Protein AF-0000000084956104 (afdb_homodimer)

Solvent-accessible surface area (backbone atoms only — not comparable to full-atom values): 28447 Å² total; per-residue (Å²): 135,84,76,80,80,79,76,80,74,78,78,75,76,72,75,70,73,70,81,72,77,73,81,82,74,91,70,86,61,43,64,62,36,37,65,64,45,59,75,29,48,51,41,36,36,89,73,46,58,81,68,76,77,86,59,61,16,61,60,56,63,47,34,34,41,34,46,30,44,38,40,35,39,35,97,49,36,43,34,38,36,38,34,38,37,42,36,44,43,33,79,78,16,48,27,34,40,31,45,31,32,36,65,35,49,47,52,46,40,34,71,66,47,24,59,74,29,36,26,63,50,44,52,69,91,57,91,34,37,36,33,47,32,42,38,38,40,36,51,74,39,85,36,89,86,70,37,17,27,23,38,37,49,36,37,35,43,47,61,20,37,55,44,39,45,28,36,19,74,34,42,48,32,39,36,37,37,42,26,32,14,30,67,80,39,69,46,96,85,61,47,33,35,33,32,43,29,36,36,46,34,43,33,39,38,54,38,84,40,72,80,57,29,53,47,50,22,50,26,42,29,39,34,40,35,37,36,54,68,50,34,35,41,37,39,35,45,29,32,36,43,35,79,76,73,72,35,33,39,32,29,34,42,35,38,37,42,35,42,48,57,93,50,36,33,42,36,41,38,41,34,40,38,34,84,20,22,69,39,35,34,42,36,46,30,45,33,42,49,95,133,85,78,76,80,81,75,79,75,79,77,75,76,73,76,71,72,71,80,70,78,74,80,82,72,90,71,86,63,44,64,63,36,37,65,64,46,59,74,30,48,49,43,36,36,90,74,47,58,81,68,75,78,84,58,62,16,61,60,56,62,47,35,36,42,35,44,30,46,36,40,36,39,35,98,49,36,44,34,38,35,38,34,40,37,41,37,42,42,33,78,76,14,48,26,34,40,33,44,31,33,38,65,34,49,47,53,46,41,35,71,67,48,24,57,74,28,36,27,63,50,43,51,69,92,57,91,31,37,36,33,47,32,42,39,38,38,38,51,75,38,85,36,89,88,69,37,18,27,24,40,37,47,35,37,35,43,48,62,19,36,54,46,39,43,28,35,18,74,36,42,47,31,38,34,38,38,43,26,30,15,31,69,78,41,68,46,95,83,63,47,32,35,34,32,43,28,37,35,45,33,44,34,39,37,53,38,85,40,69,80,56,29,53,47,49,22,50,26,41,30,40,35,40,34,37,36,53,68,50,35,36,41,37,38,36,44,29,33,36,43,34,79,76,73,72,35,33,38,31,28,33,42,36,40,37,41,36,42,49,58,93,50,36,32,43,35,41,36,41,34,42,39,34,84,21,23,68,38,35,34,42,36,47,30,44,33,42,50,96

Radius of gyration: 25.11 Å; Cα contacts (8 Å, |Δi|>4): 1597; chains: 2; bounding box: 72×58×72 Å

Secondary structure (DSSP, 8-state):
-------------------------SSS-HHHHHTT---SGGGS-TTSSPPPPP--SS--SS-EEEEEEEEEEETTEEEEEEEEEEEEEETTTTEEEEEEEEEEEEEEE-HHHHHHHT-S-SS-SS-B---EEEEEEEEEE--SSS-EEEEEEEEE-S----GGGTS--SS-EEEEEEEEEEEEEE-TTSSEEEEEEEEEEEEEEE-S-SSS-EEEEEEEEEEEEEEETTEEEEEEEEEEEESS-SS--EEEEEEEEEEEETTEEEEEEEEEEEET---EEEEEEEEEE-/-------------------------SSS-HHHHHTT---SGGGS-TTSSPPPPP--SS--SS-EEEEEEEEEEETTEEEEEEEEEEEEEETTTTEEEEEEEEEEEEEEE-HHHHHHHT-S-SS-SS-B---EEEEEEEEEE--SSS-EEEEEEEEE-S----GGGTS--SS-EE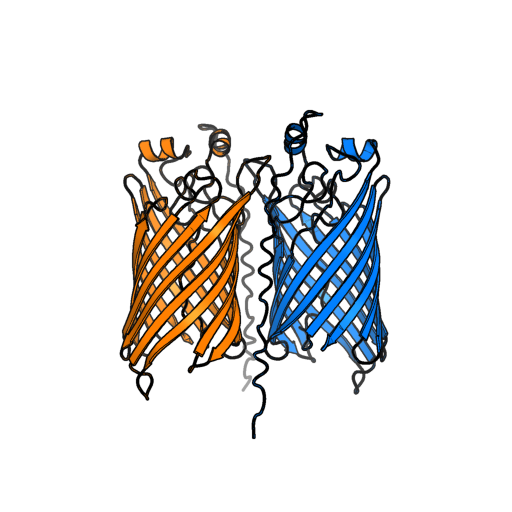EEEEEEEEEEEE-TTSSEEEEEEEEEEEEEEE-S-SSS-EEEEEEEEEEEEEEETTEEEEEEEEEEEESS-SS--EEEEEEEEEEEETTEEEEEEEEEEEET---EEEEEEEEEE-

pLDDT: mean 90.07, std 19.91, range [23.38, 98.88]

Foldseek 3Di:
DCPDPPPPPPPPPPPPVPPPPDDDDDDDPLVVLLLVFWPALLLAAQFADDFDDADALFFAQWWKKKWKWKWKDFVFKTKIFIKIKIKDADPRGQKIKMKIFTQWMWMAGHPVSCVVRSADDRTDPDTWTIWIKMKIKGWDDDDQVPKTKMKMKMKTALPTDRSRRRHYPSWMKIKMKMKIKYWPDADPVRQKTKMWMKMWIKIKIATSDPVCGMWIWIWIKIWMKIGHRQKIKIWMKTWIGTDPPPLHTKIKIKIKIWGDDPFKIWMWMWIDIDRSNRIIMTMIMIMGID/DPPPPPPPPPPPPPPPVPPPPDDPDDDDPLVVLLLVFWPALLLAAQFQDDFDDADALFFAQWWKKKWKWKWKDFVFKTKIFIKIKIKDADPRGQKIKMKIFTAWMWMAGHVVSCVVRSADDRTDPDTWTIWIKMKIKGWDDDDQVPKTKMKMKMKTALPTDRSRRRHYPSWMKIKMKMKIKYWPDADPVRQKTKMWMKMWIKIKIATSDPVCGMKIWIWIKIWMKIGHRQKIKIWMKTWIGTDPPPLHTKIKIKIKIWGDDPQKIWMWMWIDIDRSNRIIMTMIMIMGID

Nearest PDB structures (foldseek):
  2hdf-assembly1_A  TM=3.153E-01  e=4.412E-03  Escherichia coli
  1nqh-assembly1_A  TM=2.903E-01  e=4.729E-02  Escherichia coli
  3m8d-assembly1_A  TM=3.059E-01  e=1.716E-01  Escherichia coli
  2vqi-assembly2_B-2  TM=1.963E-01  e=9.081E-03  Escherichia coli
  9bdt-assembly1_A  TM=1.648E-01  e=4.901E+00  Homo sapiens

Organism: Tannerella forsythia (strain ATCC 43037 / JCM 10827 / CCUG 21028 A / KCTC 5666 / FDC 338) (NCBI:txid203275)

Structure (mmCIF, N/CA/C/O backbone):
data_AF-0000000084956104-model_v1
#
loop_
_entity.id
_entity.type
_entity.pdbx_description
1 polymer 'Uncharacterized protein'
#
loop_
_atom_site.group_PDB
_atom_site.id
_atom_site.type_symbol
_atom_site.label_atom_id
_atom_site.label_alt_id
_atom_site.label_comp_id
_atom_site.label_asym_id
_atom_site.label_entity_id
_atom_site.label_seq_id
_atom_site.pdbx_PDB_ins_code
_atom_site.Cartn_x
_atom_site.Cartn_y
_atom_site.Cartn_z
_atom_site.occupancy
_atom_site.B_iso_or_equiv
_atom_site.auth_seq_id
_atom_site.auth_comp_id
_atom_site.auth_asym_id
_atom_site.auth_atom_id
_atom_site.pdbx_PDB_model_num
ATOM 1 N N . MET A 1 1 ? -29.344 -20.328 40.25 1 23.38 1 MET A N 1
ATOM 2 C CA . MET A 1 1 ? -29.422 -19.312 39.188 1 23.38 1 MET A CA 1
ATOM 3 C C . MET A 1 1 ? -28.047 -19.078 38.562 1 23.38 1 MET A C 1
ATOM 5 O O . MET A 1 1 ? -27.875 -18.156 37.781 1 23.38 1 MET A O 1
ATOM 9 N N . ASN A 1 2 ? -26.953 -19.609 38.875 1 24.11 2 ASN A N 1
ATOM 10 C CA . ASN A 1 2 ? -25.562 -19.156 39.031 1 24.11 2 ASN A CA 1
ATOM 11 C C . ASN A 1 2 ? -24.797 -19.25 37.719 1 24.11 2 ASN A C 1
ATOM 13 O O . ASN A 1 2 ? -24.234 -20.297 37.406 1 24.11 2 ASN A O 1
ATOM 17 N N . VAL A 1 3 ? -25.406 -18.734 36.625 1 27.25 3 VAL A N 1
ATOM 18 C CA . VAL A 1 3 ? -24.844 -18.984 35.281 1 27.25 3 VAL A CA 1
ATOM 19 C C . VAL A 1 3 ? -23.438 -18.391 35.219 1 27.25 3 VAL A C 1
ATOM 21 O O . VAL A 1 3 ? -23.234 -17.219 35.531 1 27.25 3 VAL A O 1
ATOM 24 N N . SER A 1 4 ? -22.328 -19.156 35.219 1 26.75 4 SER A N 1
ATOM 25 C CA . SER A 1 4 ? -20.891 -18.984 35.188 1 26.75 4 SER A CA 1
ATOM 26 C C . SER A 1 4 ? -20.438 -18.219 33.938 1 26.75 4 SER A C 1
ATOM 28 O O . SER A 1 4 ? -20.828 -18.578 32.812 1 26.75 4 SER A O 1
ATOM 30 N N . SER A 1 5 ? -20.281 -16.875 33.969 1 24.2 5 SER A N 1
ATOM 31 C CA . SER A 1 5 ? -19.859 -15.875 32.969 1 24.2 5 SER A CA 1
ATOM 32 C C . SER A 1 5 ? -18.531 -16.266 32.344 1 24.2 5 SER A C 1
ATOM 34 O O . SER A 1 5 ? -17.484 -16.172 32.969 1 24.2 5 SER A O 1
ATOM 36 N N . ARG A 1 6 ? -18.391 -17.266 31.469 1 27.55 6 ARG A N 1
ATOM 37 C CA . ARG A 1 6 ? -17.203 -17.656 30.719 1 27.55 6 ARG A CA 1
ATOM 38 C C . ARG A 1 6 ? -16.672 -16.484 29.891 1 27.55 6 ARG A C 1
ATOM 40 O O . ARG A 1 6 ? -17.359 -16.016 28.969 1 27.55 6 ARG A O 1
ATOM 47 N N . THR A 1 7 ? -16.047 -15.477 30.469 1 25.3 7 THR A N 1
ATOM 48 C CA . THR A 1 7 ? -15.398 -14.305 29.891 1 25.3 7 THR A CA 1
ATOM 49 C C . THR A 1 7 ? -14.453 -14.711 28.766 1 25.3 7 THR A C 1
ATOM 51 O O . THR A 1 7 ? -13.516 -15.484 28.984 1 25.3 7 THR A O 1
ATOM 54 N N . LYS A 1 8 ? -14.859 -14.828 27.484 1 25.91 8 LYS A N 1
ATOM 55 C CA . LYS A 1 8 ? -14.156 -15.102 26.234 1 25.91 8 LYS A CA 1
ATOM 56 C C . LYS A 1 8 ? -12.977 -14.148 26.047 1 25.91 8 LYS A C 1
ATOM 58 O O . LYS A 1 8 ? -13.172 -12.953 25.812 1 25.91 8 LYS A O 1
ATOM 63 N N . GLY A 1 9 ? -11.906 -14.203 26.812 1 25.2 9 GLY A N 1
ATOM 64 C CA . GLY A 1 9 ? -10.711 -13.406 26.594 1 25.2 9 GLY A CA 1
ATOM 65 C C . GLY A 1 9 ? -10.156 -13.539 25.188 1 25.2 9 GLY A C 1
ATOM 66 O O . GLY A 1 9 ? -9.867 -14.641 24.734 1 25.2 9 GLY A O 1
ATOM 67 N N . LEU A 1 10 ? -10.633 -12.828 24.297 1 25.53 10 LEU A N 1
ATOM 68 C CA . LEU A 1 10 ? -10.055 -12.742 22.953 1 25.53 10 LEU A CA 1
ATOM 69 C C . LEU A 1 10 ? -8.562 -12.438 23.031 1 25.53 10 LEU A C 1
ATOM 71 O O . LEU A 1 10 ? -8.164 -11.375 23.516 1 25.53 10 LEU A O 1
ATOM 75 N N . VAL A 1 11 ? -7.691 -13.445 23.141 1 24 11 VAL A N 1
ATOM 76 C CA . VAL A 1 11 ? -6.234 -13.398 23.062 1 24 11 VAL A CA 1
ATOM 77 C C . VAL A 1 11 ? -5.816 -12.727 21.75 1 24 11 VAL A C 1
ATOM 79 O O . VAL A 1 11 ? -6.109 -13.227 20.672 1 24 11 VAL A O 1
ATOM 82 N N . ILE A 1 12 ? -5.859 -11.492 21.656 1 27.19 12 ILE A N 1
ATOM 83 C CA . ILE A 1 12 ? -5.137 -10.766 20.625 1 27.19 12 ILE A CA 1
ATOM 84 C C . ILE A 1 12 ? -3.674 -11.195 20.609 1 27.19 12 ILE A C 1
ATOM 86 O O . ILE A 1 12 ? -2.943 -10.961 21.578 1 27.19 12 ILE A O 1
ATOM 90 N N . ILE A 1 13 ? -3.383 -12.266 19.969 1 26.73 13 ILE A N 1
ATOM 91 C CA . ILE A 1 13 ? -2.016 -12.672 19.656 1 26.73 13 ILE A CA 1
ATOM 92 C C . ILE A 1 13 ? -1.285 -11.531 18.953 1 26.73 13 ILE A C 1
ATOM 94 O O . ILE A 1 13 ? -1.589 -11.211 17.797 1 26.73 13 ILE A O 1
ATOM 98 N N . LEU A 1 14 ? -1.029 -10.484 19.609 1 30.2 14 LEU A N 1
ATOM 99 C CA . LEU A 1 14 ? 0.002 -9.562 19.141 1 30.2 14 LEU A CA 1
ATOM 100 C C . LEU A 1 14 ? 1.283 -10.32 18.797 1 30.2 14 LEU A C 1
ATOM 102 O O . LEU A 1 14 ? 1.969 -10.82 19.688 1 30.2 14 LEU A O 1
ATOM 106 N N . LEU A 1 15 ? 1.26 -11 17.688 1 29 15 LEU A N 1
ATOM 107 C CA . LEU A 1 15 ? 2.52 -11.555 17.219 1 29 15 LEU A CA 1
ATOM 108 C C . LEU A 1 15 ? 3.596 -10.477 17.125 1 29 15 LEU A C 1
ATOM 110 O O . LEU A 1 15 ? 3.561 -9.633 16.234 1 29 15 LEU A O 1
ATOM 114 N N . ALA A 1 16 ? 4.008 -9.945 18.188 1 31.59 16 ALA A N 1
ATOM 115 C CA . ALA A 1 16 ? 5.34 -9.344 18.219 1 31.59 16 ALA A CA 1
ATOM 116 C C . ALA A 1 16 ? 6.375 -10.273 17.578 1 31.59 16 ALA A C 1
ATOM 118 O O . ALA A 1 16 ? 6.75 -11.289 18.172 1 31.59 16 ALA A O 1
ATOM 119 N N . ILE A 1 17 ? 6.371 -10.375 16.297 1 32.53 17 ILE A N 1
ATOM 120 C CA . ILE A 1 17 ? 7.504 -11.078 15.711 1 32.53 17 ILE A CA 1
ATOM 121 C C . ILE A 1 17 ? 8.805 -10.484 16.234 1 32.53 17 ILE A C 1
ATOM 123 O O . ILE A 1 17 ? 9.07 -9.289 16.047 1 32.53 17 ILE A O 1
ATOM 127 N N . PRO A 1 18 ? 9.43 -11.133 17.156 1 31.25 18 PRO A N 1
ATOM 128 C CA . PRO A 1 18 ? 10.766 -10.742 17.609 1 31.25 18 PRO A CA 1
ATOM 129 C C . PRO A 1 18 ? 11.695 -10.391 16.453 1 31.25 18 PRO A C 1
ATOM 131 O O . PRO A 1 18 ? 11.656 -11.047 15.406 1 31.25 18 PRO A O 1
ATOM 134 N N . PHE A 1 19 ? 12.008 -9.133 16.328 1 34.94 19 PHE A N 1
ATOM 135 C CA . PHE A 1 19 ? 13.242 -8.797 15.633 1 34.94 19 PHE A CA 1
ATOM 136 C C . PHE A 1 19 ? 14.383 -9.711 16.078 1 34.94 19 PHE A C 1
ATOM 138 O O . PHE A 1 19 ? 14.906 -9.555 17.188 1 34.94 19 PHE A O 1
ATOM 145 N N . LEU A 1 20 ? 14.273 -10.977 15.758 1 30.38 20 LEU A N 1
ATOM 146 C CA . LEU A 1 20 ? 15.469 -11.781 15.992 1 30.38 20 LEU A CA 1
ATOM 147 C C . LEU A 1 20 ? 16.703 -11.094 15.422 1 30.38 20 LEU A C 1
ATOM 149 O O . LEU A 1 20 ? 16.797 -10.867 14.219 1 30.38 20 LEU A O 1
ATOM 153 N N . LEU A 1 21 ? 17.344 -10.32 16.219 1 32.22 21 LEU A N 1
ATOM 154 C CA . LEU A 1 21 ? 18.734 -9.969 15.984 1 32.22 21 LEU A CA 1
ATOM 155 C C . LEU A 1 21 ? 19.562 -11.203 15.656 1 32.22 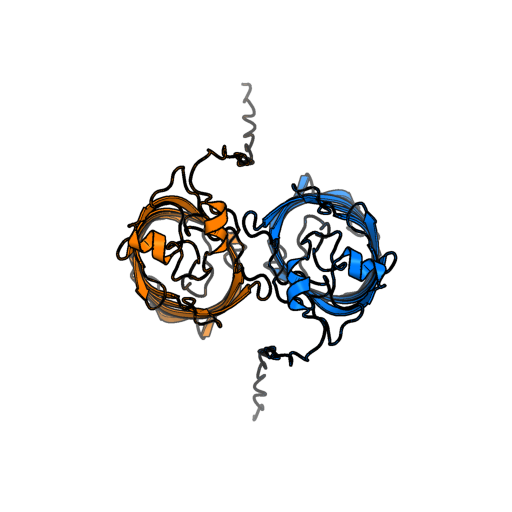21 LEU A C 1
ATOM 157 O O . LEU A 1 21 ? 19.812 -12.047 16.531 1 32.22 21 LEU A O 1
ATOM 161 N N . PHE A 1 22 ? 19.453 -11.758 14.453 1 33.56 22 PHE A N 1
ATOM 162 C CA . PHE A 1 22 ? 20.344 -12.82 14.008 1 33.56 22 PHE A CA 1
ATOM 163 C C . PHE A 1 22 ? 21.797 -12.414 14.195 1 33.56 22 PHE A C 1
ATOM 165 O O . PHE A 1 22 ? 22.156 -11.25 14.016 1 33.56 22 PHE A O 1
ATOM 172 N N . ALA A 1 23 ? 22.562 -13.273 14.859 1 31.17 23 ALA A N 1
ATOM 173 C CA . ALA A 1 23 ? 24 -13.367 15.078 1 31.17 23 ALA A CA 1
ATOM 174 C C . ALA A 1 23 ? 24.766 -13.359 13.758 1 31.17 23 ALA A C 1
ATOM 176 O O . ALA A 1 23 ? 24.469 -14.156 12.859 1 31.17 23 ALA A O 1
ATOM 177 N N . GLN A 1 24 ? 25.469 -12.281 13.328 1 34.56 24 GLN A N 1
ATOM 178 C CA . GLN A 1 24 ? 26.406 -12.078 12.227 1 34.56 24 GLN A CA 1
ATOM 179 C C . GLN A 1 24 ? 27.625 -12.984 12.359 1 34.56 24 GLN A C 1
ATOM 181 O O . GLN A 1 24 ? 28.438 -12.812 13.273 1 34.56 24 GLN A O 1
ATOM 186 N N . GLY A 1 25 ? 27.562 -14.266 12.086 1 33.72 25 GLY A N 1
ATOM 187 C CA . GLY A 1 25 ? 28.844 -14.969 12.008 1 33.72 25 GLY A CA 1
ATOM 188 C C . GLY A 1 25 ? 29.812 -14.328 11.031 1 33.72 25 GLY A C 1
ATOM 189 O O . GLY A 1 25 ? 29.422 -13.531 10.188 1 33.72 25 GLY A O 1
ATOM 190 N N . GLU A 1 26 ? 31.234 -14.68 11.008 1 37.5 26 GLU A N 1
ATOM 191 C CA . GLU A 1 26 ? 32.469 -14.188 10.43 1 37.5 26 GLU A CA 1
ATOM 192 C C . GLU A 1 26 ? 32.438 -14.242 8.906 1 37.5 26 GLU A C 1
ATOM 194 O O . GLU A 1 26 ? 33.438 -13.891 8.242 1 37.5 26 GLU A O 1
ATOM 199 N N . ASP A 1 27 ? 31.828 -15.266 8.117 1 42.56 27 ASP A N 1
ATOM 200 C CA . ASP A 1 27 ? 32.25 -15.711 6.793 1 42.56 27 ASP A CA 1
ATOM 201 C C . ASP A 1 27 ? 32.094 -14.602 5.758 1 42.56 27 ASP A C 1
ATOM 203 O O . ASP A 1 27 ? 31.391 -13.617 6.004 1 42.56 27 ASP A O 1
ATOM 207 N N . GLU A 1 28 ? 32.125 -14.883 4.246 1 52.12 28 GLU A N 1
ATOM 208 C CA . GLU A 1 28 ? 32.062 -14.031 3.062 1 52.12 28 GLU A CA 1
ATOM 209 C C . GLU A 1 28 ? 30.906 -13.031 3.174 1 52.12 28 GLU A C 1
ATOM 211 O O . GLU A 1 28 ? 29.812 -13.391 3.578 1 52.12 28 GLU A O 1
ATOM 216 N N . ASP A 1 29 ? 31.203 -11.625 3.219 1 74.81 29 ASP A N 1
ATOM 217 C CA . ASP A 1 29 ? 30.484 -10.453 3.717 1 74.81 29 ASP A CA 1
ATOM 218 C C . ASP A 1 29 ? 29.141 -10.297 3.016 1 74.81 29 ASP A C 1
ATOM 220 O O . ASP A 1 29 ? 29.062 -9.695 1.941 1 74.81 29 ASP A O 1
ATOM 224 N N . TRP A 1 30 ? 28.266 -11.266 3.143 1 79.88 30 TRP A N 1
ATOM 225 C CA . TRP A 1 30 ? 26.922 -11.227 2.59 1 79.88 30 TRP A CA 1
ATOM 226 C C . TRP A 1 30 ? 26.453 -9.781 2.418 1 79.88 30 TRP A C 1
ATOM 228 O O . TRP A 1 30 ? 25.656 -9.484 1.515 1 79.88 30 TRP A O 1
ATOM 238 N N . ARG A 1 31 ? 26.984 -8.93 2.996 1 83 31 ARG A N 1
ATOM 239 C CA . ARG A 1 31 ? 26.625 -7.516 2.889 1 83 31 ARG A CA 1
ATOM 240 C C . ARG A 1 31 ? 27.156 -6.914 1.591 1 83 31 ARG A C 1
ATOM 242 O O . ARG A 1 31 ? 26.5 -6.066 0.983 1 83 31 ARG A O 1
ATOM 249 N N . GLU A 1 32 ? 28.25 -7.34 1.21 1 84.19 32 GLU A N 1
ATOM 250 C CA . GLU A 1 32 ? 28.812 -6.848 -0.041 1 84.19 32 GLU A CA 1
ATOM 251 C C . GLU A 1 32 ? 28.062 -7.398 -1.245 1 84.19 32 GLU A C 1
ATOM 253 O O . GLU A 1 32 ? 27.844 -6.688 -2.23 1 84.19 32 GLU A O 1
ATOM 258 N N . ARG A 1 33 ? 27.625 -8.594 -1.113 1 83.88 33 ARG A N 1
ATOM 259 C CA . ARG A 1 33 ? 26.859 -9.203 -2.201 1 83.88 33 ARG A CA 1
ATOM 260 C C . ARG A 1 33 ? 25.5 -8.531 -2.367 1 83.88 33 ARG A C 1
ATOM 262 O O . ARG A 1 33 ? 25.016 -8.375 -3.486 1 83.88 33 ARG A O 1
ATOM 269 N N . MET A 1 34 ? 24.938 -8.117 -1.36 1 88.5 34 MET A N 1
ATOM 270 C CA . MET A 1 34 ? 23.641 -7.469 -1.386 1 88.5 34 MET A CA 1
ATOM 271 C C . MET A 1 34 ? 23.672 -6.211 -2.244 1 88.5 34 MET A C 1
ATOM 273 O O . MET A 1 34 ? 22.688 -5.879 -2.908 1 88.5 34 MET A O 1
ATOM 277 N N . LYS A 1 35 ? 24.781 -5.641 -2.268 1 87.31 35 LYS A N 1
ATOM 278 C CA . LYS A 1 35 ? 24.922 -4.387 -3.006 1 87.31 35 LYS A CA 1
ATOM 279 C C . LYS A 1 35 ? 24.938 -4.633 -4.512 1 87.31 35 LYS A C 1
ATOM 281 O O . LYS A 1 35 ? 24.719 -3.711 -5.301 1 87.31 35 LYS A O 1
ATOM 286 N N . LEU A 1 36 ? 25.188 -5.84 -4.84 1 91.56 36 LEU A N 1
ATOM 287 C CA . LEU A 1 36 ? 25.375 -6.168 -6.246 1 91.56 36 LEU A CA 1
ATOM 288 C C . LEU A 1 36 ? 24.109 -6.777 -6.84 1 91.56 36 LEU A C 1
ATOM 290 O O . LEU A 1 36 ? 24.047 -7.031 -8.047 1 91.56 36 LEU A O 1
ATOM 294 N N . LEU A 1 37 ? 23.141 -6.949 -6.086 1 95.19 37 LEU A N 1
ATOM 295 C CA . LEU A 1 37 ? 21.906 -7.605 -6.535 1 95.19 37 LEU A CA 1
ATOM 296 C C . LEU A 1 37 ? 21.203 -6.766 -7.59 1 95.19 37 LEU A C 1
ATOM 298 O O . LEU A 1 37 ? 21.266 -5.535 -7.559 1 95.19 37 LEU A O 1
ATOM 302 N N . ILE A 1 38 ? 20.562 -7.426 -8.5 1 94.81 38 ILE A N 1
ATOM 303 C CA . ILE A 1 38 ? 19.734 -6.777 -9.508 1 94.81 38 ILE A CA 1
ATOM 304 C C . ILE A 1 38 ? 18.266 -6.961 -9.156 1 94.81 38 ILE A C 1
ATOM 306 O O . ILE A 1 38 ? 17.734 -8.078 -9.211 1 94.81 38 ILE A O 1
ATOM 310 N N . TYR A 1 39 ? 17.578 -5.91 -8.852 1 96.06 39 TYR A N 1
ATOM 311 C CA . TYR A 1 39 ? 16.234 -5.961 -8.297 1 96.06 39 TYR A CA 1
ATOM 312 C C . TYR A 1 39 ? 15.188 -6.047 -9.406 1 96.06 39 TYR A C 1
ATOM 314 O O . TYR A 1 39 ? 14.391 -5.125 -9.586 1 96.06 39 TYR A O 1
ATOM 322 N N . THR A 1 40 ? 15.172 -7.125 -10.07 1 97.5 40 THR A N 1
ATOM 323 C CA . THR A 1 40 ? 14.188 -7.457 -11.086 1 97.5 40 THR A CA 1
ATOM 324 C C . THR A 1 40 ? 13.742 -8.914 -10.961 1 97.5 40 THR A C 1
ATOM 326 O O . THR A 1 40 ? 14.445 -9.734 -10.367 1 97.5 40 THR A O 1
ATOM 329 N N . PRO A 1 41 ? 12.617 -9.25 -11.523 1 97.94 41 PRO A N 1
ATOM 330 C CA . PRO A 1 41 ? 12.055 -10.586 -11.344 1 97.94 41 PRO A CA 1
ATOM 331 C C . PRO A 1 41 ? 12.992 -11.695 -11.828 1 97.94 41 PRO A C 1
ATOM 333 O O . PRO A 1 41 ? 13.07 -12.75 -11.195 1 97.94 41 PRO A O 1
ATOM 336 N N . ARG A 1 42 ? 13.727 -11.5 -12.836 1 98.38 42 ARG A N 1
ATOM 337 C CA . ARG A 1 42 ? 14.555 -12.539 -13.43 1 98.38 42 ARG A CA 1
ATOM 338 C C . ARG A 1 42 ? 15.602 -13.047 -12.438 1 98.38 42 ARG A C 1
ATOM 340 O O . ARG A 1 42 ? 15.992 -14.211 -12.484 1 98.38 42 ARG A O 1
ATOM 347 N N . TYR A 1 43 ? 16 -12.266 -11.562 1 98.12 43 TYR A N 1
ATOM 348 C CA . TYR A 1 43 ? 17.188 -12.578 -10.773 1 98.12 43 TYR A CA 1
ATOM 349 C C . TYR A 1 43 ? 16.812 -12.836 -9.312 1 98.12 43 TYR A C 1
ATOM 351 O O . TYR A 1 43 ? 17.672 -12.82 -8.438 1 98.12 43 TYR A O 1
ATOM 359 N N . PHE A 1 44 ? 15.578 -12.961 -9 1 98.25 44 PHE A N 1
ATOM 360 C CA . PHE A 1 44 ? 15.117 -13.273 -7.648 1 98.25 44 PHE A CA 1
ATOM 361 C C . PHE A 1 44 ? 14.305 -14.555 -7.633 1 98.25 44 PHE A C 1
ATOM 363 O O . PHE A 1 44 ? 14.016 -15.133 -8.688 1 98.25 44 PHE A O 1
ATOM 370 N N . GLY A 1 45 ? 14 -15.008 -6.422 1 98.12 45 GLY A N 1
ATOM 371 C CA . GLY A 1 45 ? 13.156 -16.188 -6.246 1 98.12 45 GLY A CA 1
ATOM 372 C C . GLY A 1 45 ? 11.742 -15.992 -6.77 1 98.12 45 GLY A C 1
ATOM 373 O O . GLY A 1 45 ? 11.344 -14.867 -7.102 1 98.12 45 GLY A O 1
ATOM 374 N N . PRO A 1 46 ? 11.031 -17.047 -6.801 1 98.25 46 PRO A N 1
ATOM 375 C CA . PRO A 1 46 ? 9.734 -17.031 -7.477 1 98.25 46 PRO A CA 1
ATOM 376 C C . PRO A 1 46 ? 8.703 -16.156 -6.766 1 98.25 46 PRO A C 1
ATOM 378 O O . PRO A 1 46 ? 7.703 -15.758 -7.367 1 98.25 46 PRO A O 1
ATOM 381 N N . ASN A 1 47 ? 8.891 -15.844 -5.496 1 98.19 47 ASN A N 1
ATOM 382 C CA . ASN A 1 47 ? 7.875 -15.141 -4.723 1 98.19 47 ASN A CA 1
ATOM 383 C C . ASN A 1 47 ? 8.25 -13.672 -4.504 1 98.19 47 ASN A C 1
ATOM 385 O O . ASN A 1 47 ? 7.516 -12.93 -3.848 1 98.19 47 ASN A O 1
ATOM 389 N N . ALA A 1 48 ? 9.359 -13.219 -5.043 1 98.31 48 ALA A N 1
ATOM 390 C CA . ALA A 1 48 ? 9.906 -11.898 -4.734 1 98.31 48 ALA A CA 1
ATOM 391 C C . ALA A 1 48 ? 9.062 -10.797 -5.367 1 98.31 48 ALA A C 1
ATOM 393 O O . ALA A 1 48 ? 8.953 -9.703 -4.816 1 98.31 48 ALA A O 1
ATOM 394 N N . PHE A 1 49 ? 8.531 -11.07 -6.523 1 98.31 49 PHE A N 1
ATOM 395 C CA . PHE A 1 49 ? 7.711 -1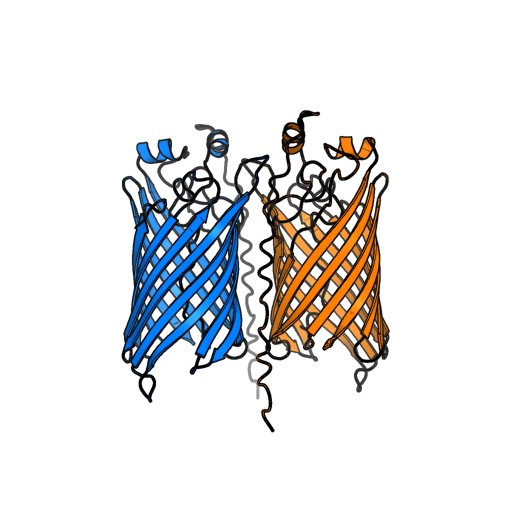0.125 -7.281 1 98.31 49 PHE A CA 1
ATOM 396 C C . PHE A 1 49 ? 6.363 -10.742 -7.633 1 98.31 49 PHE A C 1
ATOM 398 O O . PHE A 1 49 ? 6.219 -11.383 -8.68 1 98.31 49 PHE A O 1
ATOM 405 N N . PRO A 1 50 ? 5.402 -10.492 -6.82 1 97.81 50 PRO A N 1
ATOM 406 C CA . PRO A 1 50 ? 4.109 -11.133 -7.066 1 97.81 50 PRO A CA 1
ATOM 407 C C . PRO A 1 50 ? 3.48 -10.703 -8.391 1 97.81 50 PRO A C 1
ATOM 409 O O . PRO A 1 50 ? 3.48 -9.516 -8.727 1 97.81 50 PRO A O 1
ATOM 412 N N . ILE A 1 51 ? 3.041 -11.656 -9.109 1 96.69 51 ILE A N 1
ATOM 413 C CA . ILE A 1 51 ? 2.238 -11.406 -10.305 1 96.69 51 ILE A CA 1
ATOM 414 C C . ILE A 1 51 ? 0.757 -11.578 -9.977 1 96.69 51 ILE A C 1
ATOM 416 O O . ILE A 1 51 ? 0.329 -12.641 -9.531 1 96.69 51 ILE A O 1
ATOM 420 N N . SER A 1 52 ? 0.042 -10.57 -10.203 1 92.12 52 SER A N 1
ATOM 421 C CA . SER A 1 52 ? -1.372 -10.531 -9.852 1 92.12 52 SER A CA 1
ATOM 422 C C . SER A 1 52 ? -2.133 -11.695 -10.484 1 92.12 52 SER A C 1
ATOM 424 O O . SER A 1 52 ? -1.896 -12.039 -11.641 1 92.12 52 SER A O 1
ATOM 426 N N . GLU A 1 53 ? -2.967 -12.266 -9.688 1 93 53 GLU A N 1
ATOM 427 C CA . GLU A 1 53 ? -3.912 -13.227 -10.25 1 93 53 GLU A CA 1
ATOM 428 C C . GLU A 1 53 ? -5.086 -12.516 -10.922 1 93 53 GLU A C 1
ATOM 430 O O . GLU A 1 53 ? -5.566 -11.492 -10.422 1 93 53 GLU A O 1
ATOM 435 N N . LEU A 1 54 ? -5.484 -13.102 -12.008 1 97.12 54 LEU A N 1
ATOM 436 C CA . LEU A 1 54 ? -6.645 -12.547 -12.695 1 97.12 54 LEU A CA 1
ATOM 437 C C . LEU A 1 54 ? -7.934 -12.906 -11.961 1 97.12 54 LEU A C 1
ATOM 439 O O . LEU A 1 54 ? -8.273 -14.086 -11.852 1 97.12 54 LEU A O 1
ATOM 443 N N . ARG A 1 55 ? -8.617 -11.961 -11.492 1 96.06 55 ARG A N 1
ATOM 444 C CA . ARG A 1 55 ? -9.875 -12.148 -10.781 1 96.06 55 ARG A CA 1
ATOM 445 C C . ARG A 1 55 ? -11.062 -12.023 -11.727 1 96.06 55 ARG A C 1
ATOM 447 O O . ARG A 1 55 ? -10.891 -11.742 -12.914 1 96.06 55 ARG A O 1
ATOM 454 N N . SER A 1 56 ? -12.25 -12.25 -11.203 1 95.19 56 SER A N 1
ATOM 455 C CA . SER A 1 56 ? -13.438 -12.352 -12.039 1 95.19 56 SER A CA 1
ATOM 456 C C . SER A 1 56 ? -14.023 -10.977 -12.344 1 95.19 56 SER A C 1
ATOM 458 O O . SER A 1 56 ? -14.914 -10.844 -13.188 1 95.19 56 SER A O 1
ATOM 460 N N . GLY A 1 57 ? -13.578 -9.961 -11.719 1 96.5 57 GLY A N 1
ATOM 461 C CA . GLY A 1 57 ? -14.195 -8.648 -11.805 1 96.5 57 GLY A CA 1
ATOM 462 C C . GLY A 1 57 ? -15.305 -8.445 -10.789 1 96.5 57 GLY A C 1
ATOM 463 O O . GLY A 1 57 ? -15.773 -7.324 -10.586 1 96.5 57 GLY A O 1
ATOM 464 N N . ARG A 1 58 ? -15.703 -9.516 -10.227 1 96.62 58 ARG A N 1
ATOM 465 C CA . ARG A 1 58 ? -16.734 -9.484 -9.195 1 96.62 58 ARG A CA 1
ATOM 466 C C . ARG A 1 58 ? -16.156 -9.914 -7.844 1 96.62 58 ARG A C 1
ATOM 468 O O . ARG A 1 58 ? -15.625 -11.016 -7.719 1 96.62 58 ARG A O 1
ATOM 475 N N . ILE A 1 59 ? -16.328 -9.078 -6.848 1 97.88 59 ILE A N 1
ATOM 476 C CA . ILE A 1 59 ? -15.805 -9.391 -5.523 1 97.88 59 ILE A CA 1
ATOM 477 C C . ILE A 1 59 ? -16.703 -10.43 -4.852 1 97.88 59 ILE A C 1
ATOM 479 O O . ILE A 1 59 ? -17.922 -10.32 -4.879 1 97.88 59 ILE A O 1
ATOM 483 N N . GLY A 1 60 ? -16.109 -11.391 -4.305 1 96.38 60 GLY A N 1
ATOM 484 C CA . GLY A 1 60 ? -16.844 -12.438 -3.607 1 96.38 60 GLY A CA 1
ATOM 485 C C . GLY A 1 60 ? -17.562 -11.93 -2.373 1 96.38 60 GLY A C 1
ATOM 486 O O . GLY A 1 60 ? -17.234 -10.867 -1.847 1 96.38 60 GLY A O 1
ATOM 487 N N . THR A 1 61 ? -18.484 -12.781 -1.874 1 97 61 THR A N 1
ATOM 488 C CA . THR A 1 61 ? -19.297 -12.352 -0.735 1 97 61 THR A CA 1
ATOM 489 C C . THR A 1 61 ? -19.016 -13.234 0.48 1 97 61 THR A C 1
ATOM 491 O O . THR A 1 61 ? -19.594 -13.023 1.552 1 97 61 THR A O 1
ATOM 494 N N . ARG A 1 62 ? -18.156 -14.188 0.321 1 97.12 62 ARG A N 1
ATOM 495 C CA . ARG A 1 62 ? -17.875 -15.109 1.416 1 97.12 62 ARG A CA 1
ATOM 496 C C . ARG A 1 62 ? -16.453 -14.922 1.945 1 97.12 62 ARG A C 1
ATOM 498 O O . ARG A 1 62 ? -15.531 -14.625 1.18 1 97.12 62 ARG A O 1
ATOM 505 N N . TRP A 1 63 ? -16.312 -15.188 3.215 1 98.25 63 TRP A N 1
ATOM 506 C CA . TRP A 1 63 ? -14.969 -15.312 3.779 1 98.25 63 TRP A CA 1
ATOM 507 C C . TRP A 1 63 ? -14.25 -16.531 3.213 1 98.25 63 TRP A C 1
ATOM 509 O O . TRP A 1 63 ? -14.859 -17.594 3.021 1 98.25 63 TRP A O 1
ATOM 519 N N . GLU A 1 64 ? -13.016 -16.359 2.975 1 98.62 64 GLU A N 1
ATOM 520 C CA . GLU A 1 64 ? -12.227 -17.5 2.502 1 98.62 64 GLU A CA 1
ATOM 521 C C . GLU A 1 64 ? -10.898 -17.594 3.244 1 98.62 64 GLU A C 1
ATOM 523 O O . GLU A 1 64 ? -10.219 -16.578 3.439 1 98.62 64 GLU A O 1
ATOM 528 N N . LEU A 1 65 ? -10.586 -18.703 3.711 1 98.81 65 LEU A N 1
ATOM 529 C CA . LEU A 1 65 ? -9.266 -19.047 4.23 1 98.81 65 LEU A CA 1
ATOM 530 C C . LEU A 1 65 ? -8.594 -20.109 3.357 1 98.81 65 LEU A C 1
ATOM 532 O O . LEU A 1 65 ? -9.156 -21.172 3.129 1 98.81 65 LEU A O 1
ATOM 536 N N . GLU A 1 66 ? -7.441 -19.781 2.867 1 98.75 66 GLU A N 1
ATOM 537 C CA . GLU A 1 66 ? -6.734 -20.672 1.964 1 98.75 66 GLU A CA 1
ATOM 538 C C . GLU A 1 66 ? -5.367 -21.062 2.523 1 98.75 66 GLU A C 1
ATOM 540 O O . GLU A 1 66 ? -4.633 -20.203 3.023 1 98.75 66 GLU A O 1
ATOM 545 N N . LEU A 1 67 ? -5.047 -22.281 2.463 1 98.81 67 LEU A N 1
ATOM 546 C CA . LEU A 1 67 ? -3.703 -22.812 2.646 1 98.81 67 LEU A CA 1
ATOM 547 C C . LEU A 1 67 ? -3.234 -23.547 1.396 1 98.81 67 LEU A C 1
ATOM 549 O O . LEU A 1 67 ? -3.955 -24.391 0.863 1 98.81 67 LEU A O 1
ATOM 553 N N . ARG A 1 68 ? -2.068 -23.188 0.947 1 98.69 68 ARG A N 1
ATOM 554 C CA . ARG A 1 68 ? -1.593 -23.703 -0.333 1 98.69 68 ARG A CA 1
ATOM 555 C C . ARG A 1 68 ? -0.134 -24.125 -0.24 1 98.69 68 ARG A C 1
ATOM 557 O O . ARG A 1 68 ? 0.723 -23.359 0.192 1 98.69 68 ARG A O 1
ATOM 564 N N . GLY A 1 69 ? 0.132 -25.359 -0.598 1 98.75 69 GLY A N 1
ATOM 565 C CA . GLY A 1 69 ? 1.494 -25.797 -0.844 1 98.75 69 GLY A CA 1
ATOM 566 C C . GLY A 1 69 ? 1.938 -25.594 -2.279 1 98.75 69 GLY A C 1
ATOM 567 O O . GLY A 1 69 ? 1.191 -25.891 -3.215 1 98.75 69 GLY A O 1
ATOM 568 N N . GLU A 1 70 ? 3.152 -25.047 -2.432 1 98.62 70 GLU A N 1
ATOM 569 C CA . GLU A 1 70 ? 3.631 -24.766 -3.783 1 98.62 70 GLU A CA 1
ATOM 570 C C . GLU A 1 70 ? 5.051 -25.281 -3.982 1 98.62 70 GLU A C 1
ATOM 572 O O . GLU A 1 70 ? 5.867 -25.266 -3.057 1 98.62 70 GLU A O 1
ATOM 577 N N . TYR A 1 71 ? 5.254 -25.734 -5.172 1 98.81 71 TYR A N 1
ATOM 578 C CA . TYR A 1 71 ? 6.582 -26.109 -5.641 1 98.81 71 TYR A CA 1
ATOM 579 C C . TYR A 1 71 ? 6.953 -25.344 -6.902 1 98.81 71 TYR A C 1
ATOM 581 O O . TYR A 1 71 ? 6.207 -25.359 -7.887 1 98.81 71 TYR A O 1
ATOM 589 N N . HIS A 1 72 ? 8.023 -24.656 -6.84 1 98.81 72 HIS A N 1
ATOM 590 C CA . HIS A 1 72 ? 8.547 -23.875 -7.953 1 98.81 72 HIS A CA 1
ATOM 591 C C . HIS A 1 72 ? 9.844 -24.484 -8.492 1 98.81 72 HIS A C 1
ATOM 593 O O . HIS A 1 72 ? 10.742 -24.812 -7.715 1 98.81 72 HIS A O 1
ATOM 599 N N . TYR A 1 73 ? 9.914 -24.516 -9.82 1 98.56 73 TYR A N 1
ATOM 600 C CA . TYR A 1 73 ? 11.109 -25.094 -10.406 1 98.56 73 TYR A CA 1
ATOM 601 C C . TYR A 1 73 ? 11.586 -24.281 -11.602 1 98.56 73 TYR A C 1
ATOM 603 O O . TYR A 1 73 ? 10.789 -23.875 -12.445 1 98.56 73 TYR A O 1
ATOM 611 N N . CYS A 1 74 ? 12.805 -24 -11.602 1 97.81 74 CYS A N 1
ATOM 612 C CA . CYS A 1 74 ? 13.562 -23.625 -12.797 1 97.81 74 CYS A CA 1
ATOM 613 C C . CYS A 1 74 ? 14.953 -24.25 -12.773 1 97.81 74 CYS A C 1
ATOM 615 O O . CYS A 1 74 ? 15.383 -24.781 -11.75 1 97.81 74 CYS A O 1
ATOM 617 N N . THR A 1 75 ? 15.578 -24.234 -13.93 1 97.56 75 THR A N 1
ATOM 618 C CA . THR A 1 75 ? 16.891 -24.844 -13.984 1 97.56 75 THR A CA 1
ATOM 619 C C . THR A 1 75 ? 17.812 -24.25 -12.922 1 97.56 75 THR A C 1
ATOM 621 O O . THR A 1 75 ? 18.078 -23.031 -12.93 1 97.56 75 THR A O 1
ATOM 624 N N . GLY A 1 76 ? 18.188 -25.062 -11.891 1 98.31 76 GLY A N 1
ATOM 625 C CA . GLY A 1 76 ? 19.156 -24.672 -10.891 1 98.31 76 GLY A CA 1
ATOM 626 C C . GLY A 1 76 ? 18.516 -24.109 -9.633 1 98.31 76 GLY A C 1
ATOM 627 O O . GLY A 1 76 ? 19.219 -23.734 -8.688 1 98.31 76 GLY A O 1
ATOM 628 N N . ASP A 1 77 ? 17.203 -24.031 -9.609 1 98.56 77 ASP A N 1
ATOM 629 C CA . ASP A 1 77 ? 16.516 -23.516 -8.43 1 98.56 77 ASP A CA 1
ATOM 630 C C . ASP A 1 77 ? 15.242 -24.312 -8.141 1 98.56 77 ASP A C 1
ATOM 632 O O . ASP A 1 77 ? 14.289 -24.266 -8.93 1 98.56 77 ASP A O 1
ATOM 636 N N . LYS A 1 78 ? 15.266 -24.953 -7.07 1 98.69 78 LYS A N 1
ATOM 637 C CA . LYS A 1 78 ? 14.102 -25.656 -6.539 1 98.69 78 LYS A CA 1
ATOM 638 C C . LYS A 1 78 ? 13.586 -24.984 -5.273 1 98.69 78 LYS A C 1
ATOM 640 O O . LYS A 1 78 ? 14.328 -24.828 -4.297 1 98.69 78 LYS A O 1
ATOM 645 N N . THR A 1 79 ? 12.344 -24.609 -5.305 1 98.62 79 THR A N 1
ATOM 646 C CA . THR A 1 79 ? 11.766 -23.875 -4.18 1 98.62 79 THR A CA 1
ATOM 647 C C . THR A 1 79 ? 10.414 -24.469 -3.789 1 98.62 79 THR A C 1
ATOM 649 O O . THR A 1 79 ? 9.594 -24.781 -4.656 1 98.62 79 THR A O 1
ATOM 652 N N . SER A 1 80 ? 10.219 -24.672 -2.549 1 98.5 80 SER A N 1
ATOM 653 C CA . SER A 1 80 ? 8.922 -25.047 -2 1 98.5 80 SER A CA 1
ATOM 654 C C . SER A 1 80 ? 8.469 -24.078 -0.924 1 98.5 80 SER A C 1
ATOM 656 O O . SER A 1 80 ? 9.281 -23.562 -0.157 1 98.5 80 SER A O 1
ATOM 658 N N . ASP A 1 81 ? 7.191 -23.828 -0.937 1 98.25 81 ASP A N 1
ATOM 659 C CA . ASP A 1 81 ? 6.727 -22.906 0.091 1 98.25 81 ASP A CA 1
ATOM 660 C C . ASP A 1 81 ? 5.293 -23.219 0.504 1 98.25 81 ASP A C 1
ATOM 662 O O . ASP A 1 81 ? 4.621 -24.031 -0.134 1 98.25 81 ASP A O 1
ATOM 666 N N . LEU A 1 82 ? 4.945 -22.703 1.646 1 98.69 82 LEU A N 1
ATOM 667 C CA . LEU A 1 82 ? 3.584 -22.688 2.172 1 98.69 82 LEU A CA 1
ATOM 668 C C . LEU A 1 82 ? 2.998 -21.281 2.092 1 98.69 82 LEU A C 1
ATOM 670 O O . LEU A 1 82 ? 3.57 -20.328 2.635 1 98.69 82 LEU A O 1
ATOM 674 N N . PHE A 1 83 ? 1.938 -21.219 1.389 1 98.5 83 PHE A N 1
ATOM 675 C CA . PHE A 1 83 ? 1.252 -19.953 1.171 1 98.5 83 PHE A CA 1
ATOM 676 C C . PHE A 1 83 ? -0.074 -19.922 1.922 1 98.5 83 PHE A C 1
ATOM 678 O O . PHE A 1 83 ? -0.78 -20.938 1.989 1 98.5 83 PHE A O 1
ATOM 685 N N . ALA A 1 84 ? -0.429 -18.734 2.521 1 98.81 84 ALA A N 1
ATOM 686 C CA . ALA A 1 84 ? -1.708 -18.547 3.201 1 98.81 84 ALA A CA 1
ATOM 687 C C . ALA A 1 84 ? -2.414 -17.281 2.693 1 98.81 84 ALA A C 1
ATOM 689 O O . ALA A 1 84 ? -1.764 -16.312 2.32 1 98.81 84 ALA A O 1
ATOM 690 N N . ARG A 1 85 ? -3.76 -17.375 2.744 1 98.62 85 ARG A N 1
ATOM 691 C CA . ARG A 1 85 ? -4.578 -16.25 2.273 1 98.62 85 ARG A CA 1
ATOM 692 C C . ARG A 1 85 ? -5.883 -16.172 3.057 1 98.62 85 ARG A C 1
ATOM 694 O O . ARG A 1 85 ? -6.559 -17.172 3.27 1 98.62 85 ARG A O 1
ATOM 701 N N . LEU A 1 86 ? -6.16 -15.023 3.527 1 98.81 86 LEU A N 1
ATOM 702 C CA . LEU A 1 86 ? -7.438 -14.695 4.152 1 98.81 86 LEU A CA 1
ATOM 703 C C . LEU A 1 86 ? -8.172 -13.617 3.357 1 98.81 86 LEU A C 1
ATOM 705 O O . LEU A 1 86 ? -7.633 -12.531 3.137 1 98.81 86 LEU A O 1
ATOM 709 N N . PHE A 1 87 ? -9.375 -13.977 2.92 1 98.75 87 PHE A N 1
ATOM 710 C CA . PHE A 1 87 ? -10.219 -13.016 2.223 1 98.75 87 PHE A CA 1
ATOM 711 C C . PHE A 1 87 ? -11.422 -12.633 3.074 1 98.75 87 PHE A C 1
ATOM 713 O O . PHE A 1 87 ? -12.141 -13.508 3.562 1 98.75 87 PHE A O 1
ATOM 720 N N . ILE A 1 88 ? -11.625 -11.359 3.193 1 98.56 88 ILE A N 1
ATOM 721 C CA . ILE A 1 88 ? -12.734 -10.812 3.963 1 98.56 88 ILE A CA 1
ATOM 722 C C . ILE A 1 88 ? -13.602 -9.938 3.062 1 98.56 88 ILE A C 1
ATOM 724 O O . ILE A 1 88 ? -13.18 -8.859 2.643 1 98.56 88 ILE A O 1
ATOM 728 N N . PRO A 1 89 ? -14.797 -10.367 2.793 1 98.12 89 PRO A N 1
ATOM 729 C CA . PRO A 1 89 ? -15.734 -9.5 2.072 1 98.12 89 PRO A CA 1
ATOM 730 C C . PRO A 1 89 ? -16.344 -8.43 2.967 1 98.12 89 PRO A C 1
ATOM 732 O O . PRO A 1 89 ? -16.609 -8.68 4.148 1 98.12 89 PRO A O 1
ATOM 735 N N . ILE A 1 90 ? -16.531 -7.371 2.367 1 97.56 90 ILE A N 1
ATOM 736 C CA . ILE A 1 90 ? -17.172 -6.281 3.086 1 97.56 90 ILE A CA 1
ATOM 737 C C . ILE A 1 90 ? -18.469 -5.895 2.377 1 97.56 90 ILE A C 1
ATOM 739 O O . ILE A 1 90 ? -18.484 -5.695 1.159 1 97.56 90 ILE A O 1
ATOM 743 N N . ALA A 1 91 ? -19.547 -5.77 3.139 1 96.38 91 ALA A N 1
ATOM 744 C CA . ALA A 1 91 ? -20.844 -5.332 2.66 1 96.38 91 ALA A CA 1
ATOM 745 C C . ALA A 1 91 ? -21.281 -6.133 1.437 1 96.38 91 ALA A C 1
ATOM 747 O O . ALA A 1 91 ? -21.625 -5.562 0.4 1 96.38 91 ALA A O 1
ATOM 748 N N . HIS A 1 92 ? -21.219 -7.398 1.527 1 95.75 92 HIS A N 1
ATOM 749 C CA . HIS A 1 92 ? -21.703 -8.344 0.529 1 95.75 92 HIS A CA 1
ATOM 750 C C . HIS A 1 92 ? -21.031 -8.125 -0.819 1 95.75 92 HIS A C 1
ATOM 752 O O . HIS A 1 92 ? -21.703 -8.062 -1.854 1 95.75 92 HIS A O 1
ATOM 758 N N . GLY A 1 93 ? -19.75 -7.785 -0.733 1 97 93 GLY A N 1
ATOM 759 C CA . GLY A 1 93 ? -18.969 -7.77 -1.955 1 97 93 GLY A CA 1
ATOM 760 C C . GLY A 1 93 ? -18.828 -6.387 -2.557 1 97 93 GLY A C 1
ATOM 761 O O . GLY A 1 93 ? -18.375 -6.242 -3.697 1 97 93 GLY A O 1
ATOM 762 N N . LYS A 1 94 ? -19.203 -5.391 -1.892 1 97.81 94 LYS A N 1
ATOM 763 C CA . LYS A 1 94 ? -18.969 -4.031 -2.373 1 97.81 94 LYS A CA 1
ATOM 764 C C . LYS A 1 94 ? -17.5 -3.641 -2.207 1 97.81 94 LYS A C 1
ATOM 766 O O . LYS A 1 94 ? -17 -2.779 -2.932 1 97.81 94 LYS A O 1
ATOM 771 N N . ALA A 1 95 ? -16.938 -4.242 -1.227 1 98.12 95 ALA A N 1
ATOM 772 C CA . ALA A 1 95 ? -15.5 -4.16 -0.999 1 98.12 95 ALA A CA 1
ATOM 773 C C . ALA A 1 95 ? -14.961 -5.469 -0.436 1 98.12 95 ALA A C 1
ATOM 775 O O . ALA A 1 95 ? -15.727 -6.383 -0.117 1 98.12 95 ALA A O 1
ATOM 776 N N . GLY A 1 96 ? -13.672 -5.555 -0.406 1 98 96 GLY A N 1
ATOM 777 C CA . GLY A 1 96 ? -13.016 -6.711 0.174 1 98 96 GLY A CA 1
ATOM 778 C C . GLY A 1 96 ? -11.555 -6.457 0.512 1 98 96 GLY A C 1
ATOM 779 O O . GLY A 1 96 ? -10.93 -5.562 -0.058 1 98 96 GLY A O 1
ATOM 780 N N . VAL A 1 97 ? -11.086 -7.23 1.4 1 98.44 97 VAL A N 1
ATOM 781 C CA . VAL A 1 97 ? -9.68 -7.18 1.763 1 98.44 97 VAL A CA 1
ATOM 782 C C . VAL A 1 97 ? -9.102 -8.594 1.793 1 98.44 97 VAL A C 1
ATOM 784 O O . VAL A 1 97 ? -9.773 -9.539 2.207 1 98.44 97 VAL A O 1
ATOM 787 N N . GLU A 1 98 ? -7.941 -8.672 1.307 1 98.62 98 GLU A N 1
ATOM 788 C CA . GLU A 1 98 ? -7.23 -9.945 1.318 1 98.62 98 GLU A CA 1
ATOM 789 C C . GLU A 1 98 ? -5.828 -9.789 1.897 1 98.62 98 GLU A C 1
ATOM 791 O O . GLU A 1 98 ? -5.105 -8.852 1.543 1 98.62 98 GLU A O 1
ATOM 796 N N . ILE A 1 99 ? -5.5 -10.562 2.812 1 98.69 99 ILE A N 1
ATOM 797 C CA . ILE A 1 99 ? -4.152 -10.688 3.357 1 98.69 99 ILE A CA 1
ATOM 798 C C . ILE A 1 99 ? -3.562 -12.039 2.982 1 98.69 99 ILE A C 1
ATOM 800 O O . ILE A 1 99 ? -4.176 -13.086 3.229 1 98.69 99 ILE A O 1
ATOM 804 N N . ALA A 1 100 ? -2.408 -11.984 2.389 1 98.56 100 ALA A N 1
ATOM 805 C CA . ALA A 1 100 ? -1.805 -13.227 1.913 1 98.56 100 ALA A CA 1
ATOM 806 C C . ALA A 1 100 ? -0.283 -13.164 2 1 98.56 100 ALA A C 1
ATOM 808 O O . ALA A 1 100 ? 0.291 -12.094 2.203 1 98.56 100 ALA A O 1
ATOM 809 N N . GLY A 1 101 ? 0.324 -14.305 1.864 1 98.25 101 GLY A N 1
ATOM 810 C CA . GLY A 1 101 ? 1.776 -14.344 1.81 1 98.25 101 GLY A CA 1
ATOM 811 C C . GLY A 1 101 ? 2.344 -15.742 2.006 1 98.25 101 GLY A C 1
ATOM 812 O O . GLY A 1 101 ? 1.613 -16.672 2.354 1 98.25 101 GLY A O 1
ATOM 813 N N . VAL A 1 102 ? 3.557 -15.781 1.71 1 98.31 102 VAL A N 1
ATOM 814 C CA . VAL A 1 102 ? 4.297 -17.016 1.951 1 98.31 102 VAL A CA 1
ATOM 815 C C . VAL A 1 102 ? 4.688 -17.109 3.424 1 98.31 102 VAL A C 1
ATOM 817 O O . VAL A 1 102 ? 5.418 -16.25 3.934 1 98.31 102 VAL A O 1
ATOM 820 N N . VAL A 1 103 ? 4.238 -18.094 4.066 1 98.19 103 VAL A N 1
ATOM 821 C CA . VAL A 1 103 ? 4.512 -18.281 5.484 1 98.19 103 VAL A CA 1
ATOM 822 C C . VAL A 1 103 ? 5.953 -18.75 5.68 1 98.19 103 VAL A C 1
ATOM 824 O O . VAL A 1 103 ? 6.664 -18.234 6.547 1 98.19 103 VAL A O 1
ATOM 827 N N . THR A 1 104 ? 6.332 -19.672 4.867 1 97.81 104 THR A N 1
ATOM 828 C CA . THR A 1 104 ? 7.703 -20.172 4.875 1 97.81 104 THR A CA 1
ATOM 829 C C . THR A 1 104 ? 8.117 -20.641 3.484 1 97.81 104 THR A C 1
ATOM 831 O O . THR A 1 104 ? 7.273 -21.062 2.686 1 97.81 104 THR A O 1
ATOM 834 N N . GLU A 1 105 ? 9.336 -20.531 3.277 1 97.94 105 GLU A N 1
ATOM 835 C CA . GLU A 1 105 ? 9.93 -20.922 2.002 1 97.94 105 GLU A CA 1
ATOM 836 C C . GLU A 1 105 ? 11.227 -21.703 2.213 1 97.94 105 GLU A C 1
ATOM 838 O O . GLU A 1 105 ? 12.031 -21.359 3.08 1 97.94 105 GLU A O 1
ATOM 843 N N . ASN A 1 106 ? 11.344 -22.734 1.469 1 98.12 106 ASN A N 1
ATOM 844 C CA . ASN A 1 106 ? 12.586 -23.5 1.369 1 98.12 106 ASN A CA 1
ATOM 845 C C . ASN A 1 106 ? 13.102 -23.547 -0.066 1 98.12 106 ASN A C 1
ATOM 847 O O . ASN A 1 106 ? 12.32 -23.641 -1.01 1 98.12 106 ASN A O 1
ATOM 851 N N . TYR A 1 107 ? 14.461 -23.469 -0.14 1 98.19 107 TYR A N 1
ATOM 852 C CA . TYR A 1 107 ? 15.008 -23.469 -1.493 1 98.19 107 TYR A CA 1
ATOM 853 C C . TYR A 1 107 ? 16.375 -24.141 -1.534 1 98.19 107 TYR A C 1
ATOM 855 O O . TYR A 1 107 ? 17.047 -24.25 -0.508 1 98.19 107 TYR A O 1
ATOM 863 N N . GLU A 1 108 ? 16.719 -24.594 -2.701 1 98.38 108 GLU A N 1
ATOM 864 C CA . GLU A 1 108 ? 18.031 -25.094 -3.074 1 98.38 108 GLU A CA 1
ATOM 865 C C . GLU A 1 108 ? 18.438 -24.641 -4.473 1 98.38 108 GLU A C 1
ATOM 867 O O . GLU A 1 108 ? 17.734 -24.922 -5.449 1 98.38 108 GLU A O 1
ATOM 872 N N . THR A 1 109 ? 19.562 -23.906 -4.492 1 98.06 109 THR A N 1
ATOM 873 C CA . THR A 1 109 ? 20.016 -23.406 -5.781 1 98.06 109 THR A CA 1
ATOM 874 C C . THR A 1 109 ? 21.391 -23.953 -6.117 1 98.06 109 THR A C 1
ATOM 876 O O . THR A 1 109 ? 22.141 -24.391 -5.23 1 98.06 109 THR A O 1
ATOM 879 N N . THR A 1 110 ? 21.703 -24 -7.383 1 98.31 110 THR A N 1
ATOM 880 C CA . THR A 1 110 ? 23.047 -24.375 -7.816 1 98.31 110 THR A CA 1
ATOM 881 C C . THR A 1 110 ? 24.016 -23.203 -7.664 1 98.31 110 THR A C 1
ATOM 883 O O . THR A 1 110 ? 23.594 -22.047 -7.527 1 98.31 110 THR A O 1
ATOM 886 N N . GLU A 1 111 ? 25.281 -23.469 -7.785 1 97.56 111 GLU A N 1
ATOM 887 C CA . GLU A 1 111 ? 26.312 -22.438 -7.742 1 97.56 111 GLU A CA 1
ATOM 888 C C . GLU A 1 111 ? 26.188 -21.5 -8.938 1 97.56 111 GLU A C 1
ATOM 890 O O . GLU A 1 111 ? 26.469 -20.297 -8.82 1 97.56 111 GLU A O 1
ATOM 895 N N . ALA A 1 112 ? 25.781 -22.016 -10.031 1 97.69 112 ALA A N 1
ATOM 896 C CA . ALA A 1 112 ? 25.609 -21.203 -11.234 1 97.69 112 ALA A CA 1
ATOM 897 C C . ALA A 1 112 ? 24.547 -20.125 -11.016 1 97.69 112 ALA A C 1
ATOM 899 O O . ALA A 1 112 ? 24.734 -18.969 -11.383 1 97.69 112 ALA A O 1
ATOM 900 N N . VAL A 1 113 ? 23.469 -20.562 -10.438 1 97.56 113 VAL A N 1
ATOM 901 C CA . VAL A 1 113 ? 22.375 -19.625 -10.164 1 97.56 113 VAL A CA 1
ATOM 902 C C . VAL A 1 113 ? 22.812 -18.609 -9.117 1 97.56 113 VAL A C 1
ATOM 904 O O . VAL A 1 113 ? 22.516 -17.422 -9.234 1 97.56 113 VAL A O 1
ATOM 907 N N . LYS A 1 114 ? 23.453 -19.047 -8.102 1 97.12 114 LYS A N 1
ATOM 908 C CA . LYS A 1 114 ? 24 -18.172 -7.074 1 97.12 114 LYS A CA 1
ATOM 909 C C . LYS A 1 114 ? 24.859 -17.062 -7.688 1 97.12 114 LYS A C 1
ATOM 911 O O . LYS A 1 114 ? 24.734 -15.891 -7.332 1 97.12 114 LYS A O 1
ATOM 916 N N . LEU A 1 115 ? 25.688 -17.422 -8.578 1 96.06 115 LEU A N 1
ATOM 917 C CA . LEU A 1 115 ? 26.578 -16.453 -9.227 1 96.06 115 LEU A CA 1
ATOM 918 C C . LEU A 1 115 ? 25.797 -15.516 -10.133 1 96.06 115 LEU A C 1
ATOM 920 O O . LEU A 1 115 ? 26.031 -14.305 -10.133 1 96.06 115 LEU A O 1
ATOM 924 N N . GLU A 1 116 ? 24.906 -16.062 -10.875 1 96.38 116 GLU A N 1
ATOM 925 C CA . GLU A 1 116 ? 24.094 -15.273 -11.789 1 96.38 116 GLU A CA 1
ATOM 926 C C . GLU A 1 116 ? 23.328 -14.188 -11.047 1 96.38 116 GLU A C 1
ATOM 928 O O . GLU A 1 116 ? 23.234 -13.047 -11.508 1 96.38 116 GLU A O 1
ATOM 933 N N . ARG A 1 117 ? 22.812 -14.594 -9.883 1 96.94 117 ARG A N 1
ATOM 934 C CA . ARG A 1 117 ? 21.969 -13.688 -9.109 1 96.94 117 ARG A CA 1
ATOM 935 C C . ARG A 1 117 ? 22.812 -12.875 -8.133 1 96.94 117 ARG A C 1
ATOM 937 O O . ARG A 1 117 ? 22.281 -11.992 -7.445 1 96.94 117 ARG A O 1
ATOM 944 N N . ARG A 1 118 ? 24.078 -13.234 -8.008 1 95.69 118 ARG A N 1
ATOM 945 C CA . ARG A 1 118 ? 24.984 -12.625 -7.035 1 95.69 118 ARG A CA 1
ATOM 946 C C . ARG A 1 118 ? 24.516 -12.898 -5.609 1 95.69 118 ARG A C 1
ATOM 948 O O . ARG A 1 118 ? 24.594 -12.023 -4.746 1 95.69 118 ARG A O 1
ATOM 955 N N . ALA A 1 119 ? 23.953 -14.055 -5.395 1 96.25 119 ALA A N 1
ATOM 956 C CA . ALA A 1 119 ? 23.422 -14.461 -4.098 1 96.25 119 ALA A CA 1
ATOM 957 C C . ALA A 1 119 ? 24.547 -14.914 -3.16 1 96.25 119 ALA A C 1
ATOM 959 O O . ALA A 1 119 ? 25.656 -15.203 -3.607 1 96.25 119 ALA A O 1
ATOM 960 N N . ALA A 1 120 ? 24.203 -14.977 -1.92 1 94.94 120 ALA A N 1
ATOM 961 C CA . ALA A 1 120 ? 25.203 -15.32 -0.912 1 94.94 120 ALA A CA 1
ATOM 962 C C . ALA A 1 120 ? 25.234 -16.828 -0.667 1 94.94 120 ALA A C 1
ATOM 964 O O . ALA A 1 120 ? 26.312 -17.406 -0.532 1 94.94 120 ALA A O 1
ATOM 965 N N . GLU A 1 121 ? 24.047 -17.406 -0.572 1 95.25 121 GLU A N 1
ATOM 966 C CA . GLU A 1 121 ? 23.984 -18.828 -0.217 1 95.25 121 GLU A CA 1
ATOM 967 C C . GLU A 1 121 ? 23.125 -19.594 -1.212 1 95.25 121 GLU A C 1
ATOM 969 O O . GLU A 1 121 ? 22.297 -19.016 -1.918 1 95.25 121 GLU A O 1
ATOM 974 N N . THR A 1 122 ? 23.281 -20.875 -1.19 1 96.94 122 THR A N 1
ATOM 975 C CA . THR A 1 122 ? 22.516 -21.75 -2.07 1 96.94 122 THR A CA 1
ATOM 976 C C . THR A 1 122 ? 21.344 -22.375 -1.324 1 96.94 122 THR A C 1
ATOM 978 O O . THR A 1 122 ? 20.438 -22.938 -1.942 1 96.94 122 THR A O 1
ATOM 981 N N . LYS A 1 123 ? 21.422 -22.312 -0.05 1 96.25 123 LYS A N 1
ATOM 982 C CA . LYS A 1 123 ? 20.359 -22.781 0.839 1 96.25 123 LYS A CA 1
ATOM 983 C C . LYS A 1 123 ? 20.141 -21.812 1.988 1 96.25 123 LYS A C 1
ATOM 985 O O . LYS A 1 123 ? 21.047 -21.078 2.375 1 96.25 123 LYS A O 1
ATOM 990 N N . PRO A 1 124 ? 18.938 -21.828 2.432 1 93.19 124 PRO A N 1
ATOM 991 C CA . PRO A 1 124 ? 18.719 -20.906 3.547 1 93.19 124 PRO A CA 1
ATOM 992 C C . PRO A 1 124 ? 19.422 -21.359 4.828 1 93.19 124 PRO A C 1
ATOM 994 O O . PRO A 1 124 ? 19.219 -22.5 5.277 1 93.19 124 PRO A O 1
ATOM 997 N N . PRO A 1 125 ? 20.125 -20.531 5.414 1 89.44 125 PRO A N 1
ATOM 998 C CA . PRO A 1 125 ? 20.766 -20.859 6.688 1 89.44 125 PRO A CA 1
ATOM 999 C C . PRO A 1 125 ? 19.781 -20.938 7.848 1 89.44 125 PRO A C 1
ATOM 1001 O O . PRO A 1 125 ? 20.062 -21.562 8.867 1 89.44 125 PRO A O 1
ATOM 1004 N N . PHE A 1 126 ? 18.672 -20.25 7.773 1 89.12 126 PHE A N 1
ATOM 1005 C CA . PHE A 1 126 ? 17.562 -20.281 8.719 1 89.12 126 PHE A CA 1
ATOM 1006 C C . PHE A 1 126 ? 16.219 -20.156 8 1 89.12 126 PHE A C 1
ATOM 1008 O O . PHE A 1 126 ? 16.188 -20 6.777 1 89.12 126 PHE A O 1
ATOM 1015 N N . ARG A 1 127 ? 15.266 -20.25 8.758 1 90 127 ARG A N 1
ATOM 1016 C CA . ARG A 1 127 ? 13.922 -20.203 8.195 1 90 127 ARG A CA 1
ATOM 1017 C C . ARG A 1 127 ? 13.695 -18.938 7.391 1 90 127 ARG A C 1
ATOM 1019 O O . ARG A 1 127 ? 14.078 -17.844 7.82 1 90 127 ARG A O 1
ATOM 1026 N N . CYS A 1 128 ? 13.141 -19.094 6.199 1 94.44 128 CYS A N 1
ATOM 1027 C CA . CYS A 1 128 ? 12.859 -17.984 5.301 1 94.44 128 CYS A CA 1
ATOM 1028 C C . CYS A 1 128 ? 11.367 -17.672 5.273 1 94.44 128 CYS A C 1
ATOM 1030 O O . CYS A 1 128 ? 10.555 -18.547 4.965 1 94.44 128 CYS A O 1
ATOM 1032 N N . TYR A 1 129 ? 11 -16.484 5.617 1 96.19 129 TYR A N 1
ATOM 1033 C CA . TYR A 1 129 ? 9.617 -16.016 5.582 1 96.19 129 TYR A CA 1
ATOM 1034 C C . TYR A 1 129 ? 9.383 -15.109 4.379 1 96.19 129 TYR A C 1
ATOM 1036 O O . TYR A 1 129 ? 10.32 -14.508 3.854 1 96.19 129 TYR A O 1
ATOM 1044 N N . GLY A 1 130 ? 8.164 -15.047 3.99 1 97.5 130 GLY A N 1
ATOM 1045 C CA . GLY A 1 130 ? 7.855 -14.227 2.826 1 97.5 130 GLY A CA 1
ATOM 1046 C C . GLY A 1 130 ? 7.262 -12.875 3.186 1 97.5 130 GLY A C 1
ATOM 1047 O O . GLY A 1 130 ? 7.25 -12.492 4.355 1 97.5 130 GLY A O 1
ATOM 1048 N N . ASP A 1 131 ? 6.945 -12.195 2.146 1 97.88 131 ASP A N 1
ATOM 1049 C CA . ASP A 1 131 ? 6.297 -10.898 2.295 1 97.88 131 ASP A CA 1
ATOM 1050 C C . ASP A 1 131 ? 4.801 -11.062 2.561 1 97.88 131 ASP A C 1
ATOM 1052 O O . ASP A 1 131 ? 4.172 -11.992 2.053 1 97.88 131 ASP A O 1
ATOM 1056 N N . VAL A 1 132 ? 4.281 -10.117 3.273 1 98.25 132 VAL A N 1
ATOM 1057 C CA . VAL A 1 132 ? 2.836 -10.023 3.424 1 98.25 132 VAL A CA 1
ATOM 1058 C C . VAL A 1 132 ? 2.256 -9.164 2.303 1 98.25 132 VAL A C 1
ATOM 1060 O O . VAL A 1 132 ? 2.783 -8.086 2 1 98.25 132 VAL A O 1
ATOM 1063 N N . LEU A 1 133 ? 1.239 -9.68 1.706 1 98.56 133 LEU A N 1
ATOM 1064 C CA . LEU A 1 133 ? 0.508 -8.969 0.665 1 98.56 133 LEU A CA 1
ATOM 1065 C C . LEU A 1 133 ? -0.848 -8.5 1.18 1 98.56 133 LEU A C 1
ATOM 1067 O O . LEU A 1 133 ? -1.589 -9.273 1.79 1 98.56 133 LEU A O 1
ATOM 1071 N N . ILE A 1 134 ? -1.111 -7.309 0.936 1 98.5 134 ILE A N 1
ATOM 1072 C CA . ILE A 1 134 ? -2.416 -6.754 1.279 1 98.5 134 ILE A CA 1
ATOM 1073 C C . ILE A 1 134 ? -3.113 -6.254 0.014 1 98.5 134 ILE A C 1
ATOM 1075 O O . ILE A 1 134 ? -2.582 -5.398 -0.698 1 98.5 134 ILE A O 1
ATOM 1079 N N . HIS A 1 135 ? -4.273 -6.812 -0.215 1 98.5 135 HIS A N 1
ATOM 1080 C CA . HIS A 1 135 ? -5.082 -6.426 -1.366 1 98.5 135 HIS A CA 1
ATOM 1081 C C . HIS A 1 135 ? -6.391 -5.777 -0.927 1 98.5 135 HIS A C 1
ATOM 1083 O O . HIS A 1 135 ? -7.125 -6.344 -0.114 1 98.5 135 HIS A O 1
ATOM 1089 N N . SER A 1 136 ? -6.648 -4.648 -1.415 1 98.5 136 SER A N 1
ATOM 1090 C CA . SER A 1 136 ? -7.93 -3.975 -1.221 1 98.5 136 SER A CA 1
ATOM 1091 C C . SER A 1 136 ? -8.727 -3.922 -2.518 1 98.5 136 SER A C 1
ATOM 1093 O O . SER A 1 136 ? -8.227 -3.453 -3.543 1 98.5 136 SER A O 1
ATOM 1095 N N . PHE A 1 137 ? -9.945 -4.328 -2.408 1 98.5 137 PHE A N 1
ATOM 1096 C CA . PHE A 1 137 ? -10.797 -4.398 -3.588 1 98.5 137 PHE A CA 1
ATOM 1097 C C . PHE A 1 137 ? -12.023 -3.506 -3.422 1 98.5 137 PHE A C 1
ATOM 1099 O O . PHE A 1 137 ? -12.602 -3.436 -2.338 1 98.5 137 PHE A O 1
ATOM 1106 N N . TYR A 1 138 ? -12.422 -2.926 -4.52 1 98.19 138 TYR A N 1
ATOM 1107 C CA . TYR A 1 138 ? -13.633 -2.113 -4.547 1 98.19 138 TYR A CA 1
ATOM 1108 C C . TYR A 1 138 ? -14.438 -2.387 -5.812 1 98.19 138 TYR A C 1
ATOM 1110 O O . TYR A 1 138 ? -13.922 -2.27 -6.926 1 98.19 138 TYR A O 1
ATOM 1118 N N . GLN A 1 139 ? -15.695 -2.711 -5.57 1 98.31 139 GLN A N 1
ATOM 1119 C CA . GLN A 1 139 ? -16.578 -2.969 -6.695 1 98.31 139 GLN A CA 1
ATOM 1120 C C . GLN A 1 139 ? -17.047 -1.666 -7.344 1 98.31 139 GLN A C 1
ATOM 1122 O O . GLN A 1 139 ? -17.547 -0.772 -6.66 1 98.31 139 GLN A O 1
ATOM 1127 N N . VAL A 1 140 ? -16.859 -1.57 -8.594 1 97.31 140 VAL A N 1
ATOM 1128 C CA . VAL A 1 140 ? -17.234 -0.348 -9.305 1 97.31 140 VAL A CA 1
ATOM 1129 C C . VAL A 1 140 ? -18.562 -0.55 -10.016 1 97.31 140 VAL A C 1
ATOM 1131 O O . VAL A 1 140 ? -19.438 0.329 -9.992 1 97.31 140 VAL A O 1
ATOM 1134 N N . LEU A 1 141 ? -18.672 -1.681 -10.664 1 96.81 141 LEU A N 1
ATOM 1135 C CA . LEU A 1 141 ? -19.875 -1.991 -11.445 1 96.81 141 LEU A CA 1
ATOM 1136 C C . LEU A 1 141 ? -20.188 -3.48 -11.375 1 96.81 141 LEU A C 1
ATOM 1138 O O . LEU A 1 141 ? -19.281 -4.316 -11.469 1 96.81 141 LEU A O 1
ATOM 1142 N N . ARG A 1 142 ? -21.453 -3.727 -11.031 1 95.5 142 ARG A N 1
ATOM 1143 C CA . ARG A 1 142 ? -22 -5.07 -11.18 1 95.5 142 ARG A CA 1
ATOM 1144 C C . ARG A 1 142 ? -23.141 -5.09 -12.195 1 95.5 142 ARG A C 1
ATOM 1146 O O . ARG A 1 142 ? -24.203 -4.535 -11.938 1 95.5 142 ARG A O 1
ATOM 1153 N N . ASN A 1 143 ? -22.828 -5.703 -13.25 1 93.69 143 ASN A N 1
ATOM 1154 C CA . ASN A 1 143 ? -23.844 -5.715 -14.289 1 93.69 143 ASN A CA 1
ATOM 1155 C C . ASN A 1 143 ? -23.766 -6.98 -15.141 1 93.69 143 ASN A C 1
ATOM 1157 O O . ASN A 1 143 ? -22.781 -7.191 -15.859 1 93.69 143 ASN A O 1
ATOM 1161 N N . ASP A 1 144 ? -24.797 -7.723 -15.188 1 85.94 144 ASP A N 1
ATOM 1162 C CA . ASP A 1 144 ? -24.812 -8.984 -15.914 1 85.94 144 ASP A CA 1
ATOM 1163 C C . ASP A 1 144 ? -24.906 -8.75 -17.422 1 85.94 144 ASP A C 1
ATOM 1165 O O . ASP A 1 144 ? -24.531 -9.617 -18.219 1 85.94 144 ASP A O 1
ATOM 1169 N N . ARG A 1 145 ? -25.484 -7.656 -17.812 1 86.81 145 ARG A N 1
ATOM 1170 C CA . ARG A 1 145 ? -25.672 -7.355 -19.219 1 86.81 145 ARG A CA 1
ATOM 1171 C C . ARG A 1 145 ? -24.375 -6.805 -19.828 1 86.81 145 ARG A C 1
ATOM 1173 O O . ARG A 1 145 ? -24.078 -7.07 -21 1 86.81 145 ARG A O 1
ATOM 1180 N N . TRP A 1 146 ? -23.656 -6.07 -19.078 1 91.75 146 TRP A N 1
ATOM 1181 C CA . TRP A 1 146 ? -22.438 -5.453 -19.609 1 91.75 146 TRP A CA 1
ATOM 1182 C C . TRP A 1 146 ? -21.203 -6.16 -19.078 1 91.75 146 TRP A C 1
ATOM 1184 O O . TRP A 1 146 ? -20.766 -7.164 -19.641 1 91.75 146 TRP A O 1
ATOM 1194 N N . CYS A 1 147 ? -20.703 -5.824 -17.922 1 96.31 147 CYS A N 1
ATOM 1195 C CA . CYS A 1 147 ? -19.562 -6.477 -17.281 1 96.31 147 CYS A CA 1
ATOM 1196 C C . CYS A 1 147 ? -19.469 -6.086 -15.82 1 96.31 147 CYS A C 1
ATOM 1198 O O . CYS A 1 147 ? -20.156 -5.176 -15.367 1 96.31 147 CYS A O 1
ATOM 1200 N N . ASP A 1 148 ? -18.812 -6.895 -15.133 1 98.12 148 ASP A N 1
ATOM 1201 C CA . ASP A 1 148 ? -18.391 -6.52 -13.781 1 98.12 148 ASP A CA 1
ATOM 1202 C C . ASP A 1 148 ? -17.047 -5.805 -13.797 1 98.12 148 ASP A C 1
ATOM 1204 O O . ASP A 1 148 ? -16.156 -6.168 -14.562 1 98.12 148 ASP A O 1
ATOM 1208 N N . LEU A 1 149 ? -16.953 -4.77 -12.992 1 98.38 149 LEU A N 1
ATOM 1209 C CA . LEU A 1 149 ? -15.734 -3.982 -12.898 1 98.38 149 LEU A CA 1
ATOM 1210 C C . LEU A 1 149 ? -15.305 -3.809 -11.445 1 98.38 149 LEU A C 1
ATOM 1212 O O . LEU A 1 149 ? -16.125 -3.451 -10.594 1 98.38 149 LEU A O 1
ATOM 1216 N N . MET A 1 150 ? -14.086 -4.074 -11.203 1 98.12 150 MET A N 1
ATOM 1217 C CA . MET A 1 150 ? -13.531 -3.836 -9.875 1 98.12 150 MET A CA 1
ATOM 1218 C C . MET A 1 150 ? -12.156 -3.182 -9.969 1 98.12 150 MET A C 1
ATOM 1220 O O . MET A 1 150 ? -11.43 -3.4 -10.938 1 98.12 150 MET A O 1
ATOM 1224 N N . VAL A 1 151 ? -11.805 -2.381 -8.992 1 98.19 151 VAL A N 1
ATOM 1225 C CA . VAL A 1 151 ? -10.469 -1.798 -8.859 1 98.19 151 VAL A CA 1
ATOM 1226 C C . VAL A 1 151 ? -9.789 -2.344 -7.609 1 98.19 151 VAL A C 1
ATOM 1228 O O . VAL A 1 151 ? -10.461 -2.756 -6.66 1 98.19 151 VAL A O 1
ATOM 1231 N N . SER A 1 152 ? -8.484 -2.412 -7.707 1 98.31 152 SER A N 1
ATOM 1232 C CA . SER A 1 152 ? -7.762 -2.895 -6.535 1 98.31 152 SER A CA 1
ATOM 1233 C C . SER A 1 152 ? -6.523 -2.051 -6.27 1 98.31 152 SER A C 1
ATOM 1235 O O . SER A 1 152 ? -5.957 -1.458 -7.191 1 98.31 152 SER A O 1
ATOM 1237 N N . ALA A 1 153 ? -6.207 -1.87 -5.07 1 98.44 153 ALA A N 1
ATOM 1238 C CA . ALA A 1 153 ? -4.93 -1.371 -4.562 1 98.44 153 ALA A CA 1
ATOM 1239 C C . ALA A 1 153 ? -4.176 -2.463 -3.809 1 98.44 153 ALA A C 1
ATOM 1241 O O . ALA A 1 153 ? -4.699 -3.045 -2.857 1 98.44 153 ALA A O 1
ATOM 1242 N N . ASN A 1 154 ? -2.982 -2.672 -4.227 1 98.62 154 ASN A N 1
ATOM 1243 C CA . ASN A 1 154 ? -2.227 -3.812 -3.719 1 98.62 154 ASN A CA 1
ATOM 1244 C C . ASN A 1 154 ? -0.863 -3.387 -3.18 1 98.62 154 ASN A C 1
ATOM 1246 O O . ASN A 1 154 ? -0.193 -2.541 -3.775 1 98.62 154 ASN A O 1
ATOM 1250 N N . LEU A 1 155 ? -0.521 -4.031 -2.092 1 98.56 155 LEU A N 1
ATOM 1251 C CA . LEU A 1 155 ? 0.727 -3.705 -1.41 1 98.56 155 LEU A CA 1
ATOM 1252 C C . LEU A 1 155 ? 1.484 -4.973 -1.026 1 98.56 155 LEU A C 1
ATOM 1254 O O . LEU A 1 155 ? 0.902 -5.902 -0.463 1 98.56 155 LEU A O 1
ATOM 1258 N N . LYS A 1 156 ? 2.705 -4.977 -1.398 1 98.44 156 LYS A N 1
ATOM 1259 C CA . LYS A 1 156 ? 3.668 -5.938 -0.868 1 98.44 156 LYS A CA 1
ATOM 1260 C C . LYS A 1 156 ? 4.566 -5.293 0.185 1 98.44 156 LYS A C 1
ATOM 1262 O O . LYS A 1 156 ? 5.262 -4.316 -0.099 1 98.44 156 LYS A O 1
ATOM 1267 N N . THR A 1 157 ? 4.598 -5.859 1.325 1 97.88 157 THR A N 1
ATOM 1268 C CA . THR A 1 157 ? 5.418 -5.324 2.404 1 97.88 157 THR A CA 1
ATOM 1269 C C . THR A 1 157 ? 6.875 -5.758 2.24 1 97.88 157 THR A C 1
ATOM 1271 O O . THR A 1 157 ? 7.203 -6.512 1.325 1 97.88 157 THR A O 1
ATOM 1274 N N . ALA A 1 158 ? 7.695 -5.25 3.066 1 96.69 158 ALA A N 1
ATOM 1275 C CA . ALA A 1 158 ? 9.109 -5.598 3.066 1 96.69 158 ALA A CA 1
ATOM 1276 C C . ALA A 1 158 ? 9.43 -6.617 4.156 1 96.69 158 ALA A C 1
ATOM 1278 O O . ALA A 1 158 ? 10.492 -6.555 4.785 1 96.69 158 ALA A O 1
ATOM 1279 N N . SER A 1 159 ? 8.578 -7.504 4.387 1 94.81 159 SER A N 1
ATOM 1280 C CA . SER A 1 159 ? 8.703 -8.414 5.516 1 94.81 159 SER A CA 1
ATOM 1281 C C . SER A 1 159 ? 9.531 -9.641 5.148 1 94.81 159 SER A C 1
ATOM 1283 O O . SER A 1 159 ? 10.008 -10.359 6.031 1 94.81 159 SER A O 1
ATOM 1285 N N . GLY A 1 160 ? 9.719 -9.859 3.912 1 94.38 160 GLY A N 1
ATOM 1286 C CA . GLY A 1 160 ? 10.414 -11.055 3.473 1 94.38 160 GLY A CA 1
ATOM 1287 C C . GLY A 1 160 ? 11.883 -11.062 3.857 1 94.38 160 GLY A C 1
ATOM 1288 O O . GLY A 1 160 ? 12.523 -10.008 3.904 1 94.38 160 GLY A O 1
ATOM 1289 N N . GLY A 1 161 ? 12.375 -12.281 3.979 1 91.94 161 GLY A N 1
ATOM 1290 C CA . GLY A 1 161 ? 13.766 -12.445 4.379 1 91.94 161 GLY A CA 1
ATOM 1291 C C . GLY A 1 161 ? 14.656 -12.914 3.248 1 91.94 161 GLY A C 1
ATOM 1292 O O . GLY A 1 161 ? 14.211 -13.039 2.105 1 91.94 161 GLY A O 1
ATOM 1293 N N . ARG A 1 162 ? 15.977 -12.938 3.592 1 94.25 162 ARG A N 1
ATOM 1294 C CA . ARG A 1 162 ? 17.016 -13.539 2.754 1 94.25 162 ARG A CA 1
ATOM 1295 C C . ARG A 1 162 ? 17.234 -12.719 1.488 1 94.25 162 ARG A C 1
ATOM 1297 O O . ARG A 1 162 ? 17.328 -13.273 0.39 1 94.25 162 ARG A O 1
ATOM 1304 N N . LEU A 1 163 ? 17.266 -11.5 1.687 1 94.94 163 LEU A N 1
ATOM 1305 C CA . LEU A 1 163 ? 17.656 -10.617 0.593 1 94.94 163 LEU A CA 1
ATOM 1306 C C . LEU A 1 163 ? 19.016 -11.023 0.038 1 94.94 163 LEU A C 1
ATOM 1308 O O . LEU A 1 163 ? 19.203 -11.086 -1.18 1 94.94 163 LEU A O 1
ATOM 1312 N N . ALA A 1 164 ? 19.875 -11.375 0.875 1 94.62 164 ALA A N 1
ATOM 1313 C CA . ALA A 1 164 ? 21.25 -11.711 0.482 1 94.62 164 ALA A CA 1
ATOM 1314 C C . ALA A 1 164 ? 21.266 -12.875 -0.503 1 94.62 164 ALA A C 1
ATOM 1316 O O . ALA A 1 164 ? 22.172 -12.992 -1.32 1 94.62 164 ALA A O 1
ATOM 1317 N N . ASP A 1 165 ? 20.219 -13.672 -0.459 1 96.44 165 ASP A N 1
ATOM 1318 C CA . ASP A 1 165 ? 20.141 -14.844 -1.326 1 96.44 165 ASP A CA 1
ATOM 1319 C C . ASP A 1 165 ? 19.234 -14.57 -2.529 1 96.44 165 ASP A C 1
ATOM 1321 O O . ASP A 1 165 ? 18.828 -15.5 -3.229 1 96.44 165 ASP A O 1
ATOM 1325 N N . ALA A 1 166 ? 18.797 -13.344 -2.73 1 96.81 166 ALA A N 1
ATOM 1326 C CA . ALA A 1 166 ? 17.922 -12.945 -3.828 1 96.81 166 ALA A CA 1
ATOM 1327 C C . ALA A 1 166 ? 16.594 -13.672 -3.766 1 96.81 166 ALA A C 1
ATOM 1329 O O . ALA A 1 166 ? 16.094 -14.148 -4.785 1 96.81 166 ALA A O 1
ATOM 1330 N N . ARG A 1 167 ? 16.094 -13.789 -2.588 1 97.5 167 ARG A N 1
ATOM 1331 C CA . ARG A 1 167 ? 14.812 -14.461 -2.422 1 97.5 167 ARG A CA 1
ATOM 1332 C C . ARG A 1 167 ? 13.672 -13.453 -2.33 1 97.5 167 ARG A C 1
ATOM 1334 O O . ARG A 1 167 ? 12.664 -13.586 -3.033 1 97.5 167 ARG A O 1
ATOM 1341 N N . TYR A 1 168 ? 13.859 -12.523 -1.443 1 96.94 168 TYR A N 1
ATOM 1342 C CA . TYR A 1 168 ? 12.938 -11.398 -1.321 1 96.94 168 TYR A CA 1
ATOM 1343 C C . TYR A 1 168 ? 13.688 -10.078 -1.353 1 96.94 168 TYR A C 1
ATOM 1345 O O . TYR A 1 168 ? 14.891 -10.031 -1.083 1 96.94 168 TYR A O 1
ATOM 1353 N N . THR A 1 169 ? 12.992 -9.023 -1.576 1 95.88 169 THR A N 1
ATOM 1354 C CA . THR A 1 169 ? 13.672 -7.785 -1.951 1 95.88 169 THR A CA 1
ATOM 1355 C C . THR A 1 169 ? 13.875 -6.887 -0.734 1 95.88 169 THR A C 1
ATOM 1357 O O . THR A 1 169 ? 14.586 -5.883 -0.807 1 95.88 169 THR A O 1
ATOM 1360 N N . ASP A 1 170 ? 13.148 -7.18 0.354 1 94.75 170 ASP A N 1
ATOM 1361 C CA . ASP A 1 170 ? 13.195 -6.328 1.539 1 94.75 170 ASP A CA 1
ATOM 1362 C C . ASP A 1 170 ? 12.75 -4.906 1.211 1 94.75 170 ASP A C 1
ATOM 1364 O O . ASP A 1 170 ? 13.328 -3.938 1.708 1 94.75 170 ASP A O 1
ATOM 1368 N N . ALA A 1 171 ? 11.867 -4.781 0.32 1 94.88 171 ALA A N 1
ATOM 1369 C CA . ALA A 1 171 ? 11.32 -3.498 -0.115 1 94.88 171 ALA A CA 1
ATOM 1370 C C . ALA A 1 171 ? 9.852 -3.631 -0.509 1 94.88 171 ALA A C 1
ATOM 1372 O O . ALA A 1 171 ? 9.414 -4.699 -0.939 1 94.88 171 ALA A O 1
ATOM 1373 N N . ALA A 1 172 ? 9.242 -2.557 -0.417 1 96.56 172 ALA A N 1
ATOM 1374 C CA . ALA A 1 172 ? 7.816 -2.523 -0.742 1 96.56 172 ALA A CA 1
ATOM 1375 C C . ALA A 1 172 ? 7.602 -2.508 -2.252 1 96.56 172 ALA A C 1
ATOM 1377 O O . ALA A 1 172 ? 8.477 -2.07 -3.006 1 96.56 172 ALA A O 1
ATOM 1378 N N . SER A 1 173 ? 6.512 -3.018 -2.66 1 97.94 173 SER A N 1
ATOM 1379 C CA . SER A 1 173 ? 5.93 -2.854 -3.988 1 97.94 173 SER A CA 1
ATOM 1380 C C . SER A 1 173 ? 4.43 -2.58 -3.904 1 97.94 173 SER A C 1
ATOM 1382 O O . SER A 1 173 ? 3.801 -2.857 -2.883 1 97.94 173 SER A O 1
ATOM 1384 N N . TYR A 1 174 ? 4.008 -1.922 -4.914 1 98.5 174 TYR A N 1
ATOM 1385 C CA . TYR A 1 174 ? 2.57 -1.682 -4.973 1 98.5 174 TYR A CA 1
ATOM 1386 C C . TYR A 1 174 ? 2.072 -1.703 -6.414 1 98.5 174 TYR A C 1
ATOM 1388 O O . TYR A 1 174 ? 2.848 -1.489 -7.348 1 98.5 174 TYR A O 1
ATOM 1396 N N . TRP A 1 175 ? 0.815 -2.002 -6.57 1 98.56 175 TRP A N 1
ATOM 1397 C CA . TRP A 1 175 ? 0.206 -1.938 -7.895 1 98.56 175 TRP A CA 1
ATOM 1398 C C . TRP A 1 175 ? -1.288 -1.653 -7.793 1 98.56 175 TRP A C 1
ATOM 1400 O O . TRP A 1 175 ? -1.905 -1.9 -6.754 1 98.56 175 TRP A O 1
ATOM 1410 N N . PHE A 1 176 ? -1.768 -1.104 -8.773 1 98.31 176 PHE A N 1
ATOM 1411 C CA . PHE A 1 176 ? -3.18 -0.795 -8.961 1 98.31 176 PHE A CA 1
ATOM 1412 C C . PHE A 1 176 ? -3.703 -1.405 -10.258 1 98.31 176 PHE A C 1
ATOM 1414 O O . PHE A 1 176 ? -3.002 -1.414 -11.266 1 98.31 176 PHE A O 1
ATOM 1421 N N . ASP A 1 177 ? -4.953 -1.896 -10.125 1 98.12 177 ASP A N 1
ATOM 1422 C CA . ASP A 1 177 ? -5.461 -2.438 -11.383 1 98.12 177 ASP A CA 1
ATOM 1423 C C . ASP A 1 177 ? -6.98 -2.303 -11.461 1 98.12 177 ASP A C 1
ATOM 1425 O O . ASP A 1 177 ? -7.648 -2.094 -10.445 1 98.12 177 ASP A O 1
ATOM 1429 N N . LEU A 1 178 ? -7.387 -2.311 -12.664 1 98.44 178 LEU A N 1
ATOM 1430 C CA . LEU A 1 178 ? -8.781 -2.465 -13.055 1 98.44 178 LEU A CA 1
ATOM 1431 C C . LEU A 1 178 ? -9.023 -3.84 -13.664 1 98.44 178 LEU A C 1
ATOM 1433 O O . LEU A 1 178 ? -8.344 -4.23 -14.617 1 98.44 178 LEU A O 1
ATOM 1437 N N . THR A 1 179 ? -9.977 -4.531 -13.117 1 98.69 179 THR A N 1
ATOM 1438 C CA . THR A 1 179 ? -10.312 -5.863 -13.609 1 98.69 179 THR A CA 1
ATOM 1439 C C . THR A 1 179 ? -11.758 -5.914 -14.094 1 98.69 179 THR A C 1
ATOM 1441 O O . THR A 1 179 ? -12.672 -5.465 -13.398 1 98.69 179 THR A O 1
ATOM 1444 N N . ALA A 1 180 ? -11.891 -6.434 -15.211 1 98.44 180 ALA A N 1
ATOM 1445 C CA . ALA A 1 180 ? -13.227 -6.602 -15.789 1 98.44 180 ALA A CA 1
ATOM 1446 C C . ALA A 1 180 ? -13.516 -8.07 -16.078 1 98.44 180 ALA A C 1
ATOM 1448 O O . ALA A 1 180 ? -12.609 -8.844 -16.391 1 98.44 180 ALA A O 1
ATOM 1449 N N . GLY A 1 181 ? -14.805 -8.422 -15.93 1 98.19 181 GLY A N 1
ATOM 1450 C CA . GLY A 1 181 ? -15.266 -9.758 -16.266 1 98.19 181 GLY A CA 1
ATOM 1451 C C . GLY A 1 181 ? -16.688 -9.773 -16.828 1 98.19 181 GLY A C 1
ATOM 1452 O O . GLY A 1 181 ? -17.531 -8.992 -16.391 1 98.19 181 GLY A O 1
ATOM 1453 N N . ARG A 1 182 ? -16.875 -10.68 -17.766 1 97.19 182 ARG A N 1
ATOM 1454 C CA . ARG A 1 182 ? -18.203 -10.82 -18.344 1 97.19 182 ARG A CA 1
ATOM 1455 C C . ARG A 1 182 ? -18.516 -12.289 -18.625 1 97.19 182 ARG A C 1
ATOM 1457 O O . ARG A 1 182 ? -17.688 -13.008 -19.188 1 97.19 182 ARG A O 1
ATOM 1464 N N . ASN A 1 183 ? -19.734 -12.641 -18.297 1 95.81 183 ASN A N 1
ATOM 1465 C CA . ASN A 1 183 ? -20.203 -13.969 -18.688 1 95.81 183 ASN A CA 1
ATOM 1466 C C . ASN A 1 183 ? -20.531 -14.031 -20.172 1 95.81 183 ASN A C 1
ATOM 1468 O O . ASN A 1 183 ? -21.391 -13.273 -20.641 1 95.81 183 ASN A O 1
ATOM 1472 N N . LEU A 1 184 ? -19.891 -14.898 -20.844 1 95.62 184 LEU A N 1
ATOM 1473 C CA . LEU A 1 184 ? -20.219 -15.125 -22.234 1 95.62 184 LEU A CA 1
ATOM 1474 C C . LEU A 1 184 ? -21.422 -16.047 -22.375 1 95.62 184 LEU A C 1
ATOM 1476 O O . LEU A 1 184 ? -22.219 -15.906 -23.312 1 95.62 184 LEU A O 1
ATOM 1480 N N . LEU A 1 185 ? -21.406 -17.016 -21.484 1 93.62 185 LEU A N 1
ATOM 1481 C CA . LEU A 1 185 ? -22.5 -17.984 -21.391 1 93.62 185 LEU A CA 1
ATOM 1482 C C . LEU A 1 185 ? -22.859 -18.25 -19.938 1 93.62 185 LEU A C 1
ATOM 1484 O O . LEU A 1 185 ? -21.969 -18.297 -19.062 1 93.62 185 LEU A O 1
ATOM 1488 N N . GLN A 1 186 ? -24.188 -18.344 -19.703 1 92.25 186 GLN A N 1
ATOM 1489 C CA . GLN A 1 186 ? -24.656 -18.688 -18.359 1 92.25 186 GLN A CA 1
ATOM 1490 C C . GLN A 1 186 ? -26.031 -19.328 -18.406 1 92.25 186 GLN A C 1
ATOM 1492 O O . GLN A 1 186 ? -26.938 -18.828 -19.094 1 92.25 186 GLN A O 1
ATOM 1497 N N . ASN A 1 187 ? -26.016 -20.344 -17.703 1 91.69 187 ASN A N 1
ATOM 1498 C CA . ASN A 1 187 ? -27.344 -20.953 -17.656 1 91.69 187 ASN A CA 1
ATOM 1499 C C . ASN A 1 187 ? -28.234 -20.234 -16.641 1 91.69 187 ASN A C 1
ATOM 1501 O O . ASN A 1 187 ? -27.734 -19.547 -15.742 1 91.69 187 ASN A O 1
ATOM 1505 N N . ALA A 1 188 ? -29.469 -20.562 -16.641 1 88.12 188 ALA A N 1
ATOM 1506 C CA . ALA A 1 188 ? -30.469 -19.828 -15.867 1 88.12 188 ALA A CA 1
ATOM 1507 C C . ALA A 1 188 ? -30.266 -20.031 -14.367 1 88.12 188 ALA A C 1
ATOM 1509 O O . ALA A 1 188 ? -30.5 -19.109 -13.578 1 88.12 188 ALA A O 1
ATOM 1510 N N . ASP A 1 189 ? -29.797 -21.234 -14.031 1 88.69 189 ASP A N 1
ATOM 1511 C CA . ASP A 1 189 ? -29.688 -21.5 -12.602 1 88.69 189 ASP A CA 1
ATOM 1512 C C . ASP A 1 189 ? -28.297 -21.203 -12.078 1 88.69 189 ASP A C 1
ATOM 1514 O O . ASP A 1 189 ? -28.016 -21.375 -10.891 1 88.69 189 ASP A O 1
ATOM 1518 N N . GLY A 1 190 ? -27.406 -20.875 -12.891 1 84.56 190 GLY A N 1
ATOM 1519 C CA . GLY A 1 190 ? -26.062 -20.469 -12.484 1 84.56 190 GLY A CA 1
ATOM 1520 C C . GLY A 1 190 ? -25.125 -21.641 -12.297 1 84.56 190 GLY A C 1
ATOM 1521 O O . GLY A 1 190 ? -23.984 -21.453 -11.852 1 84.56 190 GLY A O 1
ATOM 1522 N N . SER A 1 191 ? -25.547 -22.812 -12.555 1 90.44 191 SER A N 1
ATOM 1523 C CA . SER A 1 191 ? -24.75 -24.016 -12.32 1 90.44 191 SER A CA 1
ATOM 1524 C C . SER A 1 191 ? -23.625 -24.125 -13.344 1 90.44 191 SER A C 1
ATOM 1526 O O . SER A 1 191 ? -22.656 -24.859 -13.133 1 90.44 191 SER A O 1
ATOM 1528 N N . ALA A 1 192 ? -23.812 -23.438 -14.516 1 95 192 ALA A N 1
ATOM 1529 C CA . ALA A 1 192 ? -22.797 -23.422 -15.555 1 95 192 ALA A CA 1
ATOM 1530 C C . ALA A 1 192 ? -22.594 -22.016 -16.094 1 95 192 ALA A C 1
ATOM 1532 O O . ALA A 1 192 ? -23.547 -21.266 -16.312 1 95 192 ALA A O 1
ATOM 1533 N N . ALA A 1 193 ? -21.344 -21.719 -16.25 1 95.88 193 ALA A N 1
ATOM 1534 C CA . ALA A 1 193 ? -21.031 -20.391 -16.781 1 95.88 193 ALA A CA 1
ATOM 1535 C C . ALA A 1 193 ? -19.656 -20.359 -17.422 1 95.88 193 ALA A C 1
ATOM 1537 O O . ALA A 1 193 ? -18.75 -21.078 -16.984 1 95.88 193 ALA A O 1
ATOM 1538 N N . LEU A 1 194 ? -19.531 -19.594 -18.5 1 97.69 194 LEU A N 1
ATOM 1539 C CA . LEU A 1 194 ? -18.266 -19.266 -19.156 1 97.69 194 LEU A CA 1
ATOM 1540 C C . LEU A 1 194 ? -18 -17.766 -19.078 1 97.69 194 LEU A C 1
ATOM 1542 O O . LEU A 1 194 ? -18.812 -16.953 -19.531 1 97.69 194 LEU A O 1
ATOM 1546 N N . ARG A 1 195 ? -16.844 -17.438 -18.547 1 97.56 195 ARG A N 1
ATOM 1547 C CA . ARG A 1 195 ? -16.578 -16.031 -18.266 1 97.56 195 ARG A CA 1
ATOM 1548 C C . ARG A 1 195 ? -15.266 -15.586 -18.891 1 97.56 195 ARG A C 1
ATOM 1550 O O . ARG A 1 195 ? -14.273 -16.312 -18.844 1 97.56 195 ARG A O 1
ATOM 1557 N N . LEU A 1 196 ? -15.273 -14.43 -19.531 1 98.25 196 LEU A N 1
ATOM 1558 C CA . LEU A 1 196 ? -14.086 -13.742 -20.031 1 98.25 196 LEU A CA 1
ATOM 1559 C C . LEU A 1 196 ? -13.648 -12.641 -19.078 1 98.25 196 LEU A C 1
ATOM 1561 O O . LEU A 1 196 ? -14.484 -11.898 -18.562 1 98.25 196 LEU A O 1
ATOM 1565 N N . GLN A 1 197 ? -12.336 -12.578 -18.891 1 98.44 197 GLN A N 1
ATOM 1566 C CA . GLN A 1 197 ? -11.828 -11.617 -17.906 1 98.44 197 GLN A CA 1
ATOM 1567 C C . GLN A 1 197 ? -10.594 -10.891 -18.438 1 98.44 197 GLN A C 1
ATOM 1569 O O . GLN A 1 197 ? -9.844 -11.445 -19.25 1 98.44 197 GLN A O 1
ATOM 1574 N N . GLY A 1 198 ? -10.352 -9.68 -17.953 1 98.62 198 GLY A N 1
ATOM 1575 C CA . GLY A 1 198 ? -9.18 -8.883 -18.266 1 98.62 198 GLY A CA 1
ATOM 1576 C C . GLY A 1 198 ? -8.766 -7.953 -17.141 1 98.62 198 GLY A C 1
ATOM 1577 O O . GLY A 1 198 ? -9.602 -7.539 -16.328 1 98.62 198 GLY A O 1
ATOM 1578 N N . LEU A 1 199 ? -7.512 -7.68 -17.172 1 98.5 199 LEU A N 1
ATOM 1579 C CA . LEU A 1 199 ? -6.926 -6.824 -16.141 1 98.5 199 LEU A CA 1
ATOM 1580 C C . LEU A 1 199 ? -5.902 -5.867 -16.75 1 98.5 199 LEU A C 1
ATOM 1582 O O . LEU A 1 199 ? -5.113 -6.266 -17.609 1 98.5 199 LEU A O 1
ATOM 1586 N N . LEU A 1 200 ? -5.941 -4.602 -16.422 1 98.62 200 LEU A N 1
ATOM 1587 C CA . LEU A 1 200 ? -4.957 -3.574 -16.766 1 98.62 200 LEU A CA 1
ATOM 1588 C C . LEU A 1 200 ? -4.605 -2.736 -15.539 1 98.62 200 LEU A C 1
ATOM 1590 O O . LEU A 1 200 ? -5.484 -2.396 -14.734 1 98.62 200 LEU A O 1
ATOM 1594 N N . GLY A 1 201 ? -3.281 -2.508 -15.422 1 98.44 201 GLY A N 1
ATOM 1595 C CA . GLY A 1 201 ? -2.924 -1.738 -14.242 1 98.44 201 GLY A CA 1
ATOM 1596 C C . GLY A 1 201 ? -1.498 -1.223 -14.273 1 98.44 201 GLY A C 1
ATOM 1597 O O . GLY A 1 201 ? -0.875 -1.171 -15.336 1 98.44 201 GLY A O 1
ATOM 1598 N N . PHE A 1 202 ? -1.118 -0.672 -13.195 1 98.12 202 PHE A N 1
ATOM 1599 C CA . PHE A 1 202 ? 0.202 -0.107 -12.945 1 98.12 202 PHE A CA 1
ATOM 1600 C C . PHE A 1 202 ? 0.911 -0.864 -11.828 1 98.12 202 PHE A C 1
ATOM 1602 O O . PHE A 1 202 ? 0.316 -1.143 -10.781 1 98.12 202 PHE A O 1
ATOM 1609 N N . TYR A 1 203 ? 2.16 -1.253 -12.07 1 98.38 203 TYR A N 1
ATOM 1610 C CA . TYR A 1 203 ? 2.996 -1.982 -11.125 1 98.38 203 TYR A CA 1
ATOM 1611 C C . TYR A 1 203 ? 4.297 -1.234 -10.852 1 98.38 203 TYR A C 1
ATOM 1613 O O . TYR A 1 203 ? 4.969 -0.792 -11.789 1 98.38 203 TYR A O 1
ATOM 1621 N N . CYS A 1 204 ? 4.617 -1.07 -9.531 1 97.88 204 CYS A N 1
ATOM 1622 C CA . CYS A 1 204 ? 5.84 -0.371 -9.148 1 97.88 204 CYS A CA 1
ATOM 1623 C C . CYS A 1 204 ? 6.57 -1.123 -8.047 1 97.88 204 CYS A C 1
ATOM 1625 O O . CYS A 1 204 ? 5.945 -1.639 -7.117 1 97.88 204 CYS A O 1
ATOM 1627 N N . TRP A 1 205 ? 7.918 -1.263 -8.188 1 97.56 205 TRP A N 1
ATOM 1628 C CA . TRP A 1 205 ? 8.734 -1.821 -7.109 1 97.56 205 TRP A CA 1
ATOM 1629 C C . TRP A 1 205 ? 10 -1.005 -6.906 1 97.56 205 TRP A C 1
ATOM 1631 O O . TRP A 1 205 ? 10.43 -0.274 -7.805 1 97.56 205 TRP A O 1
ATOM 1641 N N . MET A 1 206 ? 10.539 -1.16 -5.719 1 95.56 206 MET A N 1
ATOM 1642 C CA . MET A 1 206 ? 11.742 -0.422 -5.348 1 95.56 206 MET A CA 1
ATOM 1643 C C . MET A 1 206 ? 13 -1.148 -5.824 1 95.56 206 MET A C 1
ATOM 1645 O O . MET A 1 206 ? 13.086 -2.373 -5.715 1 95.56 206 MET A O 1
ATOM 1649 N N . THR A 1 207 ? 13.898 -0.367 -6.297 1 93.81 207 THR A N 1
ATOM 1650 C CA . THR A 1 207 ? 15.18 -0.925 -6.719 1 93.81 207 THR A CA 1
ATOM 1651 C C . THR A 1 207 ? 16.297 -0.491 -5.777 1 93.81 207 THR A C 1
ATOM 1653 O O . THR A 1 207 ? 16.047 0.227 -4.805 1 93.81 207 THR A O 1
ATOM 1656 N N . ASN A 1 208 ? 17.484 -0.999 -6.086 1 89.94 208 ASN A N 1
ATOM 1657 C CA . ASN A 1 208 ? 18.625 -0.594 -5.277 1 89.94 208 ASN A CA 1
ATOM 1658 C C . ASN A 1 208 ? 19.438 0.504 -5.961 1 89.94 208 ASN A C 1
ATOM 1660 O O . ASN A 1 208 ? 20.547 0.815 -5.539 1 89.94 208 ASN A O 1
ATOM 1664 N N . ASP A 1 209 ? 18.875 0.999 -6.977 1 87.75 209 ASP A N 1
ATOM 1665 C CA . ASP A 1 209 ? 19.484 2.16 -7.613 1 87.75 209 ASP A CA 1
ATOM 1666 C C . ASP A 1 209 ? 19.281 3.418 -6.773 1 87.75 209 ASP A C 1
ATOM 1668 O O . ASP A 1 209 ? 18.156 3.736 -6.383 1 87.75 209 ASP A O 1
ATOM 1672 N N . LEU A 1 210 ? 20.359 4.113 -6.566 1 85.81 210 LEU A N 1
ATOM 1673 C CA . LEU A 1 210 ? 20.281 5.258 -5.664 1 85.81 210 LEU A CA 1
ATOM 1674 C C . LEU A 1 210 ? 19.734 6.484 -6.383 1 85.81 210 LEU A C 1
ATOM 1676 O O . LEU A 1 210 ? 19.328 7.453 -5.742 1 85.81 210 LEU A O 1
ATOM 1680 N N . VAL A 1 211 ? 19.781 6.449 -7.656 1 82.31 211 VAL A N 1
ATOM 1681 C CA . VAL A 1 211 ? 19.281 7.562 -8.453 1 82.31 211 VAL A CA 1
ATOM 1682 C C . VAL A 1 211 ? 17.859 7.242 -8.945 1 82.31 211 VAL A C 1
ATOM 1684 O O . VAL A 1 211 ? 16.953 8.047 -8.781 1 82.31 211 VAL A O 1
ATOM 1687 N N . HIS A 1 212 ? 17.766 6.098 -9.508 1 85.06 212 HIS A N 1
ATOM 1688 C CA . HIS A 1 212 ? 16.453 5.613 -9.93 1 85.06 212 HIS A CA 1
ATOM 1689 C C . HIS A 1 212 ? 15.922 4.559 -8.961 1 85.06 212 HIS A C 1
ATOM 1691 O O . HIS A 1 212 ? 16.062 3.357 -9.203 1 85.06 212 HIS A O 1
ATOM 1697 N N . ARG A 1 213 ? 15.18 4.973 -8.094 1 91.56 213 ARG A N 1
ATOM 1698 C CA . ARG A 1 213 ? 14.898 4.168 -6.902 1 91.56 213 ARG A CA 1
ATOM 1699 C C . ARG A 1 213 ? 13.734 3.217 -7.148 1 91.56 213 ARG A C 1
ATOM 1701 O O . ARG A 1 213 ? 13.484 2.32 -6.34 1 91.56 213 ARG A O 1
ATOM 1708 N N . GLN A 1 214 ? 13.047 3.404 -8.219 1 91.94 214 GLN A N 1
ATOM 1709 C CA . GLN A 1 214 ? 11.898 2.547 -8.508 1 91.94 214 GLN A CA 1
ATOM 1710 C C . GLN A 1 214 ? 11.859 2.148 -9.977 1 91.94 214 GLN A C 1
ATOM 1712 O O . GLN A 1 214 ? 12.508 2.779 -10.812 1 91.94 214 GLN A O 1
ATOM 1717 N N . ASN A 1 215 ? 11.234 1.072 -10.211 1 95.12 215 ASN A N 1
ATOM 1718 C CA . ASN A 1 215 ? 10.875 0.634 -11.555 1 95.12 215 ASN A CA 1
ATOM 1719 C C . ASN A 1 215 ? 9.359 0.525 -11.727 1 95.12 215 ASN A C 1
ATOM 1721 O O . ASN A 1 215 ? 8.672 -0.017 -10.859 1 95.12 215 ASN A O 1
ATOM 1725 N N . ASP A 1 216 ? 8.891 1.097 -12.773 1 95.12 216 ASP A N 1
ATOM 1726 C CA . ASP A 1 216 ? 7.469 1.09 -13.102 1 95.12 216 ASP A CA 1
ATOM 1727 C C . ASP A 1 216 ? 7.168 0.103 -14.227 1 95.12 216 ASP A C 1
ATOM 1729 O O . ASP A 1 216 ? 8.023 -0.158 -15.07 1 95.12 216 ASP A O 1
ATOM 1733 N N . ALA A 1 217 ? 5.996 -0.407 -14.164 1 98 217 ALA A N 1
ATOM 1734 C CA . ALA A 1 217 ? 5.641 -1.393 -15.18 1 98 217 ALA A CA 1
ATOM 1735 C C . ALA A 1 217 ? 4.152 -1.325 -15.516 1 98 217 ALA A C 1
ATOM 1737 O O . ALA A 1 217 ? 3.332 -0.993 -14.656 1 98 217 ALA A O 1
ATOM 1738 N N . LEU A 1 218 ? 3.865 -1.618 -16.766 1 98.25 218 LEU A N 1
ATOM 1739 C CA . LEU A 1 218 ? 2.486 -1.868 -17.172 1 98.25 218 LEU A CA 1
ATOM 1740 C C . LEU A 1 218 ? 2.039 -3.262 -16.734 1 98.25 218 LEU A C 1
ATOM 1742 O O . LEU A 1 218 ? 2.688 -4.258 -17.078 1 98.25 218 LEU A O 1
ATOM 1746 N N . LEU A 1 219 ? 1.021 -3.295 -15.992 1 98.62 219 LEU A N 1
ATOM 1747 C CA . LEU A 1 219 ? 0.436 -4.555 -15.547 1 98.62 219 LEU A CA 1
ATOM 1748 C C . LEU A 1 219 ? -0.728 -4.961 -16.438 1 98.62 219 LEU A C 1
ATOM 1750 O O . LEU A 1 219 ? -1.57 -4.133 -16.781 1 98.62 219 LEU A O 1
ATOM 1754 N N . TYR A 1 220 ? -0.756 -6.273 -16.797 1 98.69 220 TYR A N 1
ATOM 1755 C CA . TYR A 1 220 ? -1.832 -6.719 -17.672 1 98.69 220 TYR A CA 1
ATOM 1756 C C . TYR A 1 220 ? -2.166 -8.188 -17.422 1 98.69 220 TYR A C 1
ATOM 1758 O O . TYR A 1 220 ? -1.369 -8.922 -16.844 1 98.69 220 TYR A O 1
ATOM 1766 N N . GLY A 1 221 ? -3.344 -8.586 -17.828 1 98.69 221 GLY A N 1
ATOM 1767 C CA . GLY A 1 221 ? -3.797 -9.969 -17.781 1 98.69 221 GLY A CA 1
ATOM 1768 C C . GLY A 1 221 ? -5.066 -10.211 -18.578 1 98.69 221 GLY A C 1
ATOM 1769 O O . GLY A 1 221 ? -5.891 -9.312 -18.734 1 98.69 221 GLY A O 1
ATOM 1770 N N . PHE A 1 222 ? -5.16 -11.367 -19.062 1 98.44 222 PHE A N 1
ATOM 1771 C CA . PHE A 1 222 ? -6.367 -11.82 -19.75 1 98.44 222 PHE A CA 1
ATOM 1772 C C . PHE A 1 222 ? -6.574 -13.312 -19.547 1 98.44 222 PHE A C 1
ATOM 1774 O O . PHE A 1 222 ? -5.605 -14.07 -19.422 1 98.44 222 PHE A O 1
ATOM 1781 N N . GLY A 1 223 ? -7.859 -13.664 -19.453 1 98.62 223 GLY A N 1
ATOM 1782 C CA . GLY A 1 223 ? -8.133 -15.07 -19.219 1 98.62 223 GLY A CA 1
ATOM 1783 C C . GLY A 1 223 ? -9.602 -15.414 -19.328 1 98.62 223 GLY A C 1
ATOM 1784 O O . GLY A 1 223 ? -10.414 -14.586 -19.734 1 98.62 223 GLY A O 1
ATOM 1785 N N . MET A 1 224 ? -9.836 -16.688 -19.031 1 98.25 224 MET A N 1
ATOM 1786 C CA . MET A 1 224 ? -11.188 -17.234 -19.062 1 98.25 224 MET A CA 1
ATOM 1787 C C . MET A 1 224 ? -11.398 -18.219 -17.906 1 98.25 224 MET A C 1
ATOM 1789 O O . MET A 1 224 ? -10.453 -18.844 -17.453 1 98.25 224 MET A O 1
ATOM 1793 N N . SER A 1 225 ? -12.633 -18.281 -17.531 1 97.94 225 SER A N 1
ATOM 1794 C CA . SER A 1 225 ? -13.008 -19.281 -16.531 1 97.94 225 SER A CA 1
ATOM 1795 C C . SER A 1 225 ? -14.336 -19.938 -16.859 1 97.94 225 SER A C 1
ATOM 1797 O O . SER A 1 225 ? -15.188 -19.328 -17.531 1 97.94 225 SER A O 1
ATOM 1799 N N . ALA A 1 226 ? -14.406 -21.172 -16.438 1 98 226 ALA A N 1
ATOM 1800 C CA . ALA A 1 226 ? -15.625 -21.953 -16.609 1 98 226 ALA A CA 1
ATOM 1801 C C . ALA A 1 226 ? -16.062 -22.609 -15.305 1 98 226 ALA A C 1
ATOM 1803 O O . ALA A 1 226 ? -15.234 -23.078 -14.531 1 98 226 ALA A O 1
ATOM 1804 N N . LYS A 1 227 ? -17.312 -22.516 -15.109 1 97 227 LYS A N 1
ATOM 1805 C CA . LYS A 1 227 ? -17.922 -23.188 -13.969 1 97 227 LYS A CA 1
ATOM 1806 C C . LYS A 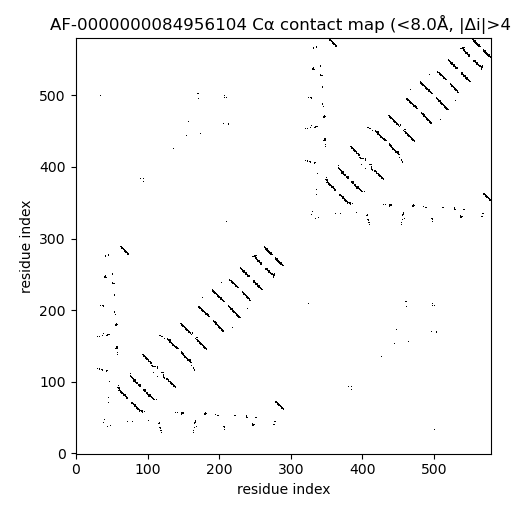1 227 ? -18.969 -24.203 -14.445 1 97 227 LYS A C 1
ATOM 1808 O O . LYS A 1 227 ? -19.812 -23.891 -15.289 1 97 227 LYS A O 1
ATOM 1813 N N . LEU A 1 228 ? -18.812 -25.391 -13.977 1 96.88 228 LEU A N 1
ATOM 1814 C CA . LEU A 1 228 ? -19.781 -26.453 -14.195 1 96.88 228 LEU A CA 1
ATOM 1815 C C . LEU A 1 228 ? -20.125 -27.141 -12.883 1 96.88 228 LEU A C 1
ATOM 1817 O O . LEU A 1 228 ? -19.406 -28.047 -12.438 1 96.88 228 LEU A O 1
ATOM 1821 N N . TYR A 1 229 ? -21.266 -26.781 -12.281 1 94.69 229 TYR A N 1
ATOM 1822 C CA . TYR A 1 229 ? -21.719 -27.297 -10.992 1 94.69 229 TYR A CA 1
ATOM 1823 C C . TYR A 1 229 ? -20.672 -27.031 -9.914 1 94.69 229 TYR A C 1
ATOM 1825 O O . TYR A 1 229 ? -20.375 -25.875 -9.586 1 94.69 229 TYR A O 1
ATOM 1833 N N . ASN A 1 230 ? -20 -28.062 -9.492 1 95.88 230 ASN A N 1
ATOM 1834 C CA . ASN A 1 230 ? -19.047 -27.922 -8.398 1 95.88 230 ASN A CA 1
ATOM 1835 C C . ASN A 1 230 ? -17.609 -27.844 -8.906 1 95.88 230 ASN A C 1
ATOM 1837 O O . ASN A 1 230 ? -16.672 -27.844 -8.117 1 95.88 230 ASN A O 1
ATOM 1841 N N . VAL A 1 231 ? -17.5 -27.75 -10.203 1 97.88 231 VAL A N 1
ATOM 1842 C CA . VAL A 1 231 ? -16.172 -27.734 -10.812 1 97.88 231 VAL A CA 1
ATOM 1843 C C . VAL A 1 231 ? -15.93 -26.359 -11.461 1 97.88 231 VAL A C 1
ATOM 1845 O O . VAL A 1 231 ? -16.812 -25.828 -12.125 1 97.88 231 VAL A O 1
ATOM 1848 N N . SER A 1 232 ? -14.812 -25.844 -11.188 1 97.62 232 SER A N 1
ATOM 1849 C CA . SER A 1 232 ? -14.398 -24.609 -11.836 1 97.62 232 SER A CA 1
ATOM 1850 C C . SER A 1 232 ? -13.031 -24.766 -12.492 1 97.62 232 SER A C 1
ATOM 1852 O O . SER A 1 232 ? -12.125 -25.375 -11.922 1 97.62 232 SER A O 1
ATOM 1854 N N . LEU A 1 233 ? -12.898 -24.281 -13.688 1 98.44 233 LEU A N 1
ATOM 1855 C CA . LEU A 1 233 ? -11.656 -24.219 -14.445 1 98.44 233 LEU A CA 1
ATOM 1856 C C . LEU A 1 233 ? -11.328 -22.781 -14.836 1 98.44 233 LEU A C 1
ATOM 1858 O O . LEU A 1 233 ? -12.219 -22.016 -15.227 1 98.44 233 LEU A O 1
ATOM 1862 N N . ALA A 1 234 ? -10.086 -22.406 -14.695 1 98.5 234 ALA A N 1
ATOM 1863 C CA . ALA A 1 234 ? -9.664 -21.062 -15.094 1 98.5 234 ALA A CA 1
ATOM 1864 C C . ALA A 1 234 ? -8.281 -21.094 -15.742 1 98.5 234 ALA A C 1
ATOM 1866 O O . ALA A 1 234 ? -7.445 -21.938 -15.398 1 98.5 234 ALA A O 1
ATOM 1867 N N . ALA A 1 235 ? -8.055 -20.219 -16.672 1 98.62 235 ALA A N 1
ATOM 1868 C CA . ALA A 1 235 ? -6.754 -20 -17.297 1 98.62 235 ALA A CA 1
ATOM 1869 C C . ALA A 1 235 ? -6.523 -18.516 -17.562 1 98.62 235 ALA A C 1
ATOM 1871 O O . ALA A 1 235 ? -7.441 -17.797 -17.984 1 98.62 235 ALA A O 1
ATOM 1872 N N . ASP A 1 236 ? -5.328 -18.094 -17.281 1 98.38 236 ASP A N 1
ATOM 1873 C CA . ASP A 1 236 ? -5.055 -16.688 -17.594 1 98.38 236 ASP A CA 1
ATOM 1874 C C . ASP A 1 236 ? -3.584 -16.484 -17.953 1 98.38 236 ASP A C 1
ATOM 1876 O O . ASP A 1 236 ? -2.734 -17.312 -17.609 1 98.38 236 ASP A O 1
ATOM 1880 N N . TYR A 1 237 ? -3.348 -15.516 -18.75 1 98.75 237 TYR A N 1
ATOM 1881 C CA . TYR A 1 237 ? -2.062 -14.953 -19.141 1 98.75 237 TYR A CA 1
ATOM 1882 C C . TYR A 1 237 ? -1.849 -13.578 -18.531 1 98.75 237 TYR A C 1
ATOM 1884 O O . TYR A 1 237 ? -2.57 -12.633 -18.828 1 98.75 237 TYR A O 1
ATOM 1892 N N . SER A 1 238 ? -0.925 -13.539 -17.562 1 98.75 238 SER A N 1
ATOM 1893 C CA . SER A 1 238 ? -0.757 -12.297 -16.797 1 98.75 238 SER A CA 1
ATOM 1894 C C . SER A 1 238 ? 0.718 -11.969 -16.609 1 98.75 238 SER A C 1
ATOM 1896 O O . SER A 1 238 ? 1.56 -12.867 -16.531 1 98.75 238 SER A O 1
ATOM 1898 N N . GLY A 1 239 ? 1.082 -10.695 -16.516 1 98.69 239 GLY A N 1
ATOM 1899 C CA . GLY A 1 239 ? 2.438 -10.227 -16.281 1 98.69 239 GLY A CA 1
ATOM 1900 C C . GLY A 1 239 ? 2.537 -8.719 -16.203 1 98.69 239 GLY A C 1
ATOM 1901 O O . GLY A 1 239 ? 1.521 -8.023 -16.125 1 98.69 239 GLY A O 1
ATOM 1902 N N . PHE A 1 240 ? 3.74 -8.312 -16.016 1 98.56 240 PHE A N 1
ATOM 1903 C CA . PHE A 1 240 ? 3.98 -6.875 -16.125 1 98.56 240 PHE A CA 1
ATOM 1904 C C . PHE A 1 240 ? 5.258 -6.59 -16.891 1 98.56 240 PHE A C 1
ATOM 1906 O O . PHE A 1 240 ? 6.145 -7.445 -16.984 1 98.56 240 PHE A O 1
ATOM 1913 N N . TYR A 1 241 ? 5.281 -5.426 -17.438 1 97.94 241 TYR A N 1
ATOM 1914 C CA . TYR A 1 241 ? 6.363 -5.012 -18.312 1 97.94 241 TYR A CA 1
ATOM 1915 C C . TYR A 1 241 ? 7.07 -3.775 -17.766 1 97.94 241 TYR A C 1
ATOM 1917 O O . TYR A 1 241 ? 6.566 -2.658 -17.906 1 97.94 241 TYR A O 1
ATOM 1925 N N . GLY A 1 242 ? 8.266 -4.035 -17.281 1 96 242 GLY A N 1
ATOM 1926 C CA . GLY A 1 242 ? 9.055 -2.947 -16.719 1 96 242 GLY A CA 1
ATOM 1927 C C . GLY A 1 242 ? 9.719 -2.084 -17.781 1 96 242 GLY A C 1
ATOM 1928 O O . GLY A 1 242 ? 9.93 -2.531 -18.906 1 96 242 GLY A O 1
ATOM 1929 N N . TYR A 1 243 ? 10.156 -0.938 -17.406 1 91.25 243 TYR A N 1
ATOM 1930 C CA . TYR A 1 243 ? 10.633 0.019 -18.391 1 91.25 243 TYR A CA 1
ATOM 1931 C C . TYR A 1 243 ? 12.141 -0.097 -18.578 1 91.25 243 TYR A C 1
ATOM 1933 O O . TYR A 1 243 ? 12.695 0.44 -19.547 1 91.25 243 TYR A O 1
ATOM 1941 N N . LYS A 1 244 ? 12.859 -0.905 -17.781 1 91.88 244 LYS A N 1
ATOM 1942 C CA . LYS A 1 244 ? 14.32 -0.914 -17.812 1 91.88 244 LYS A CA 1
ATOM 1943 C C . LYS A 1 244 ? 14.844 -2.025 -18.719 1 91.88 244 LYS A C 1
ATOM 1945 O O . LYS A 1 244 ? 16.016 -2.014 -19.125 1 91.88 244 LYS A O 1
ATOM 1950 N N . ASN A 1 245 ? 14.094 -2.939 -18.984 1 92.25 245 ASN A N 1
ATOM 1951 C CA . ASN A 1 245 ? 14.477 -4.062 -19.828 1 92.25 245 ASN A CA 1
ATOM 1952 C C . ASN A 1 245 ? 15.719 -4.77 -19.297 1 92.25 245 ASN A C 1
ATOM 1954 O O . ASN A 1 245 ? 16.688 -4.973 -20.031 1 92.25 245 ASN A O 1
ATOM 1958 N N . ASN A 1 246 ? 15.773 -5.07 -18.125 1 94.88 246 ASN A N 1
ATOM 1959 C CA . ASN A 1 246 ? 16.875 -5.738 -17.438 1 94.88 246 ASN A CA 1
ATOM 1960 C C . ASN A 1 246 ? 16.406 -6.961 -16.672 1 94.88 246 ASN A C 1
ATOM 1962 O O . ASN A 1 246 ? 16.859 -7.211 -15.555 1 94.88 246 ASN A O 1
ATOM 1966 N N . GLY A 1 247 ? 15.438 -7.668 -17.25 1 97.62 247 GLY A N 1
ATOM 1967 C CA . GLY A 1 247 ? 14.859 -8.82 -16.578 1 97.62 247 GLY A CA 1
ATOM 1968 C C . GLY A 1 247 ? 13.586 -8.484 -15.812 1 97.62 247 GLY A C 1
ATOM 1969 O O . GLY A 1 247 ? 13.281 -9.117 -14.797 1 97.62 247 GLY A O 1
ATOM 1970 N N . ASP A 1 248 ? 12.859 -7.492 -16.297 1 98.06 248 ASP A N 1
ATOM 1971 C CA . ASP A 1 248 ? 11.719 -6.938 -15.57 1 98.06 248 ASP A CA 1
ATOM 1972 C C . ASP A 1 248 ? 10.414 -7.203 -16.312 1 98.06 248 ASP A C 1
ATOM 1974 O O . ASP A 1 248 ? 9.461 -6.422 -16.203 1 98.06 248 ASP A O 1
ATOM 1978 N N . TYR A 1 249 ? 10.43 -8.266 -17.109 1 98.69 249 TYR A N 1
ATOM 1979 C CA . TYR A 1 249 ? 9.234 -8.625 -17.859 1 98.69 249 TYR A CA 1
ATOM 1980 C C . TYR A 1 249 ? 8.797 -10.047 -17.531 1 98.69 249 TYR A C 1
ATOM 1982 O O . TYR A 1 249 ? 8.852 -10.93 -18.391 1 98.69 249 TYR A O 1
ATOM 1990 N N . PRO A 1 250 ? 8.297 -10.305 -16.375 1 98.69 250 PRO A N 1
ATOM 1991 C CA . PRO A 1 250 ? 7.773 -11.625 -16.031 1 98.69 250 PRO A CA 1
ATOM 1992 C C . PRO A 1 250 ? 6.352 -11.852 -16.531 1 98.69 250 PRO A C 1
ATOM 1994 O O . PRO A 1 250 ? 5.5 -10.969 -16.406 1 98.69 250 PRO A O 1
ATOM 1997 N N . VAL A 1 251 ? 6.121 -13.008 -17.062 1 98.69 251 VAL A N 1
ATOM 1998 C CA . VAL A 1 251 ? 4.793 -13.414 -17.5 1 98.69 251 VAL A CA 1
ATOM 1999 C C . VAL A 1 251 ? 4.48 -14.82 -17 1 98.69 251 VAL A C 1
ATOM 2001 O O . VAL A 1 251 ? 5.387 -15.648 -16.844 1 98.69 251 VAL A O 1
ATOM 2004 N N . THR A 1 252 ? 3.266 -15.039 -16.75 1 98.62 252 THR A N 1
ATOM 2005 C CA . THR A 1 252 ? 2.828 -16.359 -16.281 1 98.62 252 THR A CA 1
ATOM 2006 C C . THR A 1 252 ? 1.577 -16.797 -17.047 1 98.62 252 THR A C 1
ATOM 2008 O O . THR A 1 252 ? 0.658 -16.016 -17.25 1 98.62 252 THR A O 1
ATOM 2011 N N . LEU A 1 253 ? 1.619 -18 -17.5 1 98.75 253 LEU A N 1
ATOM 2012 C CA . LEU A 1 253 ? 0.413 -18.719 -17.906 1 98.75 253 LEU A CA 1
ATOM 2013 C C . LEU A 1 253 ? -0.098 -19.594 -16.766 1 98.75 253 LEU A C 1
ATOM 2015 O O . LEU A 1 253 ? 0.569 -20.547 -16.375 1 98.75 253 LEU A O 1
ATOM 2019 N N . ARG A 1 254 ? -1.308 -19.297 -16.312 1 98.62 254 ARG A N 1
ATOM 2020 C CA . ARG A 1 254 ? -1.846 -20 -15.141 1 98.62 254 ARG A CA 1
ATOM 2021 C C . ARG A 1 254 ? -3.078 -20.812 -15.508 1 98.62 254 ARG A C 1
ATOM 2023 O O . ARG A 1 254 ? -3.939 -20.344 -16.25 1 98.62 254 ARG A O 1
ATOM 2030 N N . THR A 1 255 ? -3.074 -22 -15.016 1 98.62 255 THR A N 1
ATOM 2031 C CA . THR A 1 255 ? -4.254 -22.859 -15.102 1 98.62 255 THR A CA 1
ATOM 2032 C C . THR A 1 255 ? -4.668 -23.344 -13.719 1 98.62 255 THR A C 1
ATOM 2034 O O . THR A 1 255 ? -3.822 -23.75 -12.914 1 98.62 255 THR A O 1
ATOM 2037 N N . LYS A 1 256 ? -5.992 -23.297 -13.492 1 98.44 256 LYS A N 1
ATOM 2038 C CA . LYS A 1 256 ? -6.512 -23.656 -12.18 1 98.44 256 LYS A CA 1
ATOM 2039 C C . LYS A 1 256 ? -7.738 -24.562 -12.289 1 98.44 256 LYS A C 1
ATOM 2041 O O . LYS A 1 256 ? -8.625 -24.312 -13.109 1 98.44 256 LYS A O 1
ATOM 2046 N N . PHE A 1 257 ? -7.691 -25.594 -11.492 1 98.75 257 PHE A N 1
ATOM 2047 C CA . PHE A 1 257 ? -8.828 -26.484 -11.328 1 98.75 257 PHE A CA 1
ATOM 2048 C C . PHE A 1 257 ? -9.312 -26.484 -9.883 1 98.75 257 PHE A C 1
ATOM 2050 O O . PHE A 1 257 ? -8.523 -26.672 -8.953 1 98.75 257 PHE A O 1
ATOM 2057 N N . GLU A 1 258 ? -10.633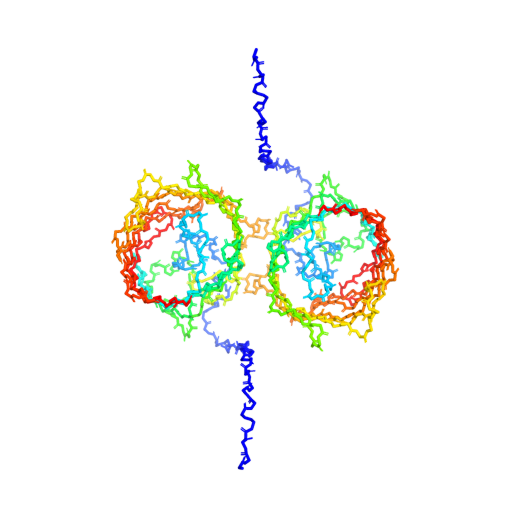 -26.281 -9.703 1 98.5 258 GLU A N 1
ATOM 2058 C CA . GLU A 1 258 ? -11.195 -26.281 -8.359 1 98.5 258 GLU A CA 1
ATOM 2059 C C . GLU A 1 258 ? -12.43 -27.172 -8.273 1 98.5 258 GLU A C 1
ATOM 2061 O O . GLU A 1 258 ? -13.242 -27.203 -9.211 1 98.5 258 GLU A O 1
ATOM 2066 N N . TYR A 1 259 ? -12.531 -27.844 -7.195 1 98.69 259 TYR A N 1
ATOM 2067 C CA . TYR A 1 259 ? -13.703 -28.641 -6.863 1 98.69 259 TYR A CA 1
ATOM 2068 C C . TYR A 1 259 ? -14.266 -28.234 -5.508 1 98.69 259 TYR A C 1
ATOM 2070 O O . TYR A 1 259 ? -13.57 -28.297 -4.492 1 98.69 259 TYR A O 1
ATOM 2078 N N . GLU A 1 260 ? -15.531 -27.906 -5.484 1 97.5 260 GLU A N 1
ATOM 2079 C CA . GLU A 1 260 ? -16.156 -27.422 -4.25 1 97.5 260 GLU A CA 1
ATOM 2080 C C . GLU A 1 260 ? -17.141 -28.438 -3.703 1 97.5 260 GLU A C 1
ATOM 2082 O O . GLU A 1 260 ? -18.031 -28.891 -4.426 1 97.5 260 GLU A O 1
ATOM 2087 N N . ILE A 1 261 ? -17.016 -28.766 -2.537 1 96.62 261 ILE A N 1
ATOM 2088 C CA . ILE A 1 261 ? -17.969 -29.578 -1.788 1 96.62 261 ILE A CA 1
ATOM 2089 C C . ILE A 1 261 ? -18.438 -28.828 -0.554 1 96.62 261 ILE A C 1
ATOM 2091 O O . ILE A 1 261 ? -17.719 -28.703 0.432 1 96.62 261 ILE A O 1
ATOM 2095 N N . LYS A 1 262 ? -19.719 -28.375 -0.587 1 93.88 262 LYS A N 1
ATOM 2096 C CA . LYS A 1 262 ? -20.266 -27.5 0.447 1 93.88 262 LYS A CA 1
ATOM 2097 C C . LYS A 1 262 ? -19.453 -26.234 0.602 1 93.88 262 LYS A C 1
ATOM 2099 O O . LYS A 1 262 ? -19.406 -25.391 -0.308 1 93.88 262 LYS A O 1
ATOM 2104 N N . LYS A 1 263 ? -18.656 -26.109 1.595 1 96.25 263 LYS A N 1
ATOM 2105 C CA . LYS A 1 263 ? -17.906 -24.891 1.841 1 96.25 263 LYS A CA 1
ATOM 2106 C C . LYS A 1 263 ? -16.406 -25.141 1.794 1 96.25 263 LYS A C 1
ATOM 2108 O O . LYS A 1 263 ? -15.617 -24.328 2.264 1 96.25 263 LYS A O 1
ATOM 2113 N N . ASN A 1 264 ? -16.125 -26.281 1.201 1 98.38 264 ASN A N 1
ATOM 2114 C CA . ASN A 1 264 ? -14.734 -26.688 1.066 1 98.38 264 ASN A CA 1
ATOM 2115 C C . ASN A 1 264 ? -14.305 -26.75 -0.397 1 98.38 264 ASN A C 1
ATOM 2117 O O . ASN A 1 264 ? -15 -27.359 -1.218 1 98.38 264 ASN A O 1
ATOM 2121 N N . ILE A 1 265 ? -13.195 -26.172 -0.681 1 98.62 265 ILE A N 1
ATOM 2122 C CA . ILE A 1 265 ? -12.711 -26.172 -2.057 1 98.62 265 ILE A CA 1
ATOM 2123 C C . ILE A 1 265 ? -11.305 -26.766 -2.109 1 98.62 265 ILE A C 1
ATOM 2125 O O . ILE A 1 265 ? -10.43 -26.375 -1.332 1 98.62 265 ILE A O 1
ATOM 2129 N N . ILE A 1 266 ? -11.102 -27.688 -2.939 1 98.75 266 ILE A N 1
ATOM 2130 C CA . ILE A 1 266 ? -9.766 -28.156 -3.295 1 98.75 266 ILE A CA 1
ATOM 2131 C C . ILE A 1 266 ? -9.328 -27.531 -4.613 1 98.75 266 ILE A C 1
ATOM 2133 O O . ILE A 1 266 ? -10.07 -27.562 -5.602 1 98.75 266 ILE A O 1
ATOM 2137 N N . SER A 1 267 ? -8.141 -27 -4.609 1 98.69 267 SER A N 1
ATOM 2138 C CA . SER A 1 267 ? -7.66 -26.266 -5.777 1 98.69 267 SER A CA 1
ATOM 2139 C C . SER A 1 267 ? -6.309 -26.812 -6.242 1 98.69 267 SER A C 1
ATOM 2141 O O . SER A 1 267 ? -5.395 -26.984 -5.43 1 98.69 267 SER A O 1
ATOM 2143 N N . ILE A 1 268 ? -6.172 -27.062 -7.484 1 98.75 268 ILE A N 1
ATOM 2144 C CA . ILE A 1 268 ? -4.926 -27.438 -8.141 1 98.75 268 ILE A CA 1
ATOM 2145 C C . ILE A 1 268 ? -4.562 -26.375 -9.188 1 98.75 268 ILE A C 1
ATOM 2147 O O . ILE A 1 268 ? -5.398 -26 -10.008 1 98.75 268 ILE A O 1
ATOM 2151 N N . ARG A 1 269 ? -3.326 -25.969 -9.148 1 98.5 269 ARG A N 1
ATOM 2152 C CA . ARG A 1 269 ? -2.91 -24.891 -10.055 1 98.5 269 ARG A CA 1
ATOM 2153 C C . ARG A 1 269 ? -1.551 -25.203 -10.672 1 98.5 269 ARG A C 1
ATOM 2155 O O . ARG A 1 269 ? -0.665 -25.734 -10.008 1 98.5 269 ARG A O 1
ATOM 2162 N N . PHE A 1 270 ? -1.407 -24.891 -11.906 1 98.75 270 PHE A N 1
ATOM 2163 C CA . PHE A 1 270 ? -0.133 -24.906 -12.609 1 98.75 270 PHE A CA 1
ATOM 2164 C C . PHE A 1 270 ? 0.168 -23.531 -13.219 1 98.75 270 PHE A C 1
ATOM 2166 O O . PHE A 1 270 ? -0.691 -22.938 -13.867 1 98.75 270 PHE A O 1
ATOM 2173 N N . LYS A 1 271 ? 1.336 -23.078 -12.953 1 98.69 271 LYS A N 1
ATOM 2174 C CA . LYS A 1 271 ? 1.826 -21.828 -13.523 1 98.69 271 LYS A CA 1
ATOM 2175 C C . LYS A 1 271 ? 3.076 -22.062 -14.367 1 98.69 271 LYS A C 1
ATOM 2177 O O . LYS A 1 271 ? 4.07 -22.594 -13.875 1 98.69 271 LYS A O 1
ATOM 2182 N N . HIS A 1 272 ? 2.984 -21.625 -15.562 1 98.81 272 HIS A N 1
ATOM 2183 C CA . HIS A 1 272 ? 4.145 -21.656 -16.438 1 98.81 272 HIS A CA 1
ATOM 2184 C C . HIS A 1 272 ? 4.758 -20.266 -16.594 1 98.81 272 HIS A C 1
ATOM 2186 O O . HIS A 1 272 ? 4.098 -19.344 -17.078 1 98.81 272 HIS A O 1
ATOM 2192 N N . GLY A 1 273 ? 6.008 -20.188 -16.266 1 98.62 273 GLY A N 1
ATOM 2193 C CA . GLY A 1 273 ? 6.699 -18.922 -16.391 1 98.62 273 GLY A CA 1
ATOM 2194 C C . GLY A 1 273 ? 7.184 -18.656 -17.812 1 98.62 273 GLY A C 1
ATOM 2195 O O . GLY A 1 273 ? 7.637 -19.562 -18.5 1 98.62 273 GLY A O 1
ATOM 2196 N N . MET A 1 274 ? 7.07 -17.422 -18.188 1 98.44 274 MET A N 1
ATOM 2197 C CA . MET A 1 274 ? 7.523 -16.969 -19.484 1 98.44 274 MET A CA 1
ATOM 2198 C C . MET A 1 274 ? 8.328 -15.672 -19.359 1 98.44 274 MET A C 1
ATOM 2200 O O . MET A 1 274 ? 8.148 -14.922 -18.406 1 98.44 274 MET A O 1
ATOM 2204 N N . TYR A 1 275 ? 9.227 -15.453 -20.375 1 98.12 275 TYR A N 1
ATOM 2205 C CA . TYR A 1 275 ? 10.102 -14.281 -20.391 1 98.12 275 TYR A CA 1
ATOM 2206 C C . TYR A 1 275 ? 10.961 -14.219 -19.141 1 98.12 275 TYR A C 1
ATOM 2208 O O . TYR A 1 275 ? 11.727 -15.141 -18.859 1 98.12 275 TYR A O 1
ATOM 2216 N N . ASP A 1 276 ? 10.75 -13.25 -18.297 1 98.56 276 ASP A N 1
ATOM 2217 C CA . ASP A 1 276 ? 11.656 -13.094 -17.156 1 98.56 276 ASP A CA 1
ATOM 2218 C C . ASP A 1 276 ? 11.094 -13.781 -15.914 1 98.56 276 ASP A C 1
ATOM 2220 O O . ASP A 1 276 ? 11.648 -13.633 -14.812 1 98.56 276 ASP A O 1
ATOM 2224 N N . ASN A 1 277 ? 10.031 -14.438 -16.031 1 98.62 277 ASN A N 1
ATOM 2225 C CA . ASN A 1 277 ? 9.594 -15.438 -15.055 1 98.62 277 ASN A CA 1
ATOM 2226 C C . ASN A 1 277 ? 10.109 -16.828 -15.422 1 98.62 277 ASN A C 1
ATOM 2228 O O . ASN A 1 277 ? 9.57 -17.484 -16.312 1 98.62 277 ASN A O 1
ATOM 2232 N N . LEU A 1 278 ? 10.953 -17.328 -14.656 1 98.38 278 LEU A N 1
ATOM 2233 C CA . LEU A 1 278 ? 11.672 -18.516 -15.078 1 98.38 278 LEU A CA 1
ATOM 2234 C C . LEU A 1 278 ? 11.047 -19.766 -14.484 1 98.38 278 LEU A C 1
ATOM 2236 O O . LEU A 1 278 ? 11.445 -20.891 -14.82 1 98.38 278 LEU A O 1
ATOM 2240 N N . TYR A 1 279 ? 10.07 -19.656 -13.703 1 98.69 279 TYR A N 1
ATOM 2241 C CA . TYR A 1 279 ? 9.656 -20.781 -12.875 1 98.69 279 TYR A CA 1
ATOM 2242 C C . TYR A 1 279 ? 8.383 -21.422 -13.422 1 98.69 279 TYR A C 1
ATOM 2244 O O . TYR A 1 279 ? 7.473 -20.719 -13.867 1 98.69 279 TYR A O 1
ATOM 2252 N N . ASP A 1 280 ? 8.367 -22.656 -13.352 1 98.81 280 ASP A N 1
ATOM 2253 C CA . ASP A 1 280 ? 7.137 -23.438 -13.336 1 98.81 280 ASP A CA 1
ATOM 2254 C C . ASP A 1 280 ? 6.703 -23.75 -11.906 1 98.81 280 ASP A C 1
ATOM 2256 O O . ASP A 1 280 ? 7.539 -24.062 -11.055 1 98.81 280 ASP A O 1
ATOM 2260 N N . SER A 1 281 ? 5.441 -23.625 -11.688 1 98.81 281 SER A N 1
ATOM 2261 C CA . SER A 1 281 ? 4.965 -23.797 -10.312 1 98.81 281 SER A CA 1
ATOM 2262 C C . SER A 1 281 ? 3.768 -24.75 -10.266 1 98.81 281 SER A C 1
ATOM 2264 O O . SER A 1 281 ? 2.865 -24.656 -11.102 1 98.81 281 SER A O 1
ATOM 2266 N N .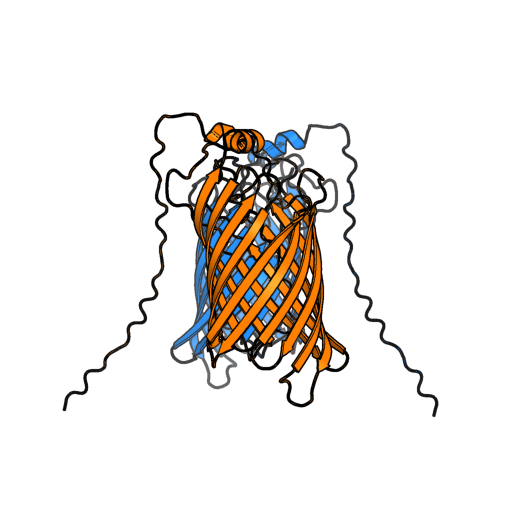 TYR A 1 282 ? 3.801 -25.594 -9.312 1 98.75 282 TYR A N 1
ATOM 2267 C CA . TYR A 1 282 ? 2.713 -26.516 -9.008 1 98.75 282 TYR A CA 1
ATOM 2268 C C . TYR A 1 282 ? 2.133 -26.234 -7.625 1 98.75 282 TYR A C 1
ATOM 2270 O O . TYR A 1 282 ? 2.875 -26 -6.668 1 98.75 282 TYR A O 1
ATOM 2278 N N . SER A 1 283 ? 0.829 -26.234 -7.578 1 98.5 283 SER A N 1
ATOM 2279 C CA . SER A 1 283 ? 0.251 -25.891 -6.277 1 98.5 283 SER A CA 1
ATOM 2280 C C . SER A 1 283 ? -0.955 -26.781 -5.965 1 98.5 283 SER A C 1
ATOM 2282 O O . SER A 1 283 ? -1.702 -27.156 -6.867 1 98.5 283 SER A O 1
ATOM 2284 N N . LEU A 1 284 ? -1.128 -27.094 -4.75 1 98.81 284 LEU A N 1
ATOM 2285 C CA . LEU A 1 284 ? -2.303 -27.703 -4.145 1 98.81 284 LEU A CA 1
ATOM 2286 C C . LEU A 1 284 ? -2.811 -26.891 -2.969 1 98.81 284 LEU A C 1
ATOM 2288 O O . LEU A 1 284 ? -2.041 -26.547 -2.064 1 98.81 284 LEU A O 1
ATOM 2292 N N . ALA A 1 285 ? -4.117 -26.641 -3.01 1 98.88 285 ALA A N 1
ATOM 2293 C CA . ALA A 1 285 ? -4.633 -25.75 -1.974 1 98.88 285 ALA A CA 1
ATOM 2294 C C . ALA A 1 285 ? -5.949 -26.266 -1.406 1 98.88 285 ALA A C 1
ATOM 2296 O O . ALA A 1 285 ? -6.691 -26.969 -2.092 1 98.88 285 ALA A O 1
ATOM 2297 N N . TYR A 1 286 ? -6.16 -25.969 -0.219 1 98.88 286 TYR A N 1
ATOM 2298 C CA . TYR A 1 286 ? -7.445 -26.109 0.46 1 98.88 286 TYR A CA 1
ATOM 2299 C C . TYR A 1 286 ? -8.016 -24.75 0.837 1 98.88 286 TYR A C 1
ATOM 2301 O O . TYR A 1 286 ? -7.336 -23.938 1.469 1 98.88 286 TYR A O 1
ATOM 2309 N N . ILE A 1 287 ? -9.234 -24.516 0.447 1 98.75 287 ILE A N 1
ATOM 2310 C CA . ILE A 1 287 ? -9.914 -23.266 0.742 1 98.75 287 ILE A CA 1
ATOM 2311 C C . ILE A 1 287 ? -11.195 -23.531 1.528 1 98.75 287 ILE A C 1
ATOM 2313 O O . ILE A 1 287 ? -12.047 -24.328 1.091 1 98.75 287 ILE A O 1
ATOM 2317 N N . ARG A 1 288 ? -11.328 -22.906 2.604 1 98.75 288 ARG A N 1
ATOM 2318 C CA . ARG A 1 288 ? -12.547 -22.969 3.404 1 98.75 288 ARG A CA 1
ATOM 2319 C C . ARG A 1 288 ? -13.344 -21.688 3.285 1 98.75 288 ARG A C 1
ATOM 2321 O O . ARG A 1 288 ? -12.805 -20.594 3.479 1 98.75 288 ARG A O 1
ATOM 2328 N N . CYS A 1 289 ? -14.578 -21.828 3.002 1 97.69 289 CYS A N 1
ATOM 2329 C CA . CYS A 1 289 ? -15.477 -20.688 2.914 1 97.69 289 CYS A CA 1
ATOM 2330 C C . CYS A 1 289 ? -16.406 -20.625 4.117 1 97.69 289 CYS A C 1
ATOM 2332 O O . CYS A 1 289 ? -16.672 -21.656 4.75 1 97.69 289 CYS A O 1
ATOM 2334 N N . PHE A 1 290 ? -16.844 -19.422 4.414 1 96.19 290 PHE A N 1
ATOM 2335 C CA . PHE A 1 290 ? -17.75 -19.234 5.539 1 96.19 290 PHE A CA 1
ATOM 2336 C C . PHE A 1 290 ? -18.906 -18.328 5.152 1 96.19 290 PHE A C 1
ATOM 2338 O O . PHE A 1 290 ? -18.766 -17.469 4.27 1 96.19 290 PHE A O 1
ATOM 2345 N N . MET B 1 1 ? -40.688 15.297 -33.125 1 24.72 1 MET B N 1
ATOM 2346 C CA . MET B 1 1 ? -39.438 16 -33.094 1 24.72 1 MET B CA 1
ATOM 2347 C C . MET B 1 1 ? -38.312 15.102 -32.562 1 24.72 1 MET B C 1
ATOM 2349 O O . MET B 1 1 ? -38.562 14.25 -31.703 1 24.72 1 MET B O 1
ATOM 2353 N N . ASN B 1 2 ? -37.094 15.016 -33.25 1 24.55 2 ASN B N 1
ATOM 2354 C CA . ASN B 1 2 ? -35.875 14.219 -33.312 1 24.55 2 ASN B CA 1
ATOM 2355 C C . ASN B 1 2 ? -35.031 14.344 -32.062 1 24.55 2 ASN B C 1
ATOM 2357 O O . ASN B 1 2 ? -34.375 15.367 -31.828 1 24.55 2 ASN B O 1
ATOM 2361 N N . VAL B 1 3 ? -35.531 13.922 -30.938 1 26.86 3 VAL B N 1
ATOM 2362 C CA . VAL B 1 3 ? -34.844 14.086 -29.656 1 26.86 3 VAL B CA 1
ATOM 2363 C C . VAL B 1 3 ? -33.469 13.422 -29.719 1 26.86 3 VAL B C 1
ATOM 2365 O O . VAL B 1 3 ? -33.375 12.219 -29.969 1 26.86 3 VAL B O 1
ATOM 2368 N N . SER B 1 4 ? -32.406 14.164 -30.094 1 25.86 4 SER B N 1
ATOM 2369 C CA . SER B 1 4 ? -30.969 13.938 -30.25 1 25.86 4 SER B CA 1
ATOM 2370 C C . SER B 1 4 ? -30.359 13.336 -28.984 1 25.86 4 SER B C 1
ATOM 2372 O O . SER B 1 4 ? -30.609 13.82 -27.891 1 25.86 4 SER B O 1
ATOM 2374 N N . SER B 1 5 ? -30.141 12.031 -28.922 1 24.23 5 SER B N 1
ATOM 2375 C CA . SER B 1 5 ? -29.531 11.148 -27.938 1 24.23 5 SER B CA 1
ATOM 2376 C C . SER B 1 5 ? -28.141 11.648 -27.516 1 24.23 5 SER B C 1
ATOM 2378 O O . SER B 1 5 ? -27.203 11.586 -28.297 1 24.23 5 SER B O 1
ATOM 2380 N N . ARG B 1 6 ? -27.953 12.695 -26.688 1 26.92 6 ARG B N 1
ATOM 2381 C CA . ARG B 1 6 ? -26.719 13.234 -26.125 1 26.92 6 ARG B CA 1
ATOM 2382 C C . ARG B 1 6 ? -25.969 12.172 -25.344 1 26.92 6 ARG B C 1
ATOM 2384 O O . ARG B 1 6 ? -26.406 11.742 -24.281 1 26.92 6 ARG B O 1
ATOM 2391 N N . THR B 1 7 ? -25.469 11.117 -25.969 1 25.14 7 THR B N 1
ATOM 2392 C CA . THR B 1 7 ? -24.625 10.078 -25.391 1 25.14 7 THR B CA 1
ATOM 2393 C C . THR B 1 7 ? -23.453 10.688 -24.625 1 25.14 7 THR B C 1
ATOM 2395 O O . THR B 1 7 ? -22.656 11.422 -25.188 1 25.14 7 THR B O 1
ATOM 2398 N N . LYS B 1 8 ? -23.562 11.023 -23.312 1 25.92 8 LYS B N 1
ATOM 2399 C CA . LYS B 1 8 ? -22.578 11.531 -22.375 1 25.92 8 LYS B CA 1
ATOM 2400 C C . LYS B 1 8 ? -21.312 10.656 -22.359 1 25.92 8 LYS B C 1
ATOM 2402 O O . LYS B 1 8 ? -21.375 9.492 -21.953 1 25.92 8 LYS B O 1
ATOM 2407 N N . GLY B 1 9 ? -20.438 10.695 -23.344 1 24.73 9 GLY B N 1
ATOM 2408 C CA . GLY B 1 9 ? -19.141 10.039 -23.344 1 24.73 9 GLY B CA 1
ATOM 2409 C C . GLY B 1 9 ? -18.312 10.367 -22.109 1 24.73 9 GLY B C 1
ATOM 2410 O O . GLY B 1 9 ? -18.062 11.539 -21.812 1 24.73 9 GLY B O 1
ATOM 2411 N N . LEU B 1 10 ? -18.469 9.711 -21.062 1 26 10 LEU B N 1
ATOM 2412 C CA . LEU B 1 10 ? -17.594 9.812 -19.906 1 26 10 LEU B CA 1
ATOM 2413 C C . LEU B 1 10 ? -16.125 9.672 -20.312 1 26 10 LEU B C 1
ATOM 2415 O O . LEU B 1 10 ? -15.719 8.617 -20.797 1 26 10 LEU B O 1
ATOM 2419 N N . VAL B 1 11 ? -15.469 10.758 -20.734 1 23.69 11 VAL B N 1
ATOM 2420 C CA . VAL B 1 11 ? -14.039 10.891 -21.016 1 23.69 11 VAL B CA 1
ATOM 2421 C C . VAL B 1 11 ? -13.234 10.422 -19.812 1 23.69 11 VAL B C 1
ATOM 2423 O O . VAL B 1 11 ? -13.336 11 -18.719 1 23.69 11 VAL B O 1
ATOM 2426 N N . ILE B 1 12 ? -13.062 9.227 -19.625 1 27.19 12 ILE B N 1
ATOM 2427 C CA . ILE B 1 12 ? -12.016 8.711 -18.734 1 27.19 12 ILE B CA 1
ATOM 2428 C C . ILE B 1 12 ? -10.68 9.352 -19.094 1 27.19 12 ILE B C 1
ATOM 2430 O O . ILE B 1 12 ? -10.148 9.125 -20.188 1 27.19 12 ILE B O 1
ATOM 2434 N N . ILE B 1 13 ? -10.422 10.508 -18.578 1 26.91 13 ILE B N 1
ATOM 2435 C CA . ILE B 1 13 ? -9.109 11.148 -18.641 1 26.91 13 ILE B CA 1
ATOM 2436 C C . ILE B 1 13 ? -8.055 10.211 -18.062 1 26.91 13 ILE B C 1
ATOM 2438 O O . ILE B 1 13 ? -8.023 9.953 -16.859 1 26.91 13 ILE B O 1
ATOM 2442 N N . LEU B 1 14 ? -7.762 9.164 -18.719 1 30.09 14 LEU B N 1
ATOM 2443 C CA . LEU B 1 14 ? -6.5 8.492 -18.438 1 30.09 14 LEU B CA 1
ATOM 2444 C C . LEU B 1 14 ? -5.34 9.484 -18.453 1 30.09 14 LEU B C 1
ATOM 2446 O O . LEU B 1 14 ? -4.984 10.023 -19.5 1 30.09 14 LEU B O 1
ATOM 2450 N N . LEU B 1 15 ? -5.227 10.242 -17.406 1 29.3 15 LEU B N 1
ATOM 2451 C CA . LEU B 1 15 ? -4.035 11.078 -17.281 1 29.3 15 LEU B CA 1
ATOM 2452 C C . LEU B 1 15 ? -2.768 10.242 -17.438 1 29.3 15 LEU B C 1
ATOM 2454 O O . LEU B 1 15 ? -2.418 9.453 -16.562 1 29.3 15 LEU B O 1
ATOM 2458 N N . ALA B 1 16 ? -2.49 9.781 -18.562 1 31.77 16 ALA B N 1
ATOM 2459 C CA . ALA B 1 16 ? -1.109 9.469 -18.922 1 31.77 16 ALA B CA 1
ATOM 2460 C C . ALA B 1 16 ? -0.165 10.594 -18.516 1 31.77 16 ALA B C 1
ATOM 2462 O O . ALA B 1 16 ? -0.129 11.641 -19.172 1 31.77 16 ALA B O 1
ATOM 2463 N N . ILE B 1 17 ? 0.086 10.75 -17.266 1 32.59 17 ILE B N 1
ATOM 2464 C CA . ILE B 1 17 ? 1.155 11.688 -16.953 1 32.59 17 ILE B CA 1
ATOM 2465 C C . ILE B 1 17 ? 2.41 11.328 -17.75 1 32.59 17 ILE B C 1
ATOM 2467 O O . ILE B 1 17 ? 2.938 10.219 -17.609 1 32.59 17 ILE B O 1
ATOM 2471 N N . PRO B 1 18 ? 2.662 12.039 -18.797 1 31.61 18 PRO B N 1
ATOM 2472 C CA . PRO B 1 18 ? 3.916 11.875 -19.531 1 31.61 18 PRO B CA 1
ATOM 2473 C C . PRO B 1 18 ? 5.133 11.758 -18.609 1 31.61 18 PRO B C 1
ATOM 2475 O O . PRO B 1 18 ? 5.195 12.43 -17.578 1 31.61 18 PRO B O 1
ATOM 2478 N N . PHE B 1 19 ? 5.711 10.594 -18.578 1 34.94 19 PHE B N 1
ATOM 2479 C CA . PHE B 1 19 ? 7.113 10.547 -18.172 1 34.94 19 PHE B CA 1
ATOM 2480 C C . PHE B 1 19 ? 7.914 11.648 -18.859 1 34.94 19 PHE B C 1
ATOM 2482 O O . PHE B 1 19 ? 8.195 11.57 -20.047 1 34.94 19 PHE B O 1
ATOM 2489 N N . LEU B 1 20 ? 7.629 12.875 -18.5 1 30.48 20 LEU B N 1
ATOM 2490 C CA . LEU B 1 20 ? 8.555 13.898 -18.984 1 30.48 20 LEU B CA 1
ATOM 2491 C C . LEU B 1 20 ? 10 13.484 -18.734 1 30.48 20 LEU B C 1
ATOM 2493 O O . LEU B 1 20 ? 10.406 13.312 -17.578 1 30.48 20 LEU B O 1
ATOM 2497 N N . LEU B 1 21 ? 10.562 12.867 -19.672 1 32.47 21 LEU B N 1
ATOM 2498 C CA . LEU B 1 21 ? 12.016 12.82 -19.781 1 32.47 21 LEU B CA 1
ATOM 2499 C C . LEU B 1 21 ? 12.625 14.211 -19.625 1 32.47 21 LEU B C 1
ATOM 2501 O O . LEU B 1 21 ? 12.477 15.062 -20.5 1 32.47 21 LEU B O 1
ATOM 2505 N N . PHE B 1 22 ? 12.695 14.758 -18.422 1 34.12 22 PHE B N 1
ATOM 2506 C CA . PHE B 1 22 ? 13.445 15.984 -18.188 1 34.12 22 PHE B CA 1
ATOM 2507 C C . PHE B 1 22 ? 14.867 15.867 -18.703 1 34.12 22 PHE B C 1
ATOM 2509 O O . PHE B 1 22 ? 15.492 14.805 -18.594 1 34.12 22 PHE B O 1
ATOM 2516 N N . ALA B 1 23 ? 15.242 16.812 -19.562 1 31.48 23 ALA B N 1
ATOM 2517 C CA . ALA B 1 23 ? 16.547 17.172 -20.109 1 31.48 23 ALA B CA 1
ATOM 2518 C C . ALA B 1 23 ? 17.562 17.375 -19.016 1 31.48 23 ALA B C 1
ATOM 2520 O O . ALA B 1 23 ? 17.344 18.172 -18.094 1 31.48 23 ALA B O 1
ATOM 2521 N N . GLN B 1 24 ? 18.562 16.5 -18.75 1 35.03 24 GLN B N 1
ATOM 2522 C CA . GLN B 1 24 ? 19.75 16.562 -17.906 1 35.03 24 GLN B CA 1
ATOM 2523 C C . GLN B 1 24 ? 20.672 17.688 -18.344 1 35.03 24 GLN B C 1
ATOM 2525 O O . GLN B 1 24 ? 21.266 17.641 -19.422 1 35.03 24 GLN B O 1
ATOM 2530 N N . GLY B 1 25 ? 20.406 18.953 -18.094 1 33.62 25 GLY B N 1
ATOM 2531 C CA . GLY B 1 25 ? 21.484 19.891 -18.312 1 33.62 25 GLY B CA 1
ATOM 2532 C C . GLY B 1 25 ? 22.766 19.484 -17.609 1 33.62 25 GLY B C 1
ATOM 2533 O O . GLY B 1 25 ? 22.75 18.672 -16.688 1 33.62 25 GLY B O 1
ATOM 2534 N N . GLU B 1 26 ? 24.047 20.109 -17.953 1 37 26 GLU B N 1
ATOM 2535 C CA . GLU B 1 26 ? 25.469 19.906 -17.703 1 37 26 GLU B CA 1
ATOM 2536 C C . GLU B 1 26 ? 25.797 20.016 -16.219 1 37 26 GLU B C 1
ATOM 2538 O O . GLU B 1 26 ? 26.953 19.906 -15.828 1 37 26 GLU B O 1
ATOM 2543 N N . ASP B 1 27 ? 25.203 20.953 -15.312 1 42.5 27 ASP B N 1
ATOM 2544 C CA . ASP B 1 27 ? 25.859 21.547 -14.148 1 42.5 27 ASP B CA 1
ATOM 2545 C C . ASP B 1 27 ? 26.172 20.484 -13.102 1 42.5 27 ASP B C 1
ATOM 2547 O O . ASP B 1 27 ? 25.625 19.391 -13.141 1 42.5 27 ASP B O 1
ATOM 2551 N N . GLU B 1 28 ? 26.5 20.875 -11.625 1 51.31 28 GLU B N 1
ATOM 2552 C CA . GLU B 1 28 ? 26.922 20.156 -10.43 1 51.31 28 GLU B CA 1
ATOM 2553 C C . GLU B 1 28 ? 26.031 18.938 -10.195 1 51.31 28 GLU B C 1
ATOM 2555 O O . GLU B 1 28 ? 24.812 19 -10.367 1 51.31 28 GLU B O 1
ATOM 2560 N N . ASP B 1 29 ? 26.625 17.562 -10.133 1 74.94 29 ASP B N 1
ATOM 2561 C CA . ASP B 1 29 ? 26.203 16.188 -10.336 1 74.94 29 ASP B CA 1
ATOM 2562 C C . ASP B 1 29 ? 25.094 15.797 -9.367 1 74.94 29 ASP B C 1
ATOM 2564 O O . ASP B 1 29 ? 25.359 15.273 -8.281 1 74.94 29 ASP B O 1
ATOM 2568 N N . TRP B 1 30 ? 24.016 16.531 -9.32 1 79.88 30 TRP B N 1
ATOM 2569 C CA . TRP B 1 30 ? 22.859 16.219 -8.484 1 79.88 30 TRP B CA 1
ATOM 2570 C C . TRP B 1 30 ? 22.75 14.719 -8.25 1 79.88 30 TRP B C 1
ATOM 2572 O O . TRP B 1 30 ? 22.266 14.281 -7.199 1 79.88 30 TRP B O 1
ATOM 2582 N N . ARG B 1 31 ? 23.281 13.977 -8.969 1 83 31 ARG B N 1
ATOM 2583 C CA . ARG B 1 31 ? 23.25 12.523 -8.82 1 83 31 ARG B CA 1
ATOM 2584 C C . ARG B 1 31 ? 24.156 12.07 -7.688 1 83 31 ARG B C 1
ATOM 2586 O O . ARG B 1 31 ? 23.844 11.125 -6.969 1 83 31 ARG B O 1
ATOM 2593 N N . GLU B 1 32 ? 25.203 12.719 -7.562 1 84.19 32 GLU B N 1
ATOM 2594 C CA . GLU B 1 32 ? 26.125 12.375 -6.48 1 84.19 32 GLU B CA 1
ATOM 2595 C C . GLU B 1 32 ? 25.547 12.797 -5.125 1 84.19 32 GLU B C 1
ATOM 2597 O O . GLU B 1 32 ? 25.703 12.078 -4.133 1 84.19 32 GLU B O 1
ATOM 2602 N N . ARG B 1 33 ? 24.875 13.875 -5.117 1 83.88 33 ARG B N 1
ATOM 2603 C CA . ARG B 1 33 ? 24.266 14.344 -3.875 1 83.88 33 ARG B CA 1
ATOM 2604 C C . ARG B 1 33 ? 23.141 13.414 -3.432 1 83.88 33 ARG B C 1
ATOM 2606 O O . ARG B 1 33 ? 22.969 13.18 -2.234 1 83.88 33 ARG B O 1
ATOM 2613 N N . MET B 1 34 ? 22.453 12.891 -4.301 1 88.5 34 MET B N 1
ATOM 2614 C CA . MET B 1 34 ? 21.344 11.992 -4.012 1 88.5 34 MET B CA 1
ATOM 2615 C C . MET B 1 34 ? 21.812 10.781 -3.215 1 88.5 34 MET B C 1
ATOM 2617 O O . MET B 1 34 ? 21.078 10.273 -2.359 1 88.5 34 MET B O 1
ATOM 2621 N N . LYS B 1 35 ? 22.984 10.438 -3.459 1 87.31 35 LYS B N 1
ATOM 2622 C CA . LYS B 1 35 ? 23.516 9.25 -2.803 1 87.31 35 LYS B CA 1
ATOM 2623 C C . LYS B 1 35 ? 23.812 9.516 -1.329 1 87.31 35 LYS B C 1
ATOM 2625 O O . LYS B 1 35 ? 23.953 8.586 -0.54 1 87.31 35 LYS B O 1
ATOM 2630 N N . LEU B 1 36 ? 23.891 10.75 -1.019 1 91.69 36 LEU B N 1
ATOM 2631 C CA . LEU B 1 36 ? 24.312 11.133 0.325 1 91.69 36 LEU B CA 1
ATOM 2632 C C . LEU B 1 36 ? 23.109 11.484 1.193 1 91.69 36 LEU B C 1
ATOM 2634 O O . LEU B 1 36 ? 23.25 11.75 2.389 1 91.69 36 LEU B O 1
ATOM 2638 N N . LEU B 1 37 ? 21.969 11.445 0.674 1 95.31 37 LEU B N 1
ATOM 2639 C CA . LEU B 1 37 ? 20.766 11.852 1.393 1 95.31 37 LEU B CA 1
ATOM 2640 C C . LEU B 1 37 ? 20.484 10.906 2.559 1 95.31 37 LEU B C 1
ATOM 2642 O O . LEU B 1 37 ? 20.781 9.711 2.482 1 95.31 37 LEU B O 1
ATOM 2646 N N . ILE B 1 38 ? 19.969 11.445 3.6 1 94.88 38 ILE B N 1
ATOM 2647 C CA . ILE B 1 38 ? 19.531 10.672 4.754 1 94.88 38 ILE B CA 1
ATOM 2648 C C . ILE B 1 38 ? 18 10.547 4.742 1 94.88 38 ILE B C 1
ATOM 2650 O O . ILE B 1 38 ? 17.297 11.531 4.945 1 94.88 38 ILE B O 1
ATOM 2654 N N . TYR B 1 39 ? 17.5 9.375 4.566 1 96.12 39 TYR B N 1
ATOM 2655 C CA . TYR B 1 39 ? 16.078 9.141 4.324 1 96.12 39 TYR B CA 1
ATOM 2656 C C . TYR B 1 39 ? 15.312 9.047 5.641 1 96.12 39 TYR B C 1
ATOM 2658 O O . TYR B 1 39 ? 14.789 7.984 5.984 1 96.12 39 TYR B O 1
ATOM 2666 N N . THR B 1 40 ? 15.227 10.125 6.309 1 97.5 40 THR B N 1
ATOM 2667 C CA . THR B 1 40 ? 14.445 10.273 7.531 1 97.5 40 THR B CA 1
ATOM 2668 C C . THR B 1 40 ? 13.695 11.602 7.535 1 97.5 40 THR B C 1
ATOM 2670 O O . THR B 1 40 ? 14.07 12.531 6.816 1 97.5 40 THR B O 1
ATOM 2673 N N . PRO B 1 41 ? 12.68 11.703 8.344 1 98 41 PRO B N 1
ATOM 2674 C CA . PRO B 1 41 ? 11.828 12.898 8.328 1 98 41 PRO B CA 1
ATOM 2675 C C . PRO B 1 41 ? 12.609 14.18 8.617 1 98 41 PRO B C 1
ATOM 2677 O O . PRO B 1 41 ? 12.328 15.219 8.016 1 98 41 PRO B O 1
ATOM 2680 N N . ARG B 1 42 ? 13.578 14.172 9.438 1 98.38 42 ARG B N 1
ATOM 2681 C CA . ARG B 1 42 ? 14.289 15.367 9.852 1 98.38 42 ARG B CA 1
ATOM 2682 C C . ARG B 1 42 ? 14.961 16.047 8.664 1 98.38 42 ARG B C 1
ATOM 2684 O O . ARG B 1 42 ? 15.109 17.266 8.641 1 98.38 42 ARG B O 1
ATOM 2691 N N . TYR B 1 43 ? 15.312 15.344 7.703 1 98.19 43 TYR B N 1
ATOM 2692 C CA . TYR B 1 43 ? 16.203 15.867 6.68 1 98.19 43 TYR B CA 1
ATOM 2693 C C . TYR B 1 43 ? 15.477 16.016 5.348 1 98.19 43 TYR B C 1
ATOM 2695 O O . TYR B 1 43 ? 16.109 16.172 4.301 1 98.19 43 TYR B O 1
ATOM 2703 N N . PHE B 1 44 ? 14.195 15.867 5.309 1 98.25 44 PHE B N 1
ATOM 2704 C CA . PHE B 1 44 ? 13.398 16.047 4.102 1 98.25 44 PHE B CA 1
ATOM 2705 C C . PHE B 1 44 ? 12.359 17.141 4.297 1 98.25 44 PHE B C 1
ATOM 2707 O O . PHE B 1 44 ? 12.195 17.656 5.402 1 98.25 44 PHE B O 1
ATOM 2714 N N . GLY B 1 45 ? 11.711 17.5 3.195 1 98.19 45 GLY B N 1
ATOM 2715 C CA . GLY B 1 45 ? 10.633 18.469 3.24 1 98.19 45 GLY B CA 1
ATOM 2716 C C . GLY B 1 45 ? 9.445 18.016 4.062 1 98.19 45 GLY B C 1
ATOM 2717 O O . GLY B 1 45 ? 9.367 16.844 4.449 1 98.19 45 GLY B O 1
ATOM 2718 N N . PRO B 1 46 ? 8.562 18.906 4.27 1 98.25 46 PRO B N 1
ATOM 2719 C CA . PRO B 1 46 ? 7.473 18.656 5.215 1 98.25 46 PRO B CA 1
ATOM 2720 C C . PRO B 1 46 ? 6.512 17.562 4.734 1 98.25 46 PRO B C 1
ATOM 2722 O O . PRO B 1 46 ? 5.777 16.984 5.535 1 98.25 46 PRO B O 1
ATOM 2725 N N . ASN B 1 47 ? 6.473 17.266 3.449 1 98.25 47 ASN B N 1
ATOM 2726 C CA . ASN B 1 47 ? 5.469 16.359 2.906 1 98.25 47 ASN B CA 1
ATOM 2727 C C . ASN B 1 47 ? 6.074 14.992 2.574 1 98.25 47 ASN B C 1
ATOM 2729 O O . ASN B 1 47 ? 5.379 14.109 2.076 1 98.25 47 ASN B O 1
ATOM 2733 N N . ALA B 1 48 ? 7.344 14.789 2.838 1 98.38 48 ALA B N 1
ATOM 2734 C CA . ALA B 1 48 ? 8.062 13.602 2.387 1 98.38 48 ALA B CA 1
ATOM 2735 C C . ALA B 1 48 ? 7.621 12.367 3.166 1 98.38 48 ALA B C 1
ATOM 2737 O O . ALA B 1 48 ? 7.613 11.258 2.631 1 98.38 48 ALA B O 1
ATOM 2738 N N . PHE B 1 49 ? 7.301 12.547 4.426 1 98.38 49 PHE B N 1
ATOM 2739 C CA . PHE B 1 49 ? 6.879 11.484 5.324 1 98.38 49 PHE B CA 1
ATOM 2740 C C . PHE B 1 49 ? 5.547 11.82 5.977 1 98.38 49 PHE B C 1
ATOM 2742 O O . PHE B 1 49 ? 5.512 12.422 7.055 1 98.38 49 PHE B O 1
ATOM 2749 N N . PRO B 1 50 ? 4.512 11.367 5.379 1 97.88 50 PRO B N 1
ATOM 2750 C CA . PRO B 1 50 ? 3.197 11.727 5.918 1 97.88 50 PRO B CA 1
ATOM 2751 C C . PRO B 1 50 ? 2.979 11.211 7.336 1 97.88 50 PRO B C 1
ATOM 2753 O O . PRO B 1 50 ? 3.303 10.062 7.637 1 97.88 50 PRO B O 1
ATOM 2756 N N . ILE B 1 51 ? 2.518 12.07 8.164 1 96.69 51 ILE B N 1
ATOM 2757 C CA . ILE B 1 51 ? 2.068 11.688 9.5 1 96.69 51 ILE B CA 1
ATOM 2758 C C . ILE B 1 51 ? 0.548 11.539 9.508 1 96.69 51 ILE B C 1
ATOM 2760 O O . ILE B 1 51 ? -0.176 12.492 9.195 1 96.69 51 ILE B O 1
ATOM 2764 N N . SER B 1 52 ? 0.129 10.414 9.875 1 92.19 52 SER B N 1
ATOM 2765 C CA . SER B 1 52 ? -1.291 10.078 9.836 1 92.19 52 SER B CA 1
ATOM 2766 C C . SER B 1 52 ? -2.111 11.078 10.648 1 92.19 52 SER B C 1
ATOM 2768 O O . SER B 1 52 ? -1.695 11.492 11.734 1 92.19 52 SER B O 1
ATOM 2770 N N . GLU B 1 53 ? -3.201 11.461 10.07 1 92.94 53 GLU B N 1
ATOM 2771 C CA . GLU B 1 53 ? -4.172 12.219 10.844 1 92.94 53 GLU B CA 1
ATOM 2772 C C . GLU B 1 53 ? -5 11.305 11.742 1 92.94 53 GLU B C 1
ATOM 2774 O O . GLU B 1 53 ? -5.363 10.195 11.344 1 92.94 53 GLU B O 1
ATOM 2779 N N . LEU B 1 54 ? -5.25 11.805 12.906 1 97.06 54 LEU B N 1
ATOM 2780 C CA . LEU B 1 54 ? -6.094 11.039 13.82 1 97.06 54 LEU B CA 1
ATOM 2781 C C . LEU B 1 54 ? -7.559 11.125 13.406 1 97.06 54 LEU B C 1
ATOM 2783 O O . LEU B 1 54 ? -8.141 12.211 13.406 1 97.06 54 LEU B O 1
ATOM 2787 N N . ARG B 1 55 ? -8.133 10.055 13.078 1 96 55 ARG B N 1
ATOM 2788 C CA . ARG B 1 55 ? -9.531 9.977 12.672 1 96 55 ARG B CA 1
ATOM 2789 C C . ARG B 1 55 ? -10.43 9.633 13.852 1 96 55 ARG B C 1
ATOM 2791 O O . ARG B 1 55 ? -9.945 9.43 14.969 1 96 55 ARG B O 1
ATOM 2798 N N . SER B 1 56 ? -11.719 9.602 13.602 1 95.19 56 SER B N 1
ATOM 2799 C CA . SER B 1 56 ? -12.695 9.477 14.68 1 95.19 56 SER B CA 1
ATOM 2800 C C . SER B 1 56 ? -12.914 8.023 15.07 1 95.19 56 SER B C 1
ATOM 2802 O O . SER B 1 56 ? -13.547 7.734 16.094 1 95.19 56 SER B O 1
ATOM 2804 N N . GLY B 1 57 ? -12.414 7.094 14.344 1 96.56 57 GLY B N 1
ATOM 2805 C CA . GLY B 1 57 ? -12.727 5.688 14.531 1 96.56 57 GLY B CA 1
ATOM 2806 C C . GLY B 1 57 ? -13.969 5.242 13.781 1 96.56 57 GLY B C 1
ATOM 2807 O O . GLY B 1 57 ? -14.234 4.043 13.664 1 96.56 57 GLY B O 1
ATOM 2808 N N . ARG B 1 58 ? -14.68 6.199 13.352 1 96.69 58 ARG B N 1
ATOM 2809 C CA . ARG B 1 58 ? -15.883 5.934 12.57 1 96.69 58 ARG B CA 1
ATOM 2810 C C . ARG B 1 58 ? -15.727 6.445 11.141 1 96.69 58 ARG B C 1
ATOM 2812 O O . ARG B 1 58 ? -15.469 7.633 10.922 1 96.69 58 ARG B O 1
ATOM 2819 N N . ILE B 1 59 ? -15.945 5.566 10.18 1 97.88 59 ILE B N 1
ATOM 2820 C CA . ILE B 1 59 ? -15.805 5.945 8.781 1 97.88 59 ILE B CA 1
ATOM 2821 C C . ILE B 1 59 ? -17.016 6.773 8.344 1 97.88 59 ILE B C 1
ATOM 2823 O O . ILE B 1 59 ? -18.156 6.414 8.633 1 97.88 59 ILE B O 1
ATOM 2827 N N . GLY B 1 60 ? -16.75 7.824 7.699 1 96.38 60 GLY B N 1
ATOM 2828 C CA . GLY B 1 60 ? -17.812 8.68 7.203 1 96.38 60 GLY B CA 1
ATOM 2829 C C . GLY B 1 60 ? -18.672 8.016 6.145 1 96.38 60 GLY B C 1
ATOM 2830 O O . GLY B 1 60 ? -18.25 7.031 5.527 1 96.38 60 GLY B O 1
ATOM 2831 N N . THR B 1 61 ? -19.844 8.633 5.891 1 97 61 THR B N 1
ATOM 2832 C CA . THR B 1 61 ? -20.781 8.039 4.949 1 97 61 THR B CA 1
ATOM 2833 C C . THR B 1 61 ? -20.953 8.93 3.723 1 97 61 THR B C 1
ATOM 2835 O O . THR B 1 61 ? -21.688 8.578 2.795 1 97 61 THR B O 1
ATOM 2838 N N . ARG B 1 62 ? -20.297 10.047 3.713 1 97.19 62 ARG B N 1
ATOM 2839 C CA . ARG B 1 62 ? -20.453 10.984 2.607 1 97.19 62 ARG B CA 1
ATOM 2840 C C . ARG B 1 62 ? -19.172 11.07 1.772 1 97.19 62 ARG B C 1
ATOM 2842 O O . ARG B 1 62 ? -18.062 10.984 2.309 1 97.19 62 ARG B O 1
ATOM 2849 N N . TRP B 1 63 ? -19.375 11.336 0.5 1 98.25 63 TRP B N 1
ATOM 2850 C CA . TRP B 1 63 ? -18.234 11.719 -0.344 1 98.25 63 TRP B CA 1
ATOM 2851 C C . TRP B 1 63 ? -17.672 13.07 0.075 1 98.25 63 TRP B C 1
ATOM 2853 O O . TRP B 1 63 ? -18.438 13.984 0.421 1 98.25 63 TRP B O 1
ATOM 2863 N N . GLU B 1 64 ? -16.406 13.164 0.037 1 98.62 64 GLU B N 1
ATOM 2864 C CA . GLU B 1 64 ? -15.781 14.445 0.347 1 98.62 64 GLU B CA 1
ATOM 2865 C C . GLU B 1 64 ? -14.695 14.789 -0.669 1 98.62 64 GLU B C 1
ATOM 2867 O O . GLU B 1 64 ? -13.891 13.93 -1.038 1 98.62 64 GLU B O 1
ATOM 2872 N N . LEU B 1 65 ? -14.734 15.93 -1.166 1 98.81 65 LEU B N 1
ATOM 2873 C CA . LEU B 1 65 ? -13.664 16.531 -1.956 1 98.81 65 LEU B CA 1
ATOM 2874 C C . LEU B 1 65 ? -13.039 17.719 -1.227 1 98.81 65 LEU B C 1
ATOM 2876 O O . LEU B 1 65 ? -13.75 18.656 -0.854 1 98.81 65 LEU B O 1
ATOM 2880 N N . GLU B 1 66 ? -11.758 17.625 -1.012 1 98.75 66 GLU B N 1
ATOM 2881 C CA . GLU B 1 66 ? -11.07 18.672 -0.265 1 98.75 66 GLU B CA 1
ATOM 2882 C C . GLU B 1 66 ? -9.969 19.312 -1.103 1 98.75 66 GLU B C 1
ATOM 2884 O O . GLU B 1 66 ? -9.203 18.625 -1.774 1 98.75 66 GLU B O 1
ATOM 2889 N N . LEU B 1 67 ? -9.906 20.578 -1.077 1 98.81 67 LEU B N 1
ATOM 2890 C CA . LEU B 1 67 ? -8.766 21.375 -1.538 1 98.81 67 LEU B CA 1
ATOM 2891 C C . LEU B 1 67 ? -8.188 22.203 -0.402 1 98.81 67 LEU B C 1
ATOM 2893 O O . LEU B 1 67 ? -8.93 22.891 0.302 1 98.81 67 LEU B O 1
ATOM 2897 N N . ARG B 1 68 ? -6.891 22.109 -0.251 1 98.69 68 ARG B N 1
ATOM 2898 C CA . ARG B 1 68 ? -6.258 22.734 0.904 1 98.69 68 ARG B CA 1
ATOM 2899 C C . ARG B 1 68 ? -4.973 23.453 0.5 1 98.69 68 ARG B C 1
ATOM 2901 O O . ARG B 1 68 ? -4.102 22.859 -0.137 1 98.69 68 ARG B O 1
ATOM 2908 N N . GLY B 1 69 ? -4.895 24.719 0.823 1 98.75 69 GLY B N 1
ATOM 2909 C CA . GLY B 1 69 ? -3.629 25.438 0.772 1 98.75 69 GLY B CA 1
ATOM 2910 C C . GLY B 1 69 ? -2.848 25.359 2.07 1 98.75 69 GLY B C 1
ATOM 2911 O O . GLY B 1 69 ? -3.414 25.531 3.152 1 98.75 69 GLY B O 1
ATOM 2912 N N . GLU B 1 70 ? -1.546 25.062 1.933 1 98.62 70 GLU B N 1
ATOM 2913 C CA . GLU B 1 70 ? -0.736 24.922 3.139 1 98.62 70 GLU B CA 1
ATOM 2914 C C . GLU B 1 70 ? 0.56 25.719 3.033 1 98.62 70 GLU B C 1
ATOM 2916 O O . GLU B 1 70 ? 1.134 25.844 1.95 1 98.62 70 GLU B O 1
ATOM 2921 N N . TYR B 1 71 ? 0.927 26.234 4.16 1 98.81 71 TYR B N 1
ATOM 2922 C CA . TYR B 1 71 ? 2.223 26.875 4.332 1 98.81 71 TYR B CA 1
ATOM 2923 C C . TYR B 1 71 ? 3.008 26.219 5.469 1 98.81 71 TYR B C 1
ATOM 2925 O O . TYR B 1 71 ? 2.512 26.109 6.59 1 98.81 71 TYR B O 1
ATOM 2933 N N . HIS B 1 72 ? 4.152 25.766 5.16 1 98.81 72 HIS B N 1
ATOM 2934 C CA . HIS B 1 72 ? 5.055 25.141 6.113 1 98.81 72 HIS B CA 1
ATOM 2935 C C . HIS B 1 72 ? 6.289 26 6.363 1 98.81 72 HIS B C 1
ATOM 2937 O O . HIS B 1 72 ? 6.906 26.5 5.422 1 98.81 72 HIS B O 1
ATOM 2943 N N . TYR B 1 73 ? 6.641 26.078 7.637 1 98.56 73 TYR B N 1
ATOM 2944 C CA . TYR B 1 73 ? 7.797 26.906 7.957 1 98.56 73 TYR B CA 1
ATOM 2945 C C . TYR B 1 73 ? 8.68 26.234 9 1 98.56 73 TYR B C 1
ATOM 2947 O O . TYR B 1 73 ? 8.188 25.688 9.992 1 98.56 73 TYR B O 1
ATOM 2955 N N . CYS B 1 74 ? 9.891 26.203 8.727 1 97.88 74 CYS B N 1
ATOM 2956 C CA . CYS B 1 74 ? 10.953 26.016 9.711 1 97.88 74 CYS B CA 1
ATOM 2957 C C . CYS B 1 74 ? 12.148 26.906 9.398 1 97.88 74 CYS B C 1
ATOM 2959 O O . CYS B 1 74 ? 12.227 27.484 8.32 1 97.88 74 CYS B O 1
ATOM 2961 N N . THR B 1 75 ? 13.008 27.031 10.398 1 97.56 75 THR B N 1
ATOM 2962 C CA . THR B 1 75 ? 14.156 27.891 10.172 1 97.56 75 THR B CA 1
ATOM 2963 C C . THR B 1 75 ? 14.922 27.469 8.914 1 97.56 75 THR B C 1
ATOM 2965 O O . THR B 1 75 ? 15.406 26.344 8.836 1 97.56 75 THR B O 1
ATOM 2968 N N . GLY B 1 76 ? 14.875 28.344 7.852 1 98.31 76 GLY B N 1
ATOM 2969 C CA . GLY B 1 76 ? 15.664 28.125 6.645 1 98.31 76 GLY B CA 1
ATOM 2970 C C . GLY B 1 76 ? 14.891 27.406 5.551 1 98.31 76 GLY B C 1
ATOM 2971 O O . GLY B 1 76 ? 15.422 27.156 4.469 1 98.31 76 GLY B O 1
ATOM 2972 N N . ASP B 1 77 ? 13.648 27.078 5.824 1 98.62 77 ASP B N 1
ATOM 2973 C CA . ASP B 1 77 ? 12.836 26.406 4.812 1 98.62 77 ASP B CA 1
ATOM 2974 C C . ASP B 1 77 ? 11.398 26.922 4.836 1 98.62 77 ASP B C 1
ATOM 2976 O O . ASP B 1 77 ? 10.672 26.703 5.809 1 98.62 77 ASP B O 1
ATOM 2980 N N . LYS B 1 78 ? 11.055 27.531 3.801 1 98.69 78 LYS B N 1
ATOM 2981 C CA . LYS B 1 78 ? 9.688 27.984 3.555 1 98.69 78 LYS B CA 1
ATOM 2982 C C . LYS B 1 78 ? 9.047 27.188 2.416 1 98.69 78 LYS B C 1
ATOM 2984 O O . LYS B 1 78 ? 9.57 27.156 1.3 1 98.69 78 LYS B O 1
ATOM 2989 N N . THR B 1 79 ? 7.949 26.578 2.719 1 98.62 79 THR B N 1
ATOM 2990 C CA . THR B 1 79 ? 7.301 25.719 1.728 1 98.62 79 THR B CA 1
ATOM 2991 C C . THR B 1 79 ? 5.805 26 1.661 1 98.62 79 THR B C 1
ATOM 2993 O O . THR B 1 79 ? 5.148 26.156 2.693 1 98.62 79 THR B O 1
ATOM 2996 N N . SER B 1 80 ? 5.293 26.141 0.497 1 98.5 80 SER B N 1
ATOM 2997 C CA . SER B 1 80 ? 3.857 26.234 0.256 1 98.5 80 SER B CA 1
ATOM 2998 C C . SER B 1 80 ? 3.385 25.156 -0.718 1 98.5 80 SER B C 1
ATOM 3000 O O . SER B 1 80 ? 4.102 24.812 -1.658 1 98.5 80 SER B O 1
ATOM 3002 N N . ASP B 1 81 ? 2.223 24.672 -0.432 1 98.31 81 ASP B N 1
ATOM 3003 C CA . ASP B 1 81 ? 1.74 23.641 -1.354 1 98.31 81 ASP B CA 1
ATOM 3004 C C . ASP B 1 81 ? 0.215 23.641 -1.432 1 98.31 81 ASP B C 1
ATOM 3006 O O . ASP B 1 81 ? -0.45 24.312 -0.638 1 98.31 81 ASP B O 1
ATOM 3010 N N . LEU B 1 82 ? -0.257 23.062 -2.492 1 98.69 82 LEU B N 1
ATOM 3011 C CA . LEU B 1 82 ? -1.665 22.734 -2.699 1 98.69 82 LEU B CA 1
ATOM 3012 C C . LEU B 1 82 ? -1.92 21.25 -2.521 1 98.69 82 LEU B C 1
ATOM 3014 O O . LEU B 1 82 ? -1.302 20.422 -3.197 1 98.69 82 LEU B O 1
ATOM 3018 N N . PHE B 1 83 ? -2.773 21 -1.601 1 98.5 83 PHE B N 1
ATOM 3019 C CA . PHE B 1 83 ? -3.125 19.625 -1.263 1 98.5 83 PHE B CA 1
ATOM 3020 C C . PHE B 1 83 ? -4.551 19.297 -1.701 1 98.5 83 PHE B C 1
ATOM 3022 O O . PHE B 1 83 ? -5.441 20.141 -1.592 1 98.5 83 PHE B O 1
ATOM 3029 N N . ALA B 1 84 ? -4.781 18.047 -2.242 1 98.81 84 ALA B N 1
ATOM 3030 C CA . ALA B 1 84 ? -6.113 17.594 -2.623 1 98.81 84 ALA B CA 1
ATOM 3031 C C . ALA B 1 84 ? -6.422 16.219 -2.006 1 98.81 84 ALA B C 1
ATOM 3033 O O . ALA B 1 84 ? -5.516 15.406 -1.806 1 98.81 84 ALA B O 1
ATOM 3034 N N . ARG B 1 85 ? -7.734 16.031 -1.74 1 98.62 85 ARG B N 1
ATOM 3035 C CA . ARG B 1 85 ? -8.18 14.781 -1.13 1 98.62 85 ARG B CA 1
ATOM 3036 C C . ARG B 1 85 ? -9.578 14.414 -1.607 1 98.62 85 ARG B C 1
ATOM 3038 O O . ARG B 1 85 ? -10.477 15.258 -1.629 1 98.62 85 ARG B O 1
ATOM 3045 N N . LEU B 1 86 ? -9.719 13.227 -2.037 1 98.81 86 LEU B N 1
ATOM 3046 C CA . LEU B 1 86 ? -11.008 12.625 -2.375 1 98.81 86 LEU B CA 1
ATOM 3047 C C . LEU B 1 86 ? -11.312 11.438 -1.464 1 98.81 86 LEU B C 1
ATOM 3049 O O . LEU B 1 86 ? -10.531 10.492 -1.394 1 98.81 86 LEU B O 1
ATOM 3053 N N . PHE B 1 87 ? -12.438 11.555 -0.763 1 98.75 87 PHE B N 1
ATOM 3054 C CA . PHE B 1 87 ? -12.891 10.461 0.08 1 98.75 87 PHE B CA 1
ATOM 3055 C C . PHE B 1 87 ? -14.156 9.828 -0.492 1 98.75 87 PHE B C 1
ATOM 3057 O O . PHE B 1 87 ? -15.125 10.523 -0.79 1 98.75 87 PHE B O 1
ATOM 3064 N N . ILE B 1 88 ? -14.117 8.531 -0.599 1 98.62 88 ILE B N 1
ATOM 3065 C CA . ILE B 1 88 ? -15.234 7.754 -1.117 1 98.62 88 ILE B CA 1
ATOM 3066 C C . ILE B 1 88 ? -15.695 6.742 -0.069 1 98.62 88 ILE B C 1
ATOM 3068 O O . ILE B 1 88 ? -14.977 5.781 0.224 1 98.62 88 ILE B O 1
ATOM 3072 N N . PRO B 1 89 ? -16.859 6.922 0.463 1 98.12 89 PRO B N 1
ATOM 3073 C CA . PRO B 1 89 ? -17.422 5.902 1.353 1 98.12 89 PRO B CA 1
ATOM 3074 C C . PRO B 1 89 ? -17.984 4.703 0.594 1 98.12 89 PRO B C 1
ATOM 3076 O O . PRO B 1 89 ? -18.547 4.867 -0.497 1 98.12 89 PRO B O 1
ATOM 3079 N N . ILE B 1 90 ? -17.812 3.652 1.199 1 97.56 90 ILE B N 1
ATOM 3080 C CA . ILE B 1 90 ? -18.359 2.434 0.621 1 97.56 90 ILE B CA 1
ATOM 3081 C C . ILE B 1 90 ? -19.375 1.811 1.588 1 97.56 90 ILE B C 1
ATOM 3083 O O . ILE B 1 90 ? -19.078 1.644 2.773 1 97.56 90 ILE B O 1
ATOM 3087 N N . ALA B 1 91 ? -20.531 1.458 1.082 1 96.44 91 ALA B N 1
ATOM 3088 C CA . ALA B 1 91 ? -21.594 0.778 1.825 1 96.44 91 ALA B CA 1
ATOM 3089 C C . ALA B 1 91 ? -21.891 1.504 3.133 1 96.44 91 ALA B C 1
ATOM 3091 O O . ALA B 1 91 ? -21.891 0.896 4.203 1 96.44 91 ALA B O 1
ATOM 3092 N N . HIS B 1 92 ? -22.094 2.76 3.045 1 95.75 92 HIS B N 1
ATOM 3093 C CA . HIS B 1 92 ? -22.531 3.602 4.148 1 95.75 92 HIS B CA 1
ATOM 3094 C C . HIS B 1 92 ? -21.562 3.549 5.312 1 95.75 92 HIS B C 1
ATOM 3096 O O . HIS B 1 92 ? -21.953 3.383 6.465 1 95.75 92 HIS B O 1
ATOM 3102 N N . GLY B 1 93 ? -20.281 3.475 4.949 1 97 93 GLY B N 1
ATOM 3103 C CA . GLY B 1 93 ? -19.266 3.645 5.969 1 97 93 GLY B CA 1
ATOM 3104 C C . GLY B 1 93 ? -18.719 2.33 6.492 1 97 93 GLY B C 1
ATOM 3105 O O . GLY B 1 93 ? -18.016 2.303 7.504 1 97 93 GLY B O 1
ATOM 3106 N N . LYS B 1 94 ? -19.031 1.269 5.906 1 97.81 94 LYS B N 1
ATOM 3107 C CA . LYS B 1 94 ? -18.422 -0.001 6.293 1 97.81 94 LYS B CA 1
ATOM 3108 C C . LYS B 1 94 ? -16.984 -0.091 5.801 1 97.81 94 LYS B C 1
ATOM 3110 O O . LYS B 1 94 ? -16.172 -0.814 6.379 1 97.81 94 LYS B O 1
ATOM 3115 N N . ALA B 1 95 ? -16.781 0.58 4.73 1 98.12 95 ALA B N 1
ATOM 3116 C CA . ALA B 1 95 ? -15.438 0.787 4.191 1 98.12 95 ALA B CA 1
ATOM 3117 C C . ALA B 1 95 ? -15.312 2.166 3.551 1 98.12 95 ALA B C 1
ATOM 3119 O O . ALA B 1 95 ? -16.297 2.893 3.428 1 98.12 95 ALA B O 1
ATOM 3120 N N . GLY B 1 96 ? -14.102 2.518 3.24 1 98.06 96 GLY B N 1
ATOM 3121 C CA . GLY B 1 96 ? -13.836 3.77 2.551 1 98.06 96 GLY B CA 1
ATOM 3122 C C . GLY B 1 96 ? -12.469 3.809 1.893 1 98.06 96 GLY B C 1
ATOM 3123 O O . GLY B 1 96 ? -11.562 3.07 2.287 1 98.06 96 GLY B O 1
ATOM 3124 N N . VAL B 1 97 ? -12.383 4.629 0.938 1 98.44 97 VAL B N 1
ATOM 3125 C CA . VAL B 1 97 ? -11.109 4.859 0.272 1 98.44 97 VAL B CA 1
ATOM 3126 C C . VAL B 1 97 ? -10.844 6.359 0.151 1 98.44 97 VAL B C 1
ATOM 3128 O O . VAL B 1 97 ? -11.773 7.137 -0.079 1 98.44 97 VAL B O 1
ATOM 3131 N N . GLU B 1 98 ? -9.641 6.691 0.367 1 98.62 98 GLU B N 1
ATOM 3132 C CA . GLU B 1 98 ? -9.227 8.086 0.229 1 98.62 98 GLU B CA 1
ATOM 3133 C C . GLU B 1 98 ? -7.98 8.203 -0.648 1 98.62 98 GLU B C 1
ATOM 3135 O O . GLU B 1 98 ? -7.023 7.445 -0.482 1 98.62 98 GLU B O 1
ATOM 3140 N N . ILE B 1 99 ? -8.031 9.008 -1.592 1 98.69 99 ILE B N 1
ATOM 3141 C CA . ILE B 1 99 ? -6.895 9.391 -2.422 1 98.69 99 ILE B CA 1
ATOM 3142 C C . ILE B 1 99 ? -6.52 10.844 -2.154 1 98.69 99 ILE B C 1
ATOM 3144 O O . ILE B 1 99 ? -7.371 11.734 -2.236 1 98.69 99 ILE B O 1
ATOM 3148 N N . ALA B 1 100 ? -5.273 11.031 -1.838 1 98.62 100 ALA B N 1
ATOM 3149 C CA . ALA B 1 100 ? -4.844 12.383 -1.478 1 98.62 100 ALA B CA 1
ATOM 3150 C C . ALA B 1 100 ? -3.398 12.633 -1.897 1 98.62 100 ALA B C 1
ATOM 3152 O O . ALA B 1 100 ? -2.68 11.695 -2.252 1 98.62 100 ALA B O 1
ATOM 3153 N N . GLY B 1 101 ? -3.029 13.883 -1.867 1 98.25 101 GLY B N 1
ATOM 3154 C CA . GLY B 1 101 ? -1.639 14.219 -2.127 1 98.25 101 GLY B CA 1
ATOM 3155 C C . GLY B 1 101 ? -1.423 15.695 -2.416 1 98.25 101 GLY B C 1
ATOM 3156 O O . GLY B 1 101 ? -2.385 16.438 -2.584 1 98.25 101 GLY B O 1
ATOM 3157 N N . VAL B 1 102 ? -0.203 15.984 -2.389 1 98.38 102 VAL B N 1
ATOM 3158 C CA . VAL B 1 102 ? 0.201 17.328 -2.764 1 98.38 102 VAL B CA 1
ATOM 3159 C C . VAL B 1 102 ? 0.226 17.469 -4.285 1 98.38 102 VAL B C 1
ATOM 3161 O O . VAL B 1 102 ? 0.975 16.75 -4.961 1 98.38 102 VAL B O 1
ATOM 3164 N N . VAL B 1 103 ? -0.538 18.344 -4.785 1 98.19 103 VAL B N 1
ATOM 3165 C CA . VAL B 1 103 ? -0.634 18.547 -6.227 1 98.19 103 VAL B CA 1
ATOM 3166 C C . VAL B 1 103 ? 0.608 19.281 -6.727 1 98.19 103 VAL B C 1
ATOM 3168 O O . VAL B 1 103 ? 1.196 18.906 -7.742 1 98.19 103 VAL B O 1
ATOM 3171 N N . THR B 1 104 ? 0.95 20.297 -6.008 1 97.81 104 THR B N 1
ATOM 3172 C CA . THR B 1 104 ? 2.152 21.062 -6.309 1 97.81 104 THR B CA 1
ATOM 3173 C C . THR B 1 104 ? 2.764 21.641 -5.031 1 97.81 104 THR B C 1
ATOM 3175 O O . THR B 1 104 ? 2.053 21.891 -4.055 1 97.81 104 THR B O 1
ATOM 3178 N N . GLU B 1 105 ? 4.004 21.781 -5.105 1 98 105 GLU B N 1
ATOM 3179 C CA . GLU B 1 105 ? 4.77 22.312 -3.984 1 98 105 GLU B CA 1
ATOM 3180 C C . GLU B 1 105 ? 5.805 23.328 -4.457 1 98 105 GLU B C 1
ATOM 3182 O O . GLU B 1 105 ? 6.449 23.141 -5.488 1 98 105 GLU B O 1
ATOM 3187 N N . ASN B 1 106 ? 5.871 24.391 -3.736 1 98.19 106 ASN B N 1
ATOM 3188 C CA . ASN B 1 106 ? 6.93 25.375 -3.895 1 98.19 106 ASN B CA 1
ATOM 3189 C C . ASN B 1 106 ? 7.73 25.562 -2.609 1 98.19 106 ASN B C 1
ATOM 3191 O O . ASN B 1 106 ? 7.168 25.516 -1.513 1 98.19 106 ASN B O 1
ATOM 3195 N N . TYR B 1 107 ? 9.047 25.766 -2.836 1 98.25 107 TYR B N 1
ATOM 3196 C CA . TYR B 1 107 ? 9.867 25.891 -1.634 1 98.25 107 TYR B CA 1
ATOM 3197 C C . TYR B 1 107 ? 11.055 26.828 -1.88 1 98.25 107 TYR B C 1
ATOM 3199 O O . TYR B 1 107 ? 11.445 27.047 -3.027 1 98.25 107 TYR B O 1
ATOM 3207 N N . GLU B 1 108 ? 11.547 27.375 -0.808 1 98.44 108 GLU B N 1
ATOM 3208 C CA . GLU B 1 108 ? 12.789 28.141 -0.723 1 98.44 108 GLU B CA 1
ATOM 3209 C C . GLU B 1 108 ? 13.562 27.797 0.546 1 98.44 108 GLU B C 1
ATOM 3211 O O . GLU B 1 108 ? 13.047 27.953 1.655 1 98.44 108 GLU B O 1
ATOM 3216 N N . THR B 1 109 ? 14.789 27.312 0.299 1 98.06 109 THR B N 1
ATOM 3217 C CA . THR B 1 109 ? 15.609 26.938 1.444 1 98.06 109 THR B CA 1
ATOM 3218 C C . THR B 1 109 ? 16.891 27.766 1.481 1 98.06 109 THR B C 1
ATOM 3220 O O . THR B 1 109 ? 17.312 28.312 0.462 1 98.06 109 THR B O 1
ATOM 3223 N N . THR B 1 110 ? 17.469 27.891 2.648 1 98.31 110 THR B N 1
ATOM 3224 C CA . THR B 1 110 ? 18.766 28.547 2.785 1 98.31 110 THR B CA 1
ATOM 3225 C C . THR B 1 110 ? 19.891 27.594 2.398 1 98.31 110 THR B C 1
ATOM 3227 O O . THR B 1 110 ? 19.688 26.375 2.334 1 98.31 110 THR B O 1
ATOM 3230 N N . GLU B 1 111 ? 21.078 28.109 2.248 1 97.56 111 GLU B N 1
ATOM 3231 C CA . GLU B 1 111 ? 22.25 27.297 1.954 1 97.56 111 GLU B CA 1
ATOM 3232 C C . GLU B 1 111 ? 22.594 26.375 3.123 1 97.56 111 GLU B C 1
ATOM 3234 O O . GLU B 1 111 ? 23.078 25.266 2.92 1 97.56 111 GLU B O 1
ATOM 3239 N N . ALA B 1 112 ? 22.344 26.828 4.289 1 97.69 112 ALA B N 1
ATOM 3240 C CA . ALA B 1 112 ? 22.609 26.031 5.477 1 97.69 112 ALA B CA 1
ATOM 3241 C C . ALA B 1 112 ? 21.75 24.766 5.473 1 97.69 112 ALA B C 1
ATOM 3243 O O . ALA B 1 112 ? 22.25 23.672 5.758 1 97.69 112 ALA B O 1
ATOM 3244 N N . VAL B 1 113 ? 20.516 24.953 5.156 1 97.62 113 VAL B N 1
ATOM 3245 C CA . VAL B 1 113 ? 19.594 23.812 5.105 1 97.62 113 VAL B CA 1
ATOM 3246 C C . VAL B 1 113 ? 20 22.875 3.961 1 97.62 113 VAL B C 1
ATOM 3248 O O . VAL B 1 113 ? 19.969 21.656 4.113 1 97.62 113 VAL B O 1
ATOM 3251 N N . LYS B 1 114 ? 20.281 23.406 2.848 1 97.19 114 LYS B N 1
ATOM 3252 C CA . LYS B 1 114 ? 20.75 22.641 1.703 1 97.19 114 LYS B CA 1
ATOM 3253 C C . LYS B 1 114 ? 21.938 21.75 2.09 1 97.19 114 LYS B C 1
ATOM 3255 O O . LYS B 1 114 ? 21.969 20.562 1.745 1 97.19 114 LYS B O 1
ATOM 3260 N N . LEU B 1 115 ? 22.859 22.297 2.777 1 96.19 115 LEU B N 1
ATOM 3261 C CA . LEU B 1 115 ? 24.031 21.547 3.193 1 96.19 115 LEU B CA 1
ATOM 3262 C C . LEU B 1 115 ? 23.672 20.484 4.227 1 96.19 115 LEU B C 1
ATOM 3264 O O . LEU B 1 115 ? 24.156 19.344 4.148 1 96.19 115 LEU B O 1
ATOM 3268 N N . GLU B 1 116 ? 22.891 20.859 5.156 1 96.5 116 GLU B N 1
ATOM 3269 C CA . GLU B 1 116 ? 22.484 19.938 6.211 1 96.5 116 GLU B CA 1
ATOM 3270 C C . GLU B 1 116 ? 21.797 18.703 5.633 1 96.5 116 GLU B C 1
ATOM 3272 O O . GLU B 1 116 ? 22.047 17.578 6.078 1 96.5 116 GLU B O 1
ATOM 3277 N N . ARG B 1 117 ? 20.969 18.969 4.629 1 97 117 ARG B N 1
ATOM 3278 C CA . ARG B 1 117 ? 20.172 17.891 4.039 1 97 117 ARG B CA 1
ATOM 3279 C C . ARG B 1 117 ? 20.922 17.234 2.879 1 97 117 ARG B C 1
ATOM 3281 O O . ARG B 1 117 ? 20.438 16.266 2.305 1 97 117 ARG B O 1
ATOM 3288 N N . ARG B 1 118 ? 22.016 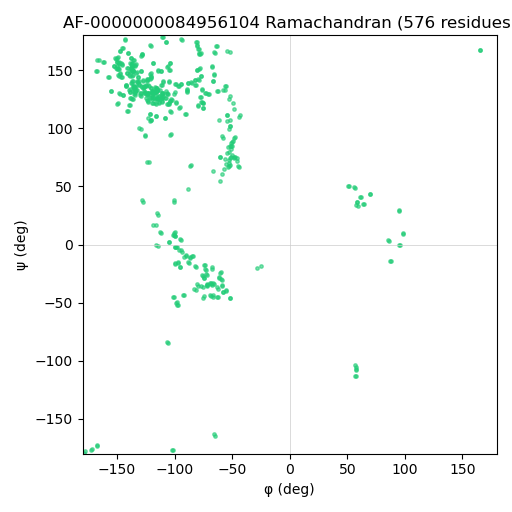17.859 2.49 1 95.81 118 ARG B N 1
ATOM 3289 C CA . ARG B 1 118 ? 22.781 17.422 1.33 1 95.81 118 ARG B CA 1
ATOM 3290 C C . ARG B 1 118 ? 21.969 17.562 0.049 1 95.81 118 ARG B C 1
ATOM 3292 O O . ARG B 1 118 ? 22.016 16.688 -0.824 1 95.81 118 ARG B O 1
ATOM 3299 N N . ALA B 1 119 ? 21.156 18.562 -0.021 1 96.31 119 ALA B N 1
ATOM 3300 C CA . ALA B 1 119 ? 20.281 18.828 -1.16 1 96.31 119 ALA B CA 1
ATOM 3301 C C . ALA B 1 119 ? 21.062 19.469 -2.307 1 96.31 119 ALA B C 1
ATOM 3303 O O . ALA B 1 119 ? 22.156 19.984 -2.109 1 96.31 119 ALA B O 1
ATOM 3304 N N . ALA B 1 120 ? 20.453 19.453 -3.443 1 95 120 ALA B N 1
ATOM 3305 C CA . ALA B 1 120 ? 21.125 19.969 -4.637 1 95 120 ALA B CA 1
ATOM 3306 C C . ALA B 1 120 ? 20.797 21.453 -4.852 1 95 120 ALA B C 1
ATOM 3308 O O . ALA B 1 120 ? 21.688 22.234 -5.199 1 95 120 ALA B O 1
ATOM 3309 N N . GLU B 1 121 ? 19.547 21.766 -4.668 1 95.31 121 GLU B N 1
ATOM 3310 C CA . GLU B 1 121 ? 19.109 23.141 -4.965 1 95.31 121 GLU B CA 1
ATOM 3311 C C . GLU B 1 121 ? 18.344 23.734 -3.789 1 95.31 121 GLU B C 1
ATOM 3313 O O . GLU B 1 121 ? 17.828 23.016 -2.938 1 95.31 121 GLU B O 1
ATOM 3318 N N . THR B 1 122 ? 18.234 25.031 -3.816 1 97 122 THR B N 1
ATOM 3319 C CA . THR B 1 122 ? 17.516 25.734 -2.77 1 97 122 THR B CA 1
ATOM 3320 C C . THR B 1 122 ? 16.109 26.094 -3.227 1 97 122 THR B C 1
ATOM 3322 O O . THR B 1 122 ? 15.258 26.469 -2.414 1 97 122 THR B O 1
ATOM 3325 N N . LYS B 1 123 ? 15.906 26.016 -4.496 1 96.38 123 LYS B N 1
ATOM 3326 C CA . LYS B 1 123 ? 14.609 26.25 -5.117 1 96.38 123 LYS B CA 1
ATOM 3327 C C . LYS B 1 123 ? 14.336 25.219 -6.215 1 96.38 123 LYS B C 1
ATOM 3329 O O . LYS B 1 123 ? 15.273 24.688 -6.809 1 96.38 123 LYS B O 1
ATOM 3334 N N . PRO B 1 124 ? 13.086 25 -6.383 1 93.19 124 PRO B N 1
ATOM 3335 C CA . PRO B 1 124 ? 12.812 24.031 -7.445 1 93.19 124 PRO B CA 1
ATOM 3336 C C . PRO B 1 124 ? 13.102 24.594 -8.836 1 93.19 124 PRO B C 1
ATOM 3338 O O . PRO B 1 124 ? 12.578 25.656 -9.203 1 93.19 124 PRO B O 1
ATOM 3341 N N . PRO B 1 125 ? 13.82 23.906 -9.586 1 89.81 125 PRO B N 1
ATOM 3342 C CA . PRO B 1 125 ? 14.078 24.344 -10.961 1 89.81 125 PRO B CA 1
ATOM 3343 C C . PRO B 1 125 ? 12.859 24.188 -11.875 1 89.81 125 PRO B C 1
ATOM 3345 O O . PRO B 1 125 ? 12.781 24.828 -12.922 1 89.81 125 PRO B O 1
ATOM 3348 N N . PHE B 1 126 ? 11.953 23.281 -11.57 1 89.44 126 PHE B N 1
ATOM 3349 C CA . PHE B 1 126 ? 10.68 23.062 -12.242 1 89.44 126 PHE B CA 1
ATOM 3350 C C . PHE B 1 126 ? 9.594 22.688 -11.242 1 89.44 126 PHE B C 1
ATOM 3352 O O . PHE B 1 126 ? 9.867 22.531 -10.055 1 89.44 126 PHE B O 1
ATOM 3359 N N . ARG B 1 127 ? 8.508 22.562 -11.781 1 90.5 127 ARG B N 1
ATOM 3360 C CA . ARG B 1 127 ? 7.352 22.281 -10.93 1 90.5 127 ARG B CA 1
ATOM 3361 C C . ARG B 1 127 ? 7.57 21 -10.125 1 90.5 127 ARG B C 1
ATOM 3363 O O . ARG B 1 127 ? 8.047 20 -10.656 1 90.5 127 ARG B O 1
ATOM 3370 N N . CYS B 1 128 ? 7.277 21.078 -8.828 1 94.69 128 CYS B N 1
ATOM 3371 C CA . CYS B 1 128 ? 7.43 19.953 -7.918 1 94.69 128 CYS B CA 1
ATOM 3372 C C . CYS B 1 128 ? 6.074 19.344 -7.566 1 94.69 128 CYS B C 1
ATOM 3374 O O . CYS B 1 128 ? 5.188 20.047 -7.07 1 94.69 128 CYS B O 1
ATOM 3376 N N . TYR B 1 129 ? 5.895 18.094 -7.836 1 96.44 129 TYR B N 1
ATOM 3377 C CA . TYR B 1 129 ? 4.68 17.359 -7.508 1 96.44 129 TYR B CA 1
ATOM 3378 C C . TYR B 1 129 ? 4.906 16.453 -6.305 1 96.44 129 TYR B C 1
ATOM 3380 O O . TYR B 1 129 ? 6.043 16.062 -6.016 1 96.44 129 TYR B O 1
ATOM 3388 N N . GLY B 1 130 ? 3.836 16.141 -5.66 1 97.62 130 GLY B N 1
ATOM 3389 C CA . GLY B 1 130 ? 3.969 15.305 -4.48 1 97.62 130 GLY B CA 1
ATOM 3390 C C . GLY B 1 130 ? 3.596 13.852 -4.73 1 97.62 130 GLY B C 1
ATOM 3391 O O . GLY B 1 130 ? 3.402 13.445 -5.879 1 97.62 130 GLY B O 1
ATOM 3392 N N . ASP B 1 131 ? 3.656 13.141 -3.662 1 97.94 131 ASP B N 1
ATOM 3393 C CA . ASP B 1 131 ? 3.264 11.734 -3.693 1 97.94 131 ASP B CA 1
ATOM 3394 C C . ASP B 1 131 ? 1.745 11.586 -3.617 1 97.94 131 ASP B C 1
ATOM 3396 O O . ASP B 1 131 ? 1.069 12.391 -2.969 1 97.94 131 ASP B O 1
ATOM 3400 N N . VAL B 1 132 ? 1.286 10.539 -4.219 1 98.31 132 VAL B N 1
ATOM 3401 C CA . VAL B 1 132 ? -0.109 10.148 -4.047 1 98.31 132 VAL B CA 1
ATOM 3402 C C . VAL B 1 132 ? -0.242 9.211 -2.844 1 98.31 132 VAL B C 1
ATOM 3404 O O . VAL B 1 132 ? 0.545 8.281 -2.688 1 98.31 132 VAL B O 1
ATOM 3407 N N . LEU B 1 133 ? -1.182 9.531 -2.02 1 98.56 133 LEU B N 1
ATOM 3408 C CA . LEU B 1 133 ? -1.507 8.711 -0.858 1 98.56 133 LEU B CA 1
ATOM 3409 C C . LEU B 1 133 ? -2.818 7.965 -1.07 1 98.56 133 LEU B C 1
ATOM 3411 O O . LEU B 1 133 ? -3.818 8.562 -1.481 1 98.56 133 LEU B O 1
ATOM 3415 N N . ILE B 1 134 ? -2.77 6.746 -0.816 1 98.56 134 ILE B N 1
ATOM 3416 C CA . ILE B 1 134 ? -3.977 5.93 -0.876 1 98.56 134 ILE B CA 1
ATOM 3417 C C . ILE B 1 134 ? -4.262 5.328 0.498 1 98.56 134 ILE B C 1
ATOM 3419 O O . ILE B 1 134 ? -3.426 4.613 1.054 1 98.56 134 ILE B O 1
ATOM 3423 N N . HIS B 1 135 ? -5.438 5.648 0.996 1 98.5 135 HIS B N 1
ATOM 3424 C CA . HIS B 1 135 ? -5.875 5.133 2.287 1 98.5 135 HIS B CA 1
ATOM 3425 C C . HIS B 1 135 ? -7.09 4.223 2.133 1 98.5 135 HIS B C 1
ATOM 3427 O O . HIS B 1 135 ? -8.086 4.609 1.513 1 98.5 135 HIS B O 1
ATOM 3433 N N . SER B 1 136 ? -6.996 3.072 2.648 1 98.5 136 SER B N 1
ATOM 3434 C CA . SER B 1 136 ? -8.125 2.148 2.727 1 98.5 136 SER B CA 1
ATOM 3435 C C . SER B 1 136 ? -8.586 1.963 4.168 1 98.5 136 SER B C 1
ATOM 3437 O O . SER B 1 136 ? -7.789 1.634 5.047 1 98.5 136 SER B O 1
ATOM 3439 N N . PHE B 1 137 ? -9.859 2.111 4.328 1 98.5 137 PHE B N 1
ATOM 3440 C CA . PHE B 1 137 ? -10.422 2.033 5.672 1 98.5 137 PHE B CA 1
ATOM 3441 C C . PHE B 1 137 ? -11.445 0.908 5.758 1 98.5 137 PHE B C 1
ATOM 3443 O O . PHE B 1 137 ? -12.234 0.698 4.828 1 98.5 137 PHE B O 1
ATOM 3450 N N . TYR B 1 138 ? -11.477 0.284 6.91 1 98.19 138 TYR B N 1
ATOM 3451 C CA . TYR B 1 138 ? -12.453 -0.757 7.188 1 98.19 138 TYR B CA 1
ATOM 3452 C C . TYR B 1 138 ? -13.008 -0.626 8.602 1 98.19 138 TYR B C 1
ATOM 3454 O O . TYR B 1 138 ? -12.242 -0.611 9.57 1 98.19 138 TYR B O 1
ATOM 3462 N N . GLN B 1 139 ? -14.32 -0.566 8.641 1 98.31 139 GLN B N 1
ATOM 3463 C CA . GLN B 1 139 ? -14.977 -0.472 9.945 1 98.31 139 GLN B CA 1
ATOM 3464 C C . GLN B 1 139 ? -15 -1.827 10.641 1 98.31 139 GLN B C 1
ATOM 3466 O O . GLN B 1 139 ? -15.453 -2.818 10.07 1 98.31 139 GLN B O 1
ATOM 3471 N N . VAL B 1 140 ? -14.531 -1.859 11.836 1 97.31 140 VAL B N 1
ATOM 3472 C CA . VAL B 1 140 ? -14.492 -3.115 12.578 1 97.31 140 VAL B CA 1
ATOM 3473 C C . VAL B 1 140 ? -15.648 -3.17 13.57 1 97.31 140 VAL B C 1
ATOM 3475 O O . VAL B 1 140 ? -16.297 -4.207 13.711 1 97.31 140 VAL B O 1
ATOM 3478 N N . LEU B 1 141 ? -15.82 -2.07 14.25 1 96.88 141 LEU B N 1
ATOM 3479 C CA . LEU B 1 141 ? -16.859 -1.985 15.281 1 96.88 141 LEU B CA 1
ATOM 3480 C C . LEU B 1 141 ? -17.469 -0.591 15.32 1 96.88 141 LEU B C 1
ATOM 3482 O O . LEU B 1 141 ? -16.75 0.41 15.242 1 96.88 141 LEU B O 1
ATOM 3486 N N . ARG B 1 142 ? -18.797 -0.621 15.266 1 95.56 142 ARG B N 1
ATOM 3487 C CA . ARG B 1 142 ? -19.562 0.591 15.562 1 95.56 142 ARG B CA 1
ATOM 3488 C C . ARG B 1 142 ? -20.422 0.404 16.797 1 95.56 142 ARG B C 1
ATOM 3490 O O . ARG B 1 142 ? -21.391 -0.359 16.766 1 95.56 142 ARG B O 1
ATOM 3497 N N . ASN B 1 143 ? -20.016 1.085 17.781 1 93.75 143 ASN B N 1
ATOM 3498 C CA . ASN B 1 143 ? -20.766 0.91 19.016 1 93.75 143 ASN B CA 1
ATOM 3499 C C . ASN B 1 143 ? -20.766 2.186 19.859 1 93.75 143 ASN B C 1
ATOM 3501 O O . ASN B 1 143 ? -19.719 2.609 20.359 1 93.75 143 ASN B O 1
ATOM 3505 N N . ASP B 1 144 ? -21.891 2.703 20.156 1 85.69 144 ASP B N 1
ATOM 3506 C CA . ASP B 1 144 ? -22 3.955 20.891 1 85.69 144 ASP B CA 1
ATOM 3507 C C . ASP B 1 144 ? -21.719 3.742 22.375 1 85.69 144 ASP B C 1
ATOM 3509 O O . ASP B 1 144 ? -21.359 4.684 23.094 1 85.69 144 ASP B O 1
ATOM 3513 N N . ARG B 1 145 ? -21.953 2.553 22.875 1 86.88 145 ARG B N 1
ATOM 3514 C CA . ARG B 1 145 ? -21.75 2.256 24.297 1 86.88 145 ARG B CA 1
ATOM 3515 C C . ARG B 1 145 ? -20.281 1.989 24.594 1 86.88 145 ARG B C 1
ATOM 3517 O O . ARG B 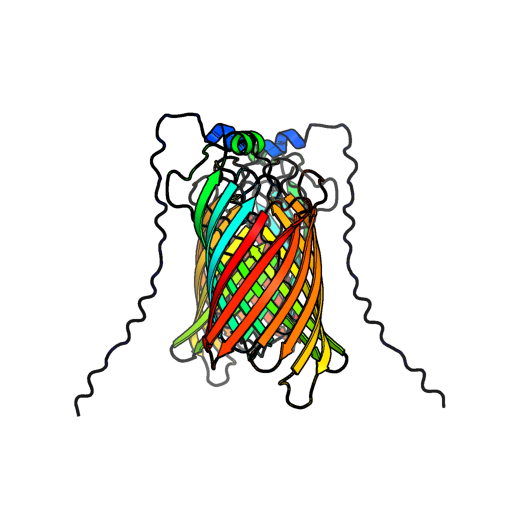1 145 ? -19.781 2.344 25.672 1 86.88 145 ARG B O 1
ATOM 3524 N N . TRP B 1 146 ? -19.594 1.403 23.672 1 91.62 146 TRP B N 1
ATOM 3525 C CA . TRP B 1 146 ? -18.188 1.05 23.906 1 91.62 146 TRP B CA 1
ATOM 3526 C C . TRP B 1 146 ? -17.266 1.979 23.141 1 91.62 146 TRP B C 1
ATOM 3528 O O . TRP B 1 146 ? -16.875 3.039 23.641 1 91.62 146 TRP B O 1
ATOM 3538 N N . CYS B 1 147 ? -17 1.741 21.891 1 96.31 147 CYS B N 1
ATOM 3539 C CA . CYS B 1 147 ? -16.172 2.594 21.031 1 96.31 147 CYS B CA 1
ATOM 3540 C C . CYS B 1 147 ? -16.328 2.197 19.562 1 96.31 147 CYS B C 1
ATOM 3542 O O . CYS B 1 147 ? -16.906 1.155 19.266 1 96.31 147 CYS B O 1
ATOM 3544 N N . ASP B 1 148 ? -16.016 3.102 18.766 1 98.12 148 ASP B N 1
ATOM 3545 C CA . ASP B 1 148 ? -15.844 2.787 17.344 1 98.12 148 ASP B CA 1
ATOM 3546 C C . ASP B 1 148 ? -14.414 2.363 17.047 1 98.12 148 ASP B C 1
ATOM 3548 O O . ASP B 1 148 ? -13.461 2.916 17.609 1 98.12 148 ASP B O 1
ATOM 3552 N N . LEU B 1 149 ? -14.297 1.355 16.219 1 98.38 149 LEU B N 1
ATOM 3553 C CA . LEU B 1 149 ? -12.992 0.834 15.844 1 98.38 149 LEU B CA 1
ATOM 3554 C C . LEU B 1 149 ? -12.867 0.714 14.328 1 98.38 149 LEU B C 1
ATOM 3556 O O . LEU B 1 149 ? -13.766 0.176 13.672 1 98.38 149 LEU B O 1
ATOM 3560 N N . MET B 1 150 ? -11.82 1.217 13.82 1 98.19 150 MET B N 1
ATOM 3561 C CA . MET B 1 150 ? -11.539 1.061 12.391 1 98.19 150 MET B CA 1
ATOM 3562 C C . MET B 1 150 ? -10.07 0.704 12.164 1 98.19 150 MET B C 1
ATOM 3564 O O . MET B 1 150 ? -9.203 1.091 12.953 1 98.19 150 MET B O 1
ATOM 3568 N N . VAL B 1 151 ? -9.773 -0.029 11.125 1 98.19 151 VAL B N 1
ATOM 3569 C CA . VAL B 1 151 ? -8.422 -0.332 10.688 1 98.19 151 VAL B CA 1
ATOM 3570 C C . VAL B 1 151 ? -8.156 0.316 9.328 1 98.19 151 VAL B C 1
ATOM 3572 O O . VAL B 1 151 ? -9.094 0.563 8.562 1 98.19 151 VAL B O 1
ATOM 3575 N N . SER B 1 152 ? -6.91 0.646 9.141 1 98.31 152 SER B N 1
ATOM 3576 C CA . SER B 1 152 ? -6.574 1.24 7.848 1 98.31 152 SER B CA 1
ATOM 3577 C C . SER B 1 152 ? -5.281 0.658 7.289 1 98.31 152 SER B C 1
ATOM 3579 O O . SER B 1 152 ? -4.422 0.207 8.047 1 98.31 152 SER B O 1
ATOM 3581 N N . ALA B 1 153 ? -5.203 0.532 6.055 1 98.44 153 ALA B N 1
ATOM 3582 C CA . ALA B 1 153 ? -4 0.288 5.266 1 98.44 153 ALA B CA 1
ATOM 3583 C C . ALA B 1 153 ? -3.67 1.49 4.383 1 98.44 153 ALA B C 1
ATOM 3585 O O . ALA B 1 153 ? -4.5 1.93 3.586 1 98.44 153 ALA B O 1
ATOM 3586 N N . ASN B 1 154 ? -2.484 1.947 4.531 1 98.69 154 ASN B N 1
ATOM 3587 C CA . ASN B 1 154 ? -2.107 3.205 3.895 1 98.69 154 ASN B CA 1
ATOM 3588 C C . ASN B 1 154 ? -0.838 3.051 3.062 1 98.69 154 ASN B C 1
ATOM 3590 O O . ASN B 1 154 ? 0.103 2.373 3.477 1 98.69 154 ASN B O 1
ATOM 3594 N N . LEU B 1 155 ? -0.877 3.738 1.939 1 98.62 155 LEU B N 1
ATOM 3595 C CA . LEU B 1 155 ? 0.228 3.652 0.992 1 98.62 155 LEU B CA 1
ATOM 3596 C C . LEU B 1 155 ? 0.61 5.035 0.475 1 98.62 155 LEU B C 1
ATOM 3598 O O . LEU B 1 155 ? -0.258 5.816 0.077 1 98.62 155 LEU B O 1
ATOM 3602 N N . LYS B 1 156 ? 1.856 5.297 0.554 1 98.44 156 LYS B N 1
ATOM 3603 C CA . LYS B 1 156 ? 2.463 6.418 -0.155 1 98.44 156 LYS B CA 1
ATOM 3604 C C . LYS B 1 156 ? 3.217 5.945 -1.395 1 98.44 156 LYS B C 1
ATOM 3606 O O . LYS B 1 156 ? 4.141 5.137 -1.294 1 98.44 156 LYS B O 1
ATOM 3611 N N . THR B 1 157 ? 2.889 6.48 -2.494 1 97.94 157 THR B N 1
ATOM 3612 C CA . THR B 1 157 ? 3.545 6.102 -3.74 1 97.94 157 THR B CA 1
ATOM 3613 C C . THR B 1 157 ? 4.879 6.824 -3.889 1 97.94 157 THR B C 1
ATOM 3615 O O . THR B 1 157 ? 5.242 7.652 -3.049 1 97.94 157 THR B O 1
ATOM 3618 N N . ALA B 1 158 ? 5.578 6.48 -4.883 1 96.75 158 ALA B N 1
ATOM 3619 C CA . ALA B 1 158 ? 6.859 7.109 -5.191 1 96.75 158 ALA B CA 1
ATOM 3620 C C . ALA B 1 158 ? 6.715 8.141 -6.309 1 96.75 158 ALA B C 1
ATOM 3622 O O . ALA B 1 158 ? 7.594 8.266 -7.16 1 96.75 158 ALA B O 1
ATOM 3623 N N . SER B 1 159 ? 5.676 8.844 -6.316 1 94.88 159 SER B N 1
ATOM 3624 C CA . SER B 1 159 ? 5.359 9.734 -7.43 1 94.88 159 SER B CA 1
ATOM 3625 C C . SER B 1 159 ? 5.977 11.117 -7.223 1 94.88 159 SER B C 1
ATOM 3627 O O . SER B 1 159 ? 6.086 11.898 -8.164 1 94.88 159 SER B O 1
ATOM 3629 N N . GLY B 1 160 ? 6.387 11.391 -6.047 1 94.44 160 GLY B N 1
ATOM 3630 C CA . GLY B 1 160 ? 6.91 12.711 -5.742 1 94.44 160 GLY B CA 1
ATOM 3631 C C . GLY B 1 160 ? 8.219 13.016 -6.441 1 94.44 160 GLY B C 1
ATOM 3632 O O . GLY B 1 160 ? 9.039 12.109 -6.652 1 94.44 160 GLY B O 1
ATOM 3633 N N . GLY B 1 161 ? 8.406 14.312 -6.648 1 92.12 161 GLY B N 1
ATOM 3634 C CA . GLY B 1 161 ? 9.609 14.742 -7.348 1 92.12 161 GLY B CA 1
ATOM 3635 C C . GLY B 1 161 ? 10.625 15.406 -6.434 1 92.12 161 GLY B C 1
ATOM 3636 O O . GLY B 1 161 ? 10.43 15.453 -5.215 1 92.12 161 GLY B O 1
ATOM 3637 N N . ARG B 1 162 ? 11.797 15.688 -7.051 1 94.44 162 ARG B N 1
ATOM 3638 C CA . ARG B 1 162 ? 12.844 16.5 -6.449 1 94.44 162 ARG B CA 1
ATOM 3639 C C . ARG B 1 162 ? 13.508 15.773 -5.285 1 94.44 162 ARG B C 1
ATOM 3641 O O . ARG B 1 162 ? 13.734 16.359 -4.227 1 94.44 162 ARG B O 1
ATOM 3648 N N . LEU B 1 163 ? 13.75 14.57 -5.52 1 95.06 163 LEU B N 1
ATOM 3649 C CA . LEU B 1 163 ? 14.547 13.812 -4.566 1 95.06 163 LEU B CA 1
ATOM 3650 C C . LEU B 1 163 ? 15.891 14.492 -4.316 1 95.06 163 LEU B C 1
ATOM 3652 O O . LEU B 1 163 ? 16.328 14.617 -3.172 1 95.06 163 LEU B O 1
ATOM 3656 N N . ALA B 1 164 ? 16.438 14.992 -5.305 1 94.62 164 ALA B N 1
ATOM 3657 C CA . ALA B 1 164 ? 17.766 15.602 -5.219 1 94.62 164 ALA B CA 1
ATOM 3658 C C . ALA B 1 164 ? 17.766 16.766 -4.23 1 94.62 164 ALA B C 1
ATOM 3660 O O . ALA B 1 164 ? 18.797 17.078 -3.629 1 94.62 164 ALA B O 1
ATOM 3661 N N . ASP B 1 165 ? 16.609 17.344 -4.023 1 96.5 165 ASP B N 1
ATOM 3662 C CA . ASP B 1 165 ? 16.484 18.484 -3.127 1 96.5 165 ASP B CA 1
ATOM 3663 C C . ASP B 1 165 ? 15.961 18.062 -1.76 1 96.5 165 ASP B C 1
ATOM 3665 O O . ASP B 1 165 ? 15.539 18.906 -0.964 1 96.5 165 ASP B O 1
ATOM 3669 N N . ALA B 1 166 ? 15.836 16.781 -1.509 1 96.88 166 ALA B N 1
ATOM 3670 C CA . ALA B 1 166 ? 15.328 16.234 -0.255 1 96.88 166 ALA B CA 1
ATOM 3671 C C . ALA B 1 166 ? 13.891 16.672 -0.004 1 96.88 166 ALA B C 1
ATOM 3673 O O . ALA B 1 166 ? 13.539 17.047 1.117 1 96.88 166 ALA B O 1
ATOM 3674 N N . ARG B 1 167 ? 13.125 16.672 -1.036 1 97.56 167 ARG B N 1
ATOM 3675 C CA . ARG B 1 167 ? 11.734 17.078 -0.896 1 97.56 167 ARG B CA 1
ATOM 3676 C C . ARG B 1 167 ? 10.82 15.852 -0.749 1 97.56 167 ARG B C 1
ATOM 3678 O O . ARG B 1 167 ? 10.008 15.797 0.171 1 97.56 167 ARG B O 1
ATOM 3685 N N . TYR B 1 168 ? 10.984 14.953 -1.683 1 97 168 TYR B N 1
ATOM 3686 C CA . TYR B 1 168 ? 10.297 13.672 -1.617 1 97 168 TYR B CA 1
ATOM 3687 C C . TYR B 1 168 ? 11.289 12.523 -1.781 1 97 168 TYR B C 1
ATOM 3689 O O . TYR B 1 168 ? 12.383 12.711 -2.312 1 97 168 TYR B O 1
ATOM 3697 N N . THR B 1 169 ? 10.875 11.352 -1.435 1 95.94 169 THR B N 1
ATOM 3698 C CA . THR B 1 169 ? 11.852 10.281 -1.239 1 95.94 169 THR B CA 1
ATOM 3699 C C . THR B 1 169 ? 11.953 9.414 -2.488 1 95.94 169 THR B C 1
ATOM 3701 O O . THR B 1 169 ? 12.852 8.57 -2.592 1 95.94 169 THR B O 1
ATOM 3704 N N . ASP B 1 170 ? 10.992 9.531 -3.395 1 94.88 170 ASP B N 1
ATOM 3705 C CA . ASP B 1 170 ? 10.945 8.672 -4.574 1 94.88 170 ASP B CA 1
ATOM 3706 C C . ASP B 1 170 ? 10.891 7.199 -4.184 1 94.88 170 ASP B C 1
ATOM 3708 O O . ASP B 1 170 ? 11.539 6.359 -4.805 1 94.88 170 ASP B O 1
ATOM 3712 N N . ALA B 1 171 ? 10.258 6.922 -3.141 1 95.06 171 ALA B N 1
ATOM 3713 C CA . ALA B 1 171 ? 10.102 5.566 -2.619 1 95.06 171 ALA B CA 1
ATOM 3714 C C . ALA B 1 171 ? 8.758 5.41 -1.907 1 95.06 171 ALA B C 1
ATOM 3716 O O . ALA B 1 171 ? 8.211 6.375 -1.368 1 95.06 171 ALA B O 1
ATOM 3717 N N . ALA B 1 172 ? 8.375 4.219 -1.881 1 96.56 172 ALA B N 1
ATOM 3718 C CA . ALA B 1 172 ? 7.09 3.906 -1.251 1 96.56 172 ALA B CA 1
ATOM 3719 C C . ALA B 1 172 ? 7.219 3.885 0.27 1 96.56 172 ALA B C 1
ATOM 3721 O O . ALA B 1 172 ? 8.305 3.658 0.804 1 96.56 172 ALA B O 1
ATOM 3722 N N . SER B 1 173 ? 6.176 4.188 0.911 1 98 173 SER B N 1
ATOM 3723 C CA . SER B 1 173 ? 5.945 3.936 2.33 1 98 173 SER B CA 1
ATOM 3724 C C . SER B 1 173 ? 4.555 3.363 2.57 1 98 173 SER B C 1
ATOM 3726 O O . SER B 1 173 ? 3.668 3.488 1.722 1 98 173 SER B O 1
ATOM 3728 N N . TYR B 1 174 ? 4.496 2.646 3.639 1 98.56 174 TYR B N 1
ATOM 3729 C CA . TYR B 1 174 ? 3.186 2.119 4.004 1 98.56 174 TYR B CA 1
ATOM 3730 C C . TYR B 1 174 ? 3.021 2.066 5.52 1 98.56 174 TYR B C 1
ATOM 3732 O O . TYR B 1 174 ? 4.012 2.029 6.254 1 98.56 174 TYR B O 1
ATOM 3740 N N . TRP B 1 175 ? 1.803 2.113 5.957 1 98.56 175 TRP B N 1
ATOM 3741 C CA . TRP B 1 175 ? 1.527 1.958 7.383 1 98.56 175 TRP B CA 1
ATOM 3742 C C . TRP B 1 175 ? 0.136 1.377 7.609 1 98.56 175 TRP B C 1
ATOM 3744 O O . TRP B 1 175 ? -0.732 1.471 6.734 1 98.56 175 TRP B O 1
ATOM 3754 N N . PHE B 1 176 ? 0.006 0.761 8.656 1 98.38 176 PHE B N 1
ATOM 3755 C CA . PHE B 1 176 ? -1.239 0.178 9.141 1 98.38 176 PHE B CA 1
ATOM 3756 C C . PHE B 1 176 ? -1.573 0.699 10.539 1 98.38 176 PHE B C 1
ATOM 3758 O O . PHE B 1 176 ? -0.683 0.872 11.367 1 98.38 176 PHE B O 1
ATOM 3765 N N . ASP B 1 177 ? -2.895 0.921 10.703 1 98.06 177 ASP B N 1
ATOM 3766 C CA . ASP B 1 177 ? -3.209 1.377 12.047 1 98.06 177 ASP B CA 1
ATOM 3767 C C . ASP B 1 177 ? -4.613 0.941 12.461 1 98.06 177 ASP B C 1
ATOM 3769 O O . ASP B 1 177 ? -5.434 0.581 11.617 1 98.06 177 ASP B O 1
ATOM 3773 N N . LEU B 1 178 ? -4.738 0.896 13.727 1 98.44 178 LEU B N 1
ATOM 3774 C CA . LEU B 1 178 ? -6.016 0.771 14.422 1 98.44 178 LEU B CA 1
ATOM 3775 C C . LEU B 1 178 ? -6.391 2.082 15.102 1 98.44 178 LEU B C 1
ATOM 3777 O O . LEU B 1 178 ? -5.613 2.621 15.891 1 98.44 178 LEU B O 1
ATOM 3781 N N . THR B 1 179 ? -7.559 2.557 14.797 1 98.69 179 THR B N 1
ATOM 3782 C CA . THR B 1 179 ? -8.039 3.805 15.375 1 98.69 179 THR B CA 1
ATOM 3783 C C . THR B 1 179 ? -9.32 3.57 16.172 1 98.69 179 THR B C 1
ATOM 3785 O O . THR B 1 179 ? -10.25 2.934 15.68 1 98.69 179 THR B O 1
ATOM 3788 N N . ALA B 1 180 ? -9.32 4.07 17.297 1 98.5 180 ALA B N 1
ATOM 3789 C CA . ALA B 1 180 ? -10.492 3.975 18.156 1 98.5 180 ALA B CA 1
ATOM 3790 C C . ALA B 1 180 ? -11.008 5.359 18.531 1 98.5 180 ALA B C 1
ATOM 3792 O O . ALA B 1 180 ? -10.234 6.305 18.656 1 98.5 180 ALA B O 1
ATOM 3793 N N . GLY B 1 181 ? -12.336 5.441 18.688 1 98.19 181 GLY B N 1
ATOM 3794 C CA . GLY B 1 181 ? -12.969 6.66 19.156 1 98.19 181 GLY B CA 1
ATOM 3795 C C . GLY B 1 181 ? -14.203 6.402 20.016 1 98.19 181 GLY B C 1
ATOM 3796 O O . GLY B 1 181 ? -14.953 5.457 19.75 1 98.19 181 GLY B O 1
ATOM 3797 N N . ARG B 1 182 ? -14.352 7.262 20.984 1 97.25 182 ARG B N 1
ATOM 3798 C CA . ARG B 1 182 ? -15.523 7.148 21.859 1 97.25 182 ARG B CA 1
ATOM 3799 C C . ARG B 1 182 ? -16.062 8.523 22.234 1 97.25 182 ARG B C 1
ATOM 3801 O O . ARG B 1 182 ? -15.297 9.414 22.609 1 97.25 182 ARG B O 1
ATOM 3808 N N . ASN B 1 183 ? -17.359 8.625 22.172 1 95.88 183 ASN B N 1
ATOM 3809 C CA . ASN B 1 183 ? -17.984 9.836 22.688 1 95.88 183 ASN B CA 1
ATOM 3810 C C . ASN B 1 183 ? -18 9.859 24.219 1 95.88 183 ASN B C 1
ATOM 3812 O O . ASN B 1 183 ? -18.562 8.969 24.844 1 95.88 183 ASN B O 1
ATOM 3816 N N . LEU B 1 184 ? -17.422 10.852 24.75 1 95.69 184 LEU B N 1
ATOM 3817 C CA . LEU B 1 184 ? -17.453 11.031 26.203 1 95.69 184 LEU B CA 1
ATOM 3818 C C . LEU B 1 184 ? -18.75 11.703 26.625 1 95.69 184 LEU B C 1
ATOM 3820 O O . LEU B 1 184 ? -19.281 11.43 27.703 1 95.69 184 LEU B O 1
ATOM 3824 N N . LEU B 1 185 ? -19.141 12.641 25.781 1 93.88 185 LEU B N 1
ATOM 3825 C CA . LEU B 1 185 ? -20.391 13.375 25.953 1 93.88 185 LEU B CA 1
ATOM 3826 C C . LEU B 1 185 ? -21.109 13.523 24.609 1 93.88 185 LEU B C 1
ATOM 3828 O O . LEU B 1 185 ? -20.469 13.734 23.578 1 93.88 185 LEU B O 1
ATOM 3832 N N . GLN B 1 186 ? -22.453 13.352 24.688 1 92.31 186 GLN B N 1
ATOM 3833 C CA . GLN B 1 186 ? -23.266 13.57 23.5 1 92.31 186 GLN B CA 1
ATOM 3834 C C . GLN B 1 186 ? -24.703 13.922 23.875 1 92.31 186 GLN B C 1
ATOM 3836 O O . GLN B 1 186 ? -25.297 13.281 24.75 1 92.31 186 GLN B O 1
ATOM 3841 N N . ASN B 1 187 ? -25.031 14.906 23.219 1 91.75 187 ASN B N 1
ATOM 3842 C CA . ASN B 1 187 ? -26.438 15.227 23.484 1 91.75 187 ASN B CA 1
ATOM 3843 C C . ASN B 1 187 ? -27.375 14.336 22.688 1 91.75 187 ASN B C 1
ATOM 3845 O O . ASN B 1 187 ? -26.969 13.742 21.688 1 91.75 187 ASN B O 1
ATOM 3849 N N . ALA B 1 188 ? -28.625 14.414 22.953 1 88.31 188 ALA B N 1
ATOM 3850 C CA . ALA B 1 188 ? -29.609 13.477 22.422 1 88.31 188 ALA B CA 1
ATOM 3851 C C . ALA B 1 188 ? -29.781 13.664 20.922 1 88.31 188 ALA B C 1
ATOM 3853 O O . ALA B 1 188 ? -30 12.695 20.188 1 88.31 188 ALA B O 1
ATOM 3854 N N . ASP B 1 189 ? -29.625 14.938 20.5 1 88.69 189 ASP B N 1
ATOM 3855 C CA . ASP B 1 189 ? -29.906 15.172 19.094 1 88.69 189 ASP B CA 1
ATOM 3856 C C . ASP B 1 189 ? -28.625 15.141 18.266 1 88.69 189 ASP B C 1
ATOM 3858 O O . ASP B 1 189 ? -28.656 15.336 17.047 1 88.69 189 ASP B O 1
ATOM 3862 N N . GLY B 1 190 ? -27.547 15.023 18.844 1 84.5 190 GLY B N 1
ATOM 3863 C CA . GLY B 1 190 ? -26.281 14.875 18.141 1 84.5 190 GLY B CA 1
ATOM 3864 C C . GLY B 1 190 ? -25.656 16.203 17.75 1 84.5 190 GLY B C 1
ATOM 3865 O O . GLY B 1 190 ? -24.641 16.234 17.062 1 84.5 190 GLY B O 1
ATOM 3866 N N . SER B 1 191 ? -26.234 17.281 18.125 1 90.44 191 SER B N 1
ATOM 3867 C CA . SER B 1 191 ? -25.781 18.609 17.734 1 90.44 191 SER B CA 1
ATOM 3868 C C . SER B 1 191 ? -24.5 18.984 18.5 1 90.44 191 SER B C 1
ATOM 3870 O O . SER B 1 191 ? -23.781 19.891 18.078 1 90.44 191 SER B O 1
ATOM 3872 N N . ALA B 1 192 ? -24.281 18.297 19.656 1 95.12 192 ALA B N 1
ATOM 3873 C CA . ALA B 1 192 ? -23.078 18.5 20.453 1 95.12 192 ALA B CA 1
ATOM 3874 C C . ALA B 1 192 ? -22.469 17.172 20.906 1 95.12 192 ALA B C 1
ATOM 3876 O O . ALA B 1 192 ? -23.203 16.266 21.312 1 95.12 192 ALA B O 1
ATOM 3877 N N . ALA B 1 193 ? -21.188 17.141 20.766 1 96 193 ALA B N 1
ATOM 3878 C CA . ALA B 1 193 ? -20.516 15.914 21.203 1 96 193 ALA B CA 1
ATOM 3879 C C . ALA B 1 193 ? -19.031 16.172 21.5 1 96 193 ALA B C 1
ATOM 3881 O O . ALA B 1 193 ? -18.422 17.047 20.891 1 96 193 ALA B O 1
ATOM 3882 N N . LEU B 1 194 ? -18.531 15.477 22.516 1 97.69 194 LEU B N 1
ATOM 3883 C CA . LEU B 1 194 ? -17.109 15.422 22.859 1 97.69 194 LEU B CA 1
ATOM 3884 C C . LEU B 1 194 ? -16.578 14.008 22.688 1 97.69 194 LEU B C 1
ATOM 3886 O O . LEU B 1 194 ? -17.094 13.062 23.281 1 97.69 194 LEU B O 1
ATOM 3890 N N . ARG B 1 195 ? -15.531 13.906 21.906 1 97.62 195 ARG B N 1
ATOM 3891 C CA . ARG B 1 195 ? -15.055 12.57 21.547 1 97.62 195 ARG B CA 1
ATOM 3892 C C . ARG B 1 195 ? -13.57 12.414 21.859 1 97.62 195 ARG B C 1
ATOM 3894 O O . ARG B 1 195 ? -12.781 13.328 21.609 1 97.62 195 ARG B O 1
ATOM 3901 N N . LEU B 1 196 ? -13.203 11.297 22.453 1 98.31 196 LEU B N 1
ATOM 3902 C CA . LEU B 1 196 ? -11.82 10.883 22.656 1 98.31 196 LEU B CA 1
ATOM 3903 C C . LEU B 1 196 ? -11.391 9.867 21.609 1 98.31 196 LEU B C 1
ATOM 3905 O O . LEU B 1 196 ? -12.156 8.961 21.266 1 98.31 196 LEU B O 1
ATOM 3909 N N . GLN B 1 197 ? -10.172 10.07 21.125 1 98.44 197 GLN B N 1
ATOM 3910 C CA . GLN B 1 197 ? -9.711 9.211 20.031 1 98.44 197 GLN B CA 1
ATOM 3911 C C . GLN B 1 197 ? -8.266 8.766 20.266 1 98.44 197 GLN B C 1
ATOM 3913 O O . GLN B 1 197 ? -7.484 9.477 20.891 1 98.44 197 GLN B O 1
ATOM 3918 N N . GLY B 1 198 ? -7.895 7.621 19.703 1 98.62 198 GLY B N 1
ATOM 3919 C CA . GLY B 1 198 ? -6.547 7.082 19.75 1 98.62 198 GLY B CA 1
ATOM 3920 C C . GLY B 1 198 ? -6.211 6.227 18.547 1 98.62 198 GLY B C 1
ATOM 3921 O O . GLY B 1 198 ? -7.102 5.633 17.922 1 98.62 198 GLY B O 1
ATOM 3922 N N . LEU B 1 199 ? -4.953 6.215 18.266 1 98.5 199 LEU B N 1
ATOM 3923 C CA . LEU B 1 199 ? -4.449 5.473 17.125 1 98.5 199 LEU B CA 1
ATOM 3924 C C . LEU B 1 199 ? -3.148 4.754 17.469 1 98.5 199 LEU B C 1
ATOM 3926 O O . LEU B 1 199 ? -2.281 5.32 18.141 1 98.5 199 LEU B O 1
ATOM 3930 N N . LEU B 1 200 ? -2.998 3.5 17.109 1 98.62 200 LEU B N 1
ATOM 3931 C CA . LEU B 1 200 ? -1.782 2.699 17.203 1 98.62 200 LEU B CA 1
ATOM 3932 C C . LEU B 1 200 ? -1.546 1.924 15.914 1 98.62 200 LEU B C 1
ATOM 3934 O O . LEU B 1 200 ? -2.488 1.396 15.32 1 98.62 200 LEU B O 1
ATOM 3938 N N . GLY B 1 201 ? -0.259 1.97 15.508 1 98.44 201 GLY B N 1
ATOM 3939 C CA . GLY B 1 201 ? -0.024 1.265 14.258 1 98.44 201 GLY B CA 1
ATOM 3940 C C . GLY B 1 201 ? 1.448 1.054 13.961 1 98.44 201 GLY B C 1
ATOM 3941 O O . GLY B 1 201 ? 2.291 1.162 14.852 1 98.44 201 GLY B O 1
ATOM 3942 N N . PHE B 1 202 ? 1.694 0.564 12.812 1 98.12 202 PHE B N 1
ATOM 3943 C CA . PHE B 1 202 ? 3.012 0.275 12.258 1 98.12 202 PHE B CA 1
ATOM 3944 C C . PHE B 1 202 ? 3.283 1.137 11.031 1 98.12 202 PHE B C 1
ATOM 3946 O O . PHE B 1 202 ? 2.426 1.271 10.156 1 98.12 202 PHE B O 1
ATOM 3953 N N . TYR B 1 203 ? 4.434 1.77 10.992 1 98.38 203 TYR B N 1
ATOM 3954 C CA . TYR B 1 203 ? 4.875 2.633 9.906 1 98.38 203 TYR B CA 1
ATOM 3955 C C . TYR B 1 203 ? 6.207 2.16 9.336 1 98.38 203 TYR B C 1
ATOM 3957 O O . TYR B 1 203 ? 7.148 1.89 10.086 1 98.38 203 TYR B O 1
ATOM 3965 N N . CYS B 1 204 ? 6.266 2.035 7.98 1 97.94 204 CYS B N 1
ATOM 3966 C CA . CYS B 1 204 ? 7.488 1.59 7.32 1 97.94 204 CYS B CA 1
ATOM 3967 C C . CYS B 1 204 ? 7.789 2.445 6.098 1 97.94 204 CYS B C 1
ATOM 3969 O O . CYS B 1 204 ? 6.879 2.797 5.34 1 97.94 204 CYS B O 1
ATOM 3971 N N . TRP B 1 205 ? 9.078 2.848 5.934 1 97.56 205 TRP B N 1
ATOM 3972 C CA . TRP B 1 205 ? 9.5 3.535 4.719 1 97.56 205 TRP B CA 1
ATOM 3973 C C . TRP B 1 205 ? 10.828 2.988 4.219 1 97.56 205 TRP B C 1
ATOM 3975 O O . TRP B 1 205 ? 11.578 2.369 4.977 1 97.56 205 TRP B O 1
ATOM 3985 N N . MET B 1 206 ? 11.055 3.229 2.943 1 95.75 206 MET B N 1
ATOM 3986 C CA . MET B 1 206 ? 12.266 2.742 2.295 1 95.75 206 MET B CA 1
ATOM 3987 C C . MET B 1 206 ? 13.422 3.719 2.496 1 95.75 206 MET B C 1
ATOM 3989 O O . MET B 1 206 ? 13.234 4.934 2.402 1 95.75 206 MET B O 1
ATOM 3993 N N . THR B 1 207 ? 14.547 3.15 2.73 1 93.94 207 THR B N 1
ATOM 3994 C CA . THR B 1 207 ? 15.75 3.965 2.875 1 93.94 207 THR B CA 1
ATOM 3995 C C . THR B 1 207 ? 16.703 3.744 1.699 1 93.94 207 THR B C 1
ATOM 3997 O O . THR B 1 207 ? 16.391 2.967 0.791 1 93.94 207 THR B O 1
ATOM 4000 N N . ASN B 1 208 ? 17.797 4.477 1.765 1 90.25 208 ASN B N 1
ATOM 4001 C CA . ASN B 1 208 ? 18.781 4.293 0.715 1 90.25 208 ASN B CA 1
ATOM 4002 C C . ASN B 1 208 ? 19.938 3.398 1.18 1 90.25 208 ASN B C 1
ATOM 4004 O O . ASN B 1 208 ? 20.969 3.312 0.515 1 90.25 208 ASN B O 1
ATOM 4008 N N . ASP B 1 209 ? 19.734 2.83 2.279 1 88.06 209 ASP B N 1
ATOM 4009 C CA . ASP B 1 209 ? 20.688 1.833 2.736 1 88.06 209 ASP B CA 1
ATOM 4010 C C . ASP B 1 209 ? 20.578 0.542 1.932 1 88.06 209 ASP B C 1
ATOM 4012 O O . ASP B 1 209 ? 19.484 -0.013 1.8 1 88.06 209 ASP B O 1
ATOM 4016 N N . LEU B 1 210 ? 21.688 0.084 1.473 1 86.19 210 LEU B N 1
ATOM 4017 C CA . LEU B 1 210 ? 21.656 -1.071 0.582 1 86.19 210 LEU B CA 1
ATOM 4018 C C . LEU B 1 210 ? 21.531 -2.367 1.377 1 86.19 210 LEU B C 1
ATOM 4020 O O . LEU B 1 210 ? 21.188 -3.412 0.82 1 86.19 210 LEU B O 1
ATOM 4024 N N . VAL B 1 211 ? 21.859 -2.307 2.617 1 82.56 211 VAL B N 1
ATOM 4025 C CA . VAL B 1 211 ? 21.766 -3.48 3.479 1 82.56 211 VAL B CA 1
ATOM 4026 C C . VAL B 1 211 ? 20.469 -3.441 4.273 1 82.56 211 VAL B C 1
ATOM 4028 O O . VAL B 1 211 ? 19.703 -4.414 4.289 1 82.56 211 VAL B O 1
ATOM 4031 N N . HIS B 1 212 ? 20.25 -2.328 4.863 1 85.31 212 HIS B N 1
ATOM 4032 C CA . HIS B 1 212 ? 19 -2.107 5.57 1 85.31 212 HIS B CA 1
ATOM 4033 C C . HIS B 1 212 ? 18.062 -1.208 4.766 1 85.31 212 HIS B C 1
ATOM 4035 O O . HIS B 1 212 ? 18.031 0.005 4.984 1 85.31 212 HIS B O 1
ATOM 4041 N N . ARG B 1 213 ? 17.25 -1.785 4.066 1 91.75 213 ARG B N 1
ATOM 4042 C CA . ARG B 1 213 ? 16.562 -1.083 2.988 1 91.75 213 ARG B CA 1
ATOM 4043 C C . ARG B 1 213 ? 15.312 -0.382 3.504 1 91.75 213 ARG B C 1
ATOM 4045 O O . ARG B 1 213 ? 14.695 0.413 2.787 1 91.75 213 ARG B O 1
ATOM 4052 N N . GLN B 1 214 ? 14.93 -0.676 4.711 1 92.06 214 GLN B N 1
ATOM 4053 C CA . GLN B 1 214 ? 13.727 -0.058 5.262 1 92.06 214 GLN B CA 1
ATOM 4054 C C . GLN B 1 214 ? 13.938 0.353 6.719 1 92.06 214 GLN B C 1
ATOM 4056 O O . GLN B 1 214 ? 14.875 -0.116 7.371 1 92.06 214 GLN B O 1
ATOM 4061 N N . ASN B 1 215 ? 13.164 1.289 7.121 1 95.38 215 ASN B N 1
ATOM 4062 C CA . ASN B 1 215 ? 13.031 1.668 8.523 1 95.38 215 ASN B CA 1
ATOM 4063 C C . ASN B 1 215 ? 11.602 1.478 9.023 1 95.38 215 ASN B C 1
ATOM 4065 O O . ASN B 1 215 ? 10.648 1.854 8.344 1 95.38 215 ASN B O 1
ATOM 4069 N N . ASP B 1 216 ? 11.508 0.848 10.148 1 95.19 216 ASP B N 1
ATOM 4070 C CA . ASP B 1 216 ? 10.219 0.579 10.781 1 95.19 216 ASP B CA 1
ATOM 4071 C C . ASP B 1 216 ? 9.984 1.516 11.969 1 95.19 216 ASP B C 1
ATOM 4073 O O . ASP B 1 216 ? 10.938 1.964 12.609 1 95.19 216 ASP B O 1
ATOM 4077 N N . ALA B 1 217 ? 8.75 1.777 12.172 1 98 217 ALA B N 1
ATOM 4078 C CA . ALA B 1 217 ? 8.438 2.693 13.266 1 98 217 ALA B CA 1
ATOM 4079 C C . ALA B 1 217 ? 7.109 2.332 13.914 1 98 217 ALA B C 1
ATOM 4081 O O . ALA B 1 217 ? 6.199 1.829 13.25 1 98 217 ALA B O 1
ATOM 4082 N N . LEU B 1 218 ? 7.051 2.576 15.203 1 98.25 218 LEU B N 1
ATOM 4083 C CA . LEU B 1 218 ? 5.777 2.553 15.906 1 98.25 218 LEU B CA 1
ATOM 4084 C C . LEU B 1 218 ? 4.973 3.818 15.617 1 98.25 218 LEU B C 1
ATOM 4086 O O . LEU B 1 218 ? 5.469 4.93 15.812 1 98.25 218 LEU B O 1
ATOM 4090 N N . LEU B 1 219 ? 3.822 3.633 15.125 1 98.62 219 LEU B N 1
ATOM 4091 C CA . LEU B 1 219 ? 2.91 4.738 14.852 1 98.62 219 LEU B CA 1
ATOM 4092 C C . LEU B 1 219 ? 1.916 4.918 15.992 1 98.62 219 LEU B C 1
ATOM 4094 O O . LEU B 1 219 ? 1.356 3.943 16.5 1 98.62 219 LEU B O 1
ATOM 4098 N N . TYR B 1 220 ? 1.698 6.199 16.375 1 98.69 220 TYR B N 1
ATOM 4099 C CA . TYR B 1 220 ? 0.78 6.438 17.484 1 98.69 220 TYR B CA 1
ATOM 4100 C C . TYR B 1 220 ? 0.109 7.801 17.359 1 98.69 220 TYR B C 1
ATOM 4102 O O . TYR B 1 220 ? 0.587 8.664 16.625 1 98.69 220 TYR B O 1
ATOM 4110 N N . GLY B 1 221 ? -0.997 7.973 18.031 1 98.69 221 GLY B N 1
ATOM 4111 C CA . GLY B 1 221 ? -1.722 9.234 18.109 1 98.69 221 GLY B CA 1
ATOM 4112 C C . GLY B 1 221 ? -2.807 9.227 19.172 1 98.69 221 GLY B C 1
ATOM 4113 O O . GLY B 1 221 ? -3.373 8.18 19.484 1 98.69 221 GLY B O 1
ATOM 4114 N N . PHE B 1 222 ? -3.033 10.344 19.688 1 98.44 222 PHE B N 1
ATOM 4115 C CA . PHE B 1 222 ? -4.129 10.562 20.625 1 98.44 222 PHE B CA 1
ATOM 4116 C C . PHE B 1 222 ? -4.668 11.977 20.516 1 98.44 222 PHE B C 1
ATOM 4118 O O . PHE B 1 222 ? -3.93 12.906 20.172 1 98.44 222 PHE B O 1
ATOM 4125 N N . GLY B 1 223 ? -5.977 12.062 20.719 1 98.62 223 GLY B N 1
ATOM 4126 C CA . GLY B 1 223 ? -6.578 13.383 20.578 1 98.62 223 GLY B CA 1
ATOM 4127 C C . GLY B 1 223 ? -8.031 13.422 21 1 98.62 223 GLY B C 1
ATOM 4128 O O . GLY B 1 223 ? -8.547 12.453 21.578 1 98.62 223 GLY B O 1
ATOM 4129 N N . MET B 1 224 ? -8.586 14.617 20.797 1 98.25 224 MET B N 1
ATOM 4130 C CA . MET B 1 224 ? -9.984 14.875 21.125 1 98.25 224 MET B CA 1
ATOM 4131 C C . MET B 1 224 ? -10.641 15.758 20.078 1 98.25 224 MET B C 1
ATOM 4133 O O . MET B 1 224 ? -9.969 16.562 19.438 1 98.25 224 MET B O 1
ATOM 4137 N N . SER B 1 225 ? -11.914 15.555 19.969 1 97.94 225 SER B N 1
ATOM 4138 C CA . SER B 1 225 ? -12.695 16.422 19.094 1 97.94 225 SER B CA 1
ATOM 4139 C C . SER B 1 225 ? -14.023 16.812 19.734 1 97.94 225 SER B C 1
ATOM 4141 O O . SER B 1 225 ? -14.562 16.062 20.562 1 97.94 225 SER B O 1
ATOM 4143 N N . ALA B 1 226 ? -14.43 18.016 19.375 1 98 226 ALA B N 1
ATOM 4144 C CA . ALA B 1 226 ? -15.711 18.547 19.844 1 98 226 ALA B CA 1
ATOM 4145 C C . ALA B 1 226 ? -16.547 19.047 18.688 1 98 226 ALA B C 1
ATOM 4147 O O . ALA B 1 226 ? -16.031 19.672 17.75 1 98 226 ALA B O 1
ATOM 4148 N N . LYS B 1 227 ? -17.766 18.688 18.75 1 97.06 227 LYS B N 1
ATOM 4149 C CA . LYS B 1 227 ? -18.75 19.203 17.812 1 97.06 227 LYS B CA 1
ATOM 4150 C C . LYS B 1 227 ? -19.844 20 18.516 1 97.06 227 LYS B C 1
ATOM 4152 O O . LYS B 1 227 ? -20.391 19.531 19.516 1 97.06 227 LYS B O 1
ATOM 4157 N N . LEU B 1 228 ? -20.016 21.188 18.062 1 96.94 228 LEU B N 1
ATOM 4158 C CA . LEU B 1 228 ? -21.109 22.047 18.516 1 96.94 228 LEU B CA 1
ATOM 4159 C C . LEU B 1 228 ? -21.875 22.609 17.344 1 96.94 228 LEU B C 1
ATOM 4161 O O . LEU B 1 228 ? -21.484 23.641 16.766 1 96.94 228 LEU B O 1
ATOM 4165 N N . TYR B 1 229 ? -23.016 22.016 17 1 94.62 229 TYR B N 1
ATOM 4166 C CA . TYR B 1 229 ? -23.844 22.406 15.852 1 94.62 229 TYR B CA 1
ATOM 4167 C C . TYR B 1 229 ? -23.031 22.344 14.562 1 94.62 229 TYR B C 1
ATOM 4169 O O . TYR B 1 229 ? -22.609 21.266 14.141 1 94.62 229 TYR B O 1
ATOM 4177 N N . ASN B 1 230 ? -22.703 23.469 14.031 1 95.94 230 ASN B N 1
ATOM 4178 C CA . ASN B 1 230 ? -22 23.5 12.75 1 95.94 230 ASN B CA 1
ATOM 4179 C C . ASN B 1 230 ? -20.5 23.719 12.922 1 95.94 230 ASN B C 1
ATOM 4181 O O . ASN B 1 230 ? -19.781 23.891 11.938 1 95.94 230 ASN B O 1
ATOM 4185 N N . VAL B 1 231 ? -20.094 23.688 14.164 1 97.94 231 VAL B N 1
ATOM 4186 C CA . VAL B 1 231 ? -18.688 23.953 14.469 1 97.94 231 VAL B CA 1
ATOM 4187 C C . VAL B 1 231 ? -18.031 22.672 15.008 1 97.94 231 VAL B C 1
ATOM 4189 O O . VAL B 1 231 ? -18.625 21.969 15.828 1 97.94 231 VAL B O 1
ATOM 4192 N N . SER B 1 232 ? -16.922 22.391 14.484 1 97.62 232 SER B N 1
ATOM 4193 C CA . SER B 1 232 ? -16.125 21.281 15 1 97.62 232 SER B CA 1
ATOM 4194 C C . SER B 1 232 ? -14.703 21.734 15.336 1 97.62 232 SER B C 1
ATOM 4196 O O . SER B 1 232 ? -14.102 22.5 14.586 1 97.62 232 SER B O 1
ATOM 4198 N N . LEU B 1 233 ? -14.227 21.297 16.453 1 98.38 233 LEU B N 1
ATOM 4199 C CA . LEU B 1 233 ? -12.852 21.5 16.906 1 98.38 233 LEU B CA 1
ATOM 4200 C C . LEU B 1 233 ? -12.172 20.172 17.188 1 98.38 233 LEU B C 1
ATOM 4202 O O . LEU B 1 233 ? -12.781 19.266 17.75 1 98.38 233 LEU B O 1
ATOM 4206 N N . ALA B 1 234 ? -10.93 20.062 16.766 1 98.44 234 ALA B N 1
ATOM 4207 C CA . ALA B 1 234 ? -10.172 18.844 17.031 1 98.44 234 ALA B CA 1
ATOM 4208 C C . ALA B 1 234 ? -8.711 19.156 17.359 1 98.44 234 ALA B C 1
ATOM 4210 O O . ALA B 1 234 ? -8.164 20.141 16.859 1 98.44 234 ALA B O 1
ATOM 4211 N N . ALA B 1 235 ? -8.117 18.359 18.188 1 98.62 235 ALA B N 1
ATOM 4212 C CA . ALA B 1 235 ? -6.695 18.422 18.516 1 98.62 235 ALA B CA 1
ATOM 4213 C C . ALA B 1 235 ? -6.113 17.016 18.688 1 98.62 235 ALA B C 1
ATOM 4215 O O . ALA B 1 235 ? -6.754 16.141 19.281 1 98.62 235 ALA B O 1
ATOM 4216 N N . ASP B 1 236 ? -4.957 16.859 18.125 1 98.44 236 ASP B N 1
ATOM 4217 C CA . ASP B 1 236 ? -4.344 15.547 18.328 1 98.44 236 ASP B CA 1
ATOM 4218 C C . ASP B 1 236 ? -2.82 15.656 18.359 1 98.44 236 ASP B C 1
ATOM 4220 O O . ASP B 1 236 ? -2.252 16.625 17.859 1 98.44 236 ASP B O 1
ATOM 4224 N N . TYR B 1 237 ? -2.225 14.766 19.078 1 98.75 237 TYR B N 1
ATOM 4225 C CA . TYR B 1 237 ? -0.794 14.492 19.172 1 98.75 237 TYR B CA 1
ATOM 4226 C C . TYR B 1 237 ? -0.448 13.18 18.484 1 98.75 237 TYR B C 1
ATOM 4228 O O . TYR B 1 237 ? -0.87 12.109 18.922 1 98.75 237 TYR B O 1
ATOM 4236 N N . SER B 1 238 ? 0.232 13.297 17.344 1 98.69 238 SER B N 1
ATOM 4237 C CA . SER B 1 238 ? 0.477 12.102 16.531 1 98.69 238 SER B CA 1
ATOM 4238 C C . SER B 1 238 ? 1.91 12.07 16.016 1 98.69 238 SER B C 1
ATOM 4240 O O . SER B 1 238 ? 2.512 13.125 15.773 1 98.69 238 SER B O 1
ATOM 4242 N N . GLY B 1 239 ? 2.496 10.914 15.82 1 98.69 239 GLY B N 1
ATOM 4243 C CA . GLY B 1 239 ? 3.832 10.727 15.273 1 98.69 239 GLY B CA 1
ATOM 4244 C C . GLY B 1 239 ? 4.215 9.266 15.125 1 98.69 239 GLY B C 1
ATOM 4245 O O . GLY B 1 239 ? 3.367 8.383 15.266 1 98.69 239 GLY B O 1
ATOM 4246 N N . PHE B 1 240 ? 5.41 9.094 14.68 1 98.56 240 PHE B N 1
ATOM 4247 C CA . PHE B 1 240 ? 5.953 7.742 14.68 1 98.56 240 PHE B CA 1
ATOM 4248 C C . PHE B 1 240 ? 7.402 7.742 15.156 1 98.56 240 PHE B C 1
ATOM 4250 O O . PHE B 1 240 ? 8.094 8.758 15.07 1 98.56 240 PHE B O 1
ATOM 4257 N N . TYR B 1 241 ? 7.777 6.625 15.641 1 97.94 241 TYR B N 1
ATOM 4258 C CA . TYR B 1 241 ? 9.094 6.457 16.25 1 97.94 241 TYR B CA 1
ATOM 4259 C C . TYR B 1 241 ? 9.898 5.379 15.539 1 97.94 241 TYR B C 1
ATOM 4261 O O . TYR B 1 241 ? 9.664 4.188 15.742 1 97.94 241 TYR B O 1
ATOM 4269 N N . GLY B 1 242 ? 10.867 5.867 14.797 1 96.06 242 GLY B N 1
ATOM 4270 C CA . GLY B 1 242 ? 11.703 4.957 14.031 1 96.06 242 GLY B CA 1
ATOM 4271 C C . GLY B 1 242 ? 12.742 4.246 14.883 1 96.06 242 GLY B C 1
ATOM 4272 O O . GLY B 1 242 ? 13.117 4.734 15.953 1 96.06 242 GLY B O 1
ATOM 4273 N N . TYR B 1 243 ? 13.312 3.221 14.367 1 91.25 243 TYR B N 1
ATOM 4274 C CA . TYR B 1 243 ? 14.18 2.357 15.156 1 91.25 243 TYR B CA 1
ATOM 4275 C C . TYR B 1 243 ? 15.633 2.807 15.055 1 91.25 243 TYR B C 1
ATOM 4277 O O . TYR B 1 243 ? 16.469 2.412 15.875 1 91.25 243 TYR B O 1
ATOM 4285 N N . LYS B 1 244 ? 15.992 3.713 14.156 1 91.94 244 LYS B N 1
ATOM 4286 C CA . LYS B 1 244 ? 17.391 4.016 13.875 1 91.94 244 LYS B CA 1
ATOM 4287 C C . LYS B 1 244 ? 17.859 5.23 14.68 1 91.94 244 LYS B C 1
ATOM 4289 O O . LYS B 1 244 ? 19.062 5.461 14.82 1 91.94 244 LYS B O 1
ATOM 4294 N N . ASN B 1 245 ? 17.016 5.965 15.117 1 92.19 245 ASN B N 1
ATOM 4295 C CA . ASN B 1 245 ? 17.328 7.16 15.883 1 92.19 245 ASN B CA 1
ATOM 4296 C C . ASN B 1 245 ? 18.266 8.086 15.109 1 92.19 245 ASN B C 1
ATOM 4298 O O . ASN B 1 245 ? 19.312 8.5 15.617 1 92.19 245 ASN B O 1
ATOM 4302 N N . ASN B 1 246 ? 18 8.375 13.953 1 94.94 246 ASN B N 1
ATOM 4303 C CA . ASN B 1 246 ? 18.766 9.242 13.07 1 94.94 246 ASN B CA 1
ATOM 4304 C C . ASN B 1 246 ? 17.891 10.328 12.445 1 94.94 246 ASN B C 1
ATOM 4306 O O . ASN B 1 246 ? 18.031 10.633 11.258 1 94.94 246 ASN B O 1
ATOM 4310 N N . GLY B 1 247 ? 16.969 10.844 13.266 1 97.69 247 GLY B N 1
ATOM 4311 C CA . GLY B 1 247 ? 16.047 11.836 12.758 1 97.69 247 GLY B CA 1
ATOM 4312 C C . GLY B 1 247 ? 14.727 11.242 12.289 1 97.69 247 GLY B C 1
ATOM 4313 O O . GLY B 1 247 ? 14.094 11.773 11.375 1 97.69 247 GLY B O 1
ATOM 4314 N N . ASP B 1 248 ? 14.344 10.141 12.898 1 98.12 248 ASP B N 1
ATOM 4315 C CA . ASP B 1 248 ? 13.203 9.352 12.422 1 98.12 248 ASP B CA 1
ATOM 4316 C C . ASP B 1 248 ? 12.07 9.359 13.453 1 98.12 248 ASP B C 1
ATOM 4318 O O . ASP B 1 248 ? 11.305 8.398 13.547 1 98.12 248 ASP B O 1
ATOM 4322 N N . TYR B 1 249 ? 12.047 10.422 14.234 1 98.69 249 TYR B N 1
ATOM 4323 C CA . TYR B 1 249 ? 11 10.547 15.242 1 98.69 249 TYR B CA 1
ATOM 4324 C C . TYR B 1 249 ? 10.227 11.852 15.062 1 98.69 249 TYR B C 1
ATOM 4326 O O . TYR B 1 249 ? 10.297 12.75 15.906 1 98.69 249 TYR B O 1
ATOM 4334 N N . PRO B 1 250 ? 9.43 11.977 14.055 1 98.69 250 PRO B N 1
ATOM 4335 C CA . PRO B 1 250 ? 8.586 13.156 13.867 1 98.69 250 PRO B CA 1
ATOM 4336 C C . PRO B 1 250 ? 7.297 13.102 14.68 1 98.69 250 PRO B C 1
ATOM 4338 O O . PRO B 1 250 ? 6.645 12.055 14.734 1 98.69 250 PRO B O 1
ATOM 4341 N N . VAL B 1 251 ? 6.961 14.203 15.273 1 98.69 251 VAL B N 1
ATOM 4342 C CA . VAL B 1 251 ? 5.711 14.336 16.016 1 98.69 251 VAL B CA 1
ATOM 4343 C C . VAL B 1 251 ? 5.02 15.641 15.633 1 98.69 251 VAL B C 1
ATOM 4345 O O . VAL B 1 251 ? 5.68 16.625 15.305 1 98.69 251 VAL B O 1
ATOM 4348 N N . THR B 1 252 ? 3.754 15.617 15.656 1 98.56 252 THR B N 1
ATOM 4349 C CA . THR B 1 252 ? 2.973 16.812 15.344 1 98.56 252 THR B CA 1
ATOM 4350 C C . THR B 1 252 ? 1.854 17 16.359 1 98.56 252 THR B C 1
ATOM 4352 O O . THR B 1 252 ? 1.186 16.047 16.75 1 98.56 252 THR B O 1
ATOM 4355 N N . LEU B 1 253 ? 1.746 18.188 16.828 1 98.75 253 LEU B N 1
ATOM 4356 C CA . LEU B 1 253 ? 0.538 18.641 17.5 1 98.75 253 LEU B CA 1
ATOM 4357 C C . LEU B 1 253 ? -0.377 19.391 16.531 1 98.75 253 LEU B C 1
ATOM 4359 O O . LEU B 1 253 ? -0.022 20.453 16.016 1 98.75 253 LEU B O 1
ATOM 4363 N N . ARG B 1 254 ? -1.563 18.844 16.328 1 98.62 254 ARG B N 1
ATOM 4364 C CA . ARG B 1 254 ? -2.473 19.391 15.312 1 98.62 254 ARG B CA 1
ATOM 4365 C C . ARG B 1 254 ? -3.736 19.953 15.961 1 98.62 254 ARG B C 1
ATOM 4367 O O . ARG B 1 254 ? -4.297 19.328 16.875 1 98.62 254 ARG B O 1
ATOM 4374 N N . THR B 1 255 ? -4.086 21.094 15.516 1 98.62 255 THR B N 1
ATOM 4375 C CA . THR B 1 255 ? -5.363 21.688 15.883 1 98.62 255 THR B CA 1
ATOM 4376 C C . THR B 1 255 ? -6.164 22.047 14.633 1 98.62 255 THR B C 1
ATOM 4378 O O . THR B 1 255 ? -5.617 22.594 13.68 1 98.62 255 THR B O 1
ATOM 4381 N N . LYS B 1 256 ? -7.473 21.734 14.711 1 98.38 256 LYS B N 1
ATOM 4382 C CA . LYS B 1 256 ? -8.336 21.938 13.547 1 98.38 256 LYS B CA 1
ATOM 4383 C C . LYS B 1 256 ? -9.664 22.578 13.945 1 98.38 256 LYS B C 1
ATOM 4385 O O . LYS B 1 256 ? -10.281 22.156 14.93 1 98.38 256 LYS B O 1
ATOM 4390 N N . PHE B 1 257 ? -10 23.578 13.203 1 98.69 257 PHE B N 1
ATOM 4391 C CA . PHE B 1 257 ? -11.305 24.219 13.305 1 98.69 257 PHE B CA 1
ATOM 4392 C C . PHE B 1 257 ? -12.086 24.078 12.008 1 98.69 257 PHE B C 1
ATOM 4394 O O . PHE B 1 257 ? -11.57 24.406 10.93 1 98.69 257 PHE B O 1
ATOM 4401 N N . GLU B 1 258 ? -13.344 23.625 12.109 1 98.5 258 GLU B N 1
ATOM 4402 C CA . GLU B 1 258 ? -14.18 23.484 10.914 1 98.5 258 GLU B CA 1
ATOM 4403 C C . GLU B 1 258 ? -15.555 24.094 11.133 1 98.5 258 GLU B C 1
ATOM 4405 O O . GLU B 1 258 ? -16.125 23.984 12.219 1 98.5 258 GLU B O 1
ATOM 4410 N N . TYR B 1 259 ? -16.016 24.719 10.117 1 98.69 259 TYR B N 1
ATOM 4411 C CA . TYR B 1 259 ? -17.375 25.266 10.07 1 98.69 259 TYR B CA 1
ATOM 4412 C C . TYR B 1 259 ? -18.141 24.719 8.859 1 98.69 259 TYR B C 1
ATOM 4414 O O . TYR B 1 259 ? -17.703 24.906 7.719 1 98.69 259 TYR B O 1
ATOM 4422 N N . GLU B 1 260 ? -19.281 24.125 9.109 1 97.56 260 GLU B N 1
ATOM 4423 C CA . GLU B 1 260 ? -20.047 23.516 8.031 1 97.56 260 GLU B CA 1
ATOM 4424 C C . GLU B 1 260 ? -21.312 24.297 7.738 1 97.56 260 GLU B C 1
ATOM 4426 O O . GLU B 1 260 ? -22.109 24.578 8.648 1 97.56 260 GLU B O 1
ATOM 4431 N N . ILE B 1 261 ? -21.516 24.641 6.57 1 96.62 261 ILE B N 1
ATOM 4432 C CA . ILE B 1 261 ? -22.734 25.25 6.066 1 96.62 261 ILE B CA 1
ATOM 4433 C C . ILE B 1 261 ? -23.328 24.375 4.957 1 96.62 261 ILE B C 1
ATOM 4435 O O . ILE B 1 261 ? -22.828 24.375 3.83 1 96.62 261 ILE B O 1
ATOM 4439 N N . LYS B 1 262 ? -24.438 23.688 5.273 1 94.19 262 LYS B N 1
ATOM 4440 C CA . LYS B 1 262 ? -25.031 22.703 4.375 1 94.19 262 LYS B CA 1
ATOM 4441 C C . LYS B 1 262 ? -24.016 21.609 4.023 1 94.19 262 LYS B C 1
ATOM 4443 O O . LYS B 1 262 ? -23.609 20.828 4.891 1 94.19 262 LYS B O 1
ATOM 4448 N N . LYS B 1 263 ? -23.484 21.609 2.855 1 96.44 263 LYS B N 1
ATOM 4449 C CA . LYS B 1 263 ? -22.562 20.547 2.432 1 96.44 263 LYS B CA 1
ATOM 4450 C C . LYS B 1 263 ? -21.172 21.109 2.156 1 96.44 263 LYS B C 1
ATOM 4452 O O . LYS B 1 263 ? -20.344 20.438 1.517 1 96.44 263 LYS B O 1
ATOM 4457 N N . ASN B 1 264 ? -21 22.297 2.68 1 98.44 264 ASN B N 1
ATOM 4458 C CA . ASN B 1 264 ? -19.719 22.953 2.51 1 98.44 264 ASN B CA 1
ATOM 4459 C C . ASN B 1 264 ? -19 23.156 3.846 1 98.44 264 ASN B C 1
ATOM 4461 O O . ASN B 1 264 ? -19.594 23.641 4.809 1 98.44 264 ASN B O 1
ATOM 4465 N N . ILE B 1 265 ? -17.766 22.812 3.855 1 98.56 265 ILE B N 1
ATOM 4466 C CA . ILE B 1 265 ? -17 22.938 5.094 1 98.56 265 ILE B CA 1
ATOM 4467 C C . ILE B 1 265 ? -15.766 23.812 4.848 1 98.56 265 ILE B C 1
ATOM 4469 O O . ILE B 1 265 ? -15.016 23.578 3.889 1 98.56 265 ILE B O 1
ATOM 4473 N N . ILE B 1 266 ? -15.57 24.766 5.645 1 98.75 266 ILE B N 1
ATOM 4474 C CA . ILE B 1 266 ? -14.32 25.516 5.711 1 98.75 266 ILE B CA 1
ATOM 4475 C C . ILE B 1 266 ? -13.484 25.016 6.883 1 98.75 266 ILE B C 1
ATOM 4477 O O . ILE B 1 266 ? -13.977 24.922 8.008 1 98.75 266 ILE B O 1
ATOM 4481 N N . SER B 1 267 ? -12.242 24.719 6.598 1 98.69 267 SER B N 1
ATOM 4482 C CA . SER B 1 267 ? -11.375 24.141 7.613 1 98.69 267 SER B CA 1
ATOM 4483 C C . SER B 1 267 ? -10.094 24.953 7.777 1 98.69 267 SER B C 1
ATOM 4485 O O . SER B 1 267 ? -9.438 25.297 6.793 1 98.69 267 SER B O 1
ATOM 4487 N N . ILE B 1 268 ? -9.75 25.266 8.977 1 98.75 268 ILE B N 1
ATOM 4488 C CA . ILE B 1 268 ? -8.484 25.891 9.352 1 98.75 268 ILE B CA 1
ATOM 4489 C C . ILE B 1 268 ? -7.695 24.969 10.273 1 98.75 268 ILE B C 1
ATOM 4491 O O . ILE B 1 268 ? -8.234 24.438 11.25 1 98.75 268 ILE B O 1
ATOM 4495 N N . ARG B 1 269 ? -6.43 24.797 9.938 1 98.5 269 ARG B N 1
ATOM 4496 C CA . ARG B 1 269 ? -5.621 23.859 10.711 1 98.5 269 ARG B CA 1
ATOM 4497 C C . ARG B 1 269 ? -4.246 24.438 11.023 1 98.5 269 ARG B C 1
ATOM 4499 O O . ARG B 1 269 ? -3.656 25.125 10.188 1 98.5 269 ARG B O 1
ATOM 4506 N N . PHE B 1 270 ? -3.773 24.188 12.188 1 98.75 270 PHE B N 1
ATOM 4507 C CA . PHE B 1 270 ? -2.406 24.484 12.602 1 98.75 270 PHE B CA 1
ATOM 4508 C C . PHE B 1 270 ? -1.708 23.219 13.094 1 98.75 270 PHE B C 1
ATOM 4510 O O . PHE B 1 270 ? -2.264 22.469 13.898 1 98.75 270 PHE B O 1
ATOM 4517 N N . LYS B 1 271 ? -0.56 23 12.562 1 98.69 271 LYS B N 1
ATOM 4518 C CA . LYS B 1 271 ? 0.288 21.891 12.992 1 98.69 271 LYS B CA 1
ATOM 4519 C C . LYS B 1 271 ? 1.618 22.391 13.547 1 98.69 271 LYS B C 1
ATOM 4521 O O . LYS B 1 271 ? 2.352 23.109 12.859 1 98.69 271 LYS B O 1
ATOM 4526 N N . HIS B 1 272 ? 1.883 21.969 14.711 1 98.81 272 HIS B N 1
ATOM 4527 C CA . HIS B 1 272 ? 3.18 22.25 15.312 1 98.81 272 HIS B CA 1
ATOM 4528 C C . HIS B 1 272 ? 4.078 21.031 15.289 1 98.81 272 HIS B C 1
ATOM 4530 O O . HIS B 1 272 ? 3.74 20 15.875 1 98.81 272 HIS B O 1
ATOM 4536 N N . GLY B 1 273 ? 5.211 21.188 14.703 1 98.62 273 GLY B N 1
ATOM 4537 C CA . GLY B 1 273 ? 6.156 20.094 14.648 1 98.62 273 GLY B CA 1
ATOM 4538 C C . GLY B 1 273 ? 6.988 19.953 15.914 1 98.62 273 GLY B C 1
ATOM 4539 O O . GLY B 1 273 ? 7.387 20.953 16.516 1 98.62 273 GLY B O 1
ATOM 4540 N N . MET B 1 274 ? 7.219 18.75 16.266 1 98.44 274 MET B N 1
ATOM 4541 C CA . MET B 1 274 ? 8.031 18.422 17.438 1 98.44 274 MET B CA 1
ATOM 4542 C C . MET B 1 274 ? 9.039 17.312 17.094 1 98.44 274 MET B C 1
ATOM 4544 O O . MET B 1 274 ? 8.805 16.531 16.188 1 98.44 274 MET B O 1
ATOM 4548 N N . TYR B 1 275 ? 10.164 17.297 17.875 1 98.06 275 TYR B N 1
ATOM 4549 C CA . TYR B 1 275 ? 11.242 16.344 17.672 1 98.06 275 TYR B CA 1
ATOM 4550 C C . TYR B 1 275 ? 11.781 16.422 16.25 1 98.06 275 TYR B C 1
ATOM 4552 O O . TYR B 1 275 ? 12.273 17.469 15.82 1 98.06 275 TYR B O 1
ATOM 4560 N N . ASP B 1 276 ? 11.602 15.398 15.453 1 98.56 276 ASP B N 1
ATOM 4561 C CA . ASP B 1 276 ? 12.234 15.406 14.141 1 98.56 276 ASP B CA 1
ATOM 4562 C C . ASP B 1 276 ? 11.281 15.938 13.07 1 98.56 276 ASP B C 1
ATOM 4564 O O . ASP B 1 276 ? 11.578 15.875 11.875 1 98.56 276 ASP B O 1
ATOM 4568 N N . ASN B 1 277 ? 10.156 16.359 13.438 1 98.62 277 ASN B N 1
ATOM 4569 C CA . ASN B 1 277 ? 9.328 17.234 12.617 1 98.62 277 ASN B CA 1
ATOM 4570 C C . ASN B 1 277 ? 9.625 18.703 12.891 1 98.62 277 ASN B C 1
ATOM 4572 O O . ASN B 1 277 ? 9.172 19.25 13.898 1 98.62 277 ASN B O 1
ATOM 4576 N N . LEU B 1 278 ? 10.164 19.344 11.961 1 98.38 278 LEU B N 1
ATOM 4577 C CA . LEU B 1 278 ? 10.703 20.672 12.25 1 98.38 278 LEU B CA 1
ATOM 4578 C C . LEU B 1 278 ? 9.719 21.766 11.836 1 98.38 278 LEU B C 1
ATOM 4580 O O . LEU B 1 278 ? 9.961 22.938 12.086 1 98.38 278 LEU B O 1
ATOM 4584 N N . TYR B 1 279 ? 8.641 21.438 11.297 1 98.69 279 TYR B N 1
ATOM 4585 C CA . TYR B 1 279 ? 7.832 22.422 10.602 1 98.69 279 TYR B CA 1
ATOM 4586 C C . TYR B 1 279 ? 6.613 22.812 11.43 1 98.69 279 TYR B C 1
ATOM 4588 O O . TYR B 1 279 ? 5.988 21.969 12.062 1 98.69 279 TYR B O 1
ATOM 4596 N N . ASP B 1 280 ? 6.332 24.031 11.398 1 98.81 280 ASP B N 1
ATOM 4597 C CA . ASP B 1 280 ? 4.992 24.531 11.672 1 98.81 280 ASP B CA 1
ATOM 4598 C C . ASP B 1 280 ? 4.199 24.719 10.375 1 98.81 280 ASP B C 1
ATOM 4600 O O . ASP B 1 280 ? 4.742 25.203 9.375 1 98.81 280 ASP B O 1
ATOM 4604 N N . SER B 1 281 ? 2.973 24.328 10.43 1 98.81 281 SER B N 1
ATOM 4605 C CA . SER B 1 281 ? 2.18 24.391 9.203 1 98.81 281 SER B CA 1
ATOM 4606 C C . SER B 1 281 ? 0.835 25.062 9.445 1 98.81 281 SER B C 1
ATOM 4608 O O . SER B 1 281 ? 0.179 24.812 10.453 1 98.81 281 SER B O 1
ATOM 4610 N N . TYR B 1 282 ? 0.482 25.875 8.531 1 98.75 282 TYR B N 1
ATOM 4611 C CA . TYR B 1 282 ? -0.809 26.547 8.492 1 98.75 282 TYR B CA 1
ATOM 4612 C C . TYR B 1 282 ? -1.611 26.125 7.266 1 98.75 282 TYR B C 1
ATOM 4614 O O . TYR B 1 282 ? -1.07 26.031 6.164 1 98.75 282 TYR B O 1
ATOM 4622 N N . SER B 1 283 ? -2.865 25.844 7.5 1 98.5 283 SER B N 1
ATOM 4623 C CA . SER B 1 283 ? -3.639 25.375 6.359 1 98.5 283 SER B CA 1
ATOM 4624 C C . SER B 1 283 ? -5.035 25.984 6.344 1 98.5 283 SER B C 1
ATOM 4626 O O . SER B 1 283 ? -5.625 26.219 7.398 1 98.5 283 SER B O 1
ATOM 4628 N N . LEU B 1 284 ? -5.531 26.234 5.203 1 98.81 284 LEU B N 1
ATOM 4629 C CA . LEU B 1 284 ? -6.91 26.594 4.891 1 98.81 284 LEU B CA 1
ATOM 4630 C C . LEU B 1 284 ? -7.488 25.672 3.83 1 98.81 284 LEU B C 1
ATOM 4632 O O . LEU B 1 284 ? -6.887 25.469 2.771 1 98.81 284 LEU B O 1
ATOM 4636 N N . ALA B 1 285 ? -8.688 25.156 4.16 1 98.88 285 ALA B N 1
ATOM 4637 C CA . ALA B 1 285 ? -9.227 24.156 3.238 1 98.88 285 ALA B CA 1
ATOM 4638 C C . ALA B 1 285 ? -10.711 24.391 2.988 1 98.88 285 ALA B C 1
ATOM 4640 O O . ALA B 1 285 ? -11.414 24.953 3.836 1 98.88 285 ALA B O 1
ATOM 4641 N N . TYR B 1 286 ? -11.109 24.031 1.862 1 98.88 286 TYR B N 1
ATOM 4642 C CA . TYR B 1 286 ? -12.516 23.891 1.487 1 98.88 286 TYR B CA 1
ATOM 4643 C C . TYR B 1 286 ? -12.867 22.438 1.215 1 98.88 286 TYR B C 1
ATOM 4645 O O . TYR B 1 286 ? -12.188 21.766 0.435 1 98.88 286 TYR B O 1
ATOM 4653 N N . ILE B 1 287 ? -13.906 21.969 1.866 1 98.75 287 ILE B N 1
ATOM 4654 C CA . ILE B 1 287 ? -14.367 20.594 1.701 1 98.75 287 ILE B CA 1
ATOM 4655 C C . ILE B 1 287 ? -15.812 20.594 1.221 1 98.75 287 ILE B C 1
ATOM 4657 O O . ILE B 1 287 ? -16.688 21.188 1.854 1 98.75 287 ILE B O 1
ATOM 4661 N N . ARG B 1 288 ? -16.047 19.922 0.187 1 98.75 288 ARG B N 1
ATOM 4662 C CA . ARG B 1 288 ? -17.391 19.719 -0.325 1 98.75 288 ARG B CA 1
ATOM 4663 C C . ARG B 1 288 ? -17.875 18.297 -0.066 1 98.75 288 ARG B C 1
ATOM 4665 O O . ARG B 1 288 ? -17.172 17.328 -0.401 1 98.75 288 ARG B O 1
ATOM 4672 N N . CYS B 1 289 ? -19.016 18.188 0.484 1 97.69 289 CYS B N 1
ATOM 4673 C CA . CYS B 1 289 ? -19.609 16.891 0.745 1 97.69 289 CYS B CA 1
ATOM 4674 C C . CYS B 1 289 ? -20.766 16.609 -0.22 1 97.69 289 CYS B C 1
ATOM 4676 O O . CYS B 1 289 ? -21.375 17.547 -0.752 1 97.69 289 CYS B O 1
ATOM 4678 N N . PHE B 1 290 ? -20.984 15.344 -0.442 1 96.25 290 PHE B N 1
ATOM 4679 C CA . PHE B 1 290 ? -22.062 14.945 -1.338 1 96.25 290 PHE B CA 1
ATOM 4680 C C . PHE B 1 290 ? -22.906 13.836 -0.721 1 96.25 290 PHE B C 1
ATOM 4682 O O . PHE B 1 290 ? -22.406 13.047 0.084 1 96.25 290 PHE B O 1
#

Sequence (580 aa):
MNVSSRTKGLVIILLAIPFLLFAQGEDEDWRERMKLLIYTPRYFGPNAFPISELRSGRIGTRWELELRGEYHYCTGDKTSDLFARLFIPIAHGKAGVEIAGVVTENYETTEAVKLERRAAETKPPFRCYGDVLIHSFYQVLRNDRWCDLMVSANLKTASGGRLADARYTDAASYWFDLTAGRNLLQNADGSAALRLQGLLGFYCWMTNDLVHRQNDALLYGFGMSAKLYNVSLAADYSGFYGYKNNGDYPVTLRTKFEYEIKKNIISIRFKHGMYDNLYDSYSLAYIRCFMNVSSRTKGLVIILLAIPFLLFAQGEDEDWRERMKLLIYTPRYFGPNAFPISELRSGRIGTRWELELRGEYHYCTGDKTSDLFARLFIPIAHGKAGVEIAGVVTENYETTEAVKLERRAAETKPPFRCYGDVLIHSFYQVLRNDRWCDLMVSANLKTASGGRLADARYTDAASYWFDLTAGRNLLQNADGSAALRLQGLLGFYCWMTNDLVHRQNDALLYGFGMSAKLYNVSLAADYSGFYGYKNNGDYPVTLRTKFEYEIKKNIISIRFKHGMYDNLYDSYSLAYIRCF